Protein AF-0000000073279085 (afdb_homodimer)

Organism: Clostridium novyi (strain NT) (NCBI:txid386415)

Radius of gyration: 24.25 Å; Cα contacts (8 Å, |Δi|>4): 1059; chains: 2; bounding box: 46×75×62 Å

Secondary structure (DSSP, 8-state):
---S-SEEEEEEEEEETTEEEEEEEEEEE-TT-EEEEE--TTSSHHHHHHHHTTSS--SEEEEEETTEEGGGS-HHHHHHHEEEE-S-----S--BHHHHHHGGGGGGS-TTPPPPHHHHHHHHHHHHHTT-GGGTTSBGGGS-HHHHHHHHHHHHHHT--SEEEEESTTTT--HHHHHHHHHHHHHHHHHH--EEEEE-S-HHHHHHH-SEEEEEETTEEEEEE-HHHH--HHHHHHHH---EEEEE-TTT-SEEEEE--/---S-SEEEEEEEEEETTEEEEEEEEEEEPTT-EEEEE--TTSSHHHHHHHHTTSS--SEEEEEETTEEGGGS-HHHHHHHEEEE-S-----S--BHHHHHHGGGGGGS-TTPPPPHHHHHHHHHHHHHTT-GGGTTSBGGGS-HHHHHHHHHHHHHHT--SEEEEESTTTT--HHHHHHHHHHHHHHHHHH--EEEEE-S-HHHHHHH-SEEEEEETTEEEEEE-HHHH--HHHHHHHH---EEEEE-TTT-SEEEEE--

Solvent-accessible surface area (backbone atoms only — not comparable to full-atom values): 27499 Å² total; per-residue (Å²): 129,84,63,62,45,38,37,35,34,41,52,26,28,33,66,56,97,86,37,79,38,32,52,59,30,67,49,74,40,55,60,40,35,33,34,23,43,33,57,47,80,80,14,31,66,70,57,50,54,31,39,75,71,60,74,38,83,60,88,39,57,47,45,25,50,67,82,36,50,52,89,78,49,54,69,56,59,48,46,53,43,41,25,68,37,65,68,78,71,85,63,93,59,96,38,32,37,45,56,55,21,46,54,28,41,50,70,75,48,55,91,94,53,73,85,47,73,64,51,51,49,43,30,48,51,26,21,50,74,57,70,44,48,91,44,33,80,39,49,50,79,76,46,52,72,62,56,42,48,39,46,48,48,19,11,31,52,30,34,66,35,55,27,38,40,28,39,44,76,50,64,94,42,35,65,47,55,32,52,52,50,51,49,50,52,49,49,46,23,67,74,69,46,23,20,36,40,31,37,42,76,50,64,47,62,38,29,69,69,28,61,30,33,39,34,29,44,82,12,24,70,76,42,68,34,37,37,73,72,44,67,34,62,65,50,42,29,72,66,47,68,45,54,52,47,75,46,64,33,89,83,79,63,34,53,31,73,41,76,56,129,128,83,63,60,44,39,35,35,34,42,52,27,30,33,67,56,98,86,38,79,39,30,53,60,30,67,49,75,41,52,58,40,36,33,35,23,42,34,55,47,80,80,15,30,68,70,59,51,53,31,39,75,71,60,75,38,82,60,88,38,56,46,45,26,50,66,82,35,50,52,90,78,49,54,69,55,62,47,46,53,42,40,25,68,36,64,68,78,70,84,63,93,58,97,39,32,37,45,56,55,21,46,55,27,41,48,70,74,48,54,90,93,55,73,86,48,74,64,52,53,48,42,30,48,51,27,21,50,74,55,72,44,48,92,42,32,81,39,50,51,78,76,44,52,73,60,56,42,47,40,47,46,48,20,11,29,54,30,33,66,36,55,27,40,39,29,39,44,77,49,63,94,42,34,67,48,55,34,51,52,50,50,51,50,52,49,48,46,24,68,74,69,44,23,21,36,39,31,36,44,76,50,66,47,60,39,29,68,68,28,60,30,35,38,35,27,44,81,12,25,70,76,41,69,34,36,37,73,73,42,67,34,59,64,51,42,27,74,66,47,69,43,54,52,46,76,46,64,33,89,83,81,61,33,52,31,74,40,76,56,128

InterPro domains:
  IPR003439 ABC transporter-like, ATP-binding domain [PF00005] (22-170)
  IPR003439 ABC transporter-like, ATP-binding domain [PS50893] (7-243)
  IPR003593 AAA+ ATPase domain [SM00382] (31-220)
  IPR017871 ABC transporter-like, conserved site [PS00211] (143-157)
  IPR027417 P-loop containing nucleoside triphosphate hydrolase [G3DSA:3.40.50.300] (6-255)
  IPR027417 P-loop containing nucleoside triphosphate hydrolase [SSF52540] (7-237)

Nearest PDB structures (foldseek):
  4g1u-assembly1_D  TM=9.144E-01  e=4.415E-27  Yersinia pestis
  7lb8-assembly1_C  TM=9.256E-01  e=6.474E-21  Escherichia coli K-12
  6xgz-assembly3_E  TM=8.781E-01  e=4.526E-21  Escherichia coli LAU-EC10
  6xgz-assembly4_G  TM=8.711E-01  e=5.100E-21  Escherichia coli LAU-EC10
  6xgz-assembly2_C  TM=8.663E-01  e=1.584E-20  Escherichia coli LAU-EC10

pLDDT: mean 92.81, std 7.58, range [53.72, 98.81]

Sequence (522 aa):
MKNIYPIEVKKLKFLYNNEKILDDVNIKIERGKFYSIIGPNGSGKTTLIKNICKILEGKNGHIFINEKDINKMDFNSISKSISVVSQDTNIDFDFSVMDIVLMGRTPYIKAFSTETYQDLNIAKEAMEFLDVWRLKDKNIRSLSGGERQRVLIARAICQNTDIILLDEPISHLDIKYQIELLNKLKSLNINKKITVIAILHDLNLASTYSDYIVLMNKGKIVDSGTSEQVLTKENIKNVYNIKVDIVLHPTSQKPYIIPLFMKNIYPIEVKKLKFLYNNEKILDDVNIKIERGKFYSIIGPNGSGKTTLIKNICKILEGKNGHIFINEKDINKMDFNSISKSISVVSQDTNIDFDFSVMDIVLMGRTPYIKAFSTETYQDLNIAKEAMEFLDVWRLKDKNIRSLSGGERQRVLIARAICQNTDIILLDEPISHLDIKYQIELLNKLKSLNINKKITVIAILHDLNLASTYSDYIVLMNKGKIVDSGTSEQVLTKENIKNVYNIKVDIVLHPTSQKPYIIPLF

Structure (mmCIF, N/CA/C/O backbone):
data_AF-0000000073279085-model_v1
#
loop_
_entity.id
_entity.type
_entity.pdbx_description
1 polymer 'Iron compound ABC transporter, ATP-binding protein'
#
loop_
_atom_site.group_PDB
_atom_site.id
_atom_site.type_symbol
_atom_site.label_atom_id
_atom_site.label_alt_id
_atom_site.label_comp_id
_atom_site.label_asym_id
_atom_site.label_entity_id
_atom_site.label_seq_id
_atom_site.pdbx_PDB_ins_code
_atom_site.Cartn_x
_atom_site.Cartn_y
_atom_site.Cartn_z
_atom_site.occupancy
_atom_site.B_iso_or_equiv
_atom_site.auth_seq_id
_atom_site.auth_comp_id
_atom_site.auth_asym_id
_atom_site.auth_atom_id
_atom_site.pdbx_PDB_model_num
ATOM 1 N N . MET A 1 1 ? 0.997 -34.938 -22.109 1 53.94 1 MET A N 1
ATOM 2 C CA . MET A 1 1 ? 0.847 -33.5 -22.375 1 53.94 1 MET A CA 1
ATOM 3 C C . MET A 1 1 ? 0.426 -32.75 -21.109 1 53.94 1 MET A C 1
ATOM 5 O O . MET A 1 1 ? -0.406 -33.25 -20.344 1 53.94 1 MET A O 1
ATOM 9 N N . LYS A 1 2 ? 1.324 -31.781 -20.594 1 68.31 2 LYS A N 1
ATOM 10 C CA . LYS A 1 2 ? 1.005 -31.156 -19.312 1 68.31 2 LYS A CA 1
ATOM 11 C C . LYS A 1 2 ? -0.381 -30.516 -19.344 1 68.31 2 LYS A C 1
ATOM 13 O O . LYS A 1 2 ? -0.824 -30.031 -20.391 1 68.31 2 LYS A O 1
ATOM 18 N N . ASN A 1 3 ? -1.187 -30.766 -18.406 1 83.5 3 ASN A N 1
ATOM 19 C CA . ASN A 1 3 ? -2.514 -30.172 -18.25 1 83.5 3 ASN A CA 1
ATOM 20 C C . ASN A 1 3 ? -2.498 -28.672 -18.516 1 83.5 3 ASN A C 1
ATOM 22 O O . ASN A 1 3 ? -1.619 -27.969 -18.031 1 83.5 3 ASN A O 1
ATOM 26 N N . ILE A 1 4 ? -3.363 -28.25 -19.359 1 90.31 4 ILE A N 1
ATOM 27 C CA . ILE A 1 4 ? -3.479 -26.859 -19.797 1 90.31 4 ILE A CA 1
ATOM 28 C C . ILE A 1 4 ? -3.842 -25.969 -18.594 1 90.31 4 ILE A C 1
ATOM 30 O O . ILE A 1 4 ? -3.422 -24.812 -18.516 1 90.31 4 ILE A O 1
ATOM 34 N N . TYR A 1 5 ? -4.559 -26.578 -17.688 1 95.25 5 TYR A N 1
ATOM 35 C CA . TYR A 1 5 ? -5.008 -25.828 -16.531 1 95.25 5 TYR A CA 1
ATOM 36 C C . TYR A 1 5 ? -4.469 -26.438 -15.242 1 95.25 5 TYR A C 1
ATOM 38 O O . TYR A 1 5 ? -5.109 -27.312 -14.648 1 95.25 5 TYR A O 1
ATOM 46 N N . PRO A 1 6 ? -3.361 -25.938 -14.789 1 95.56 6 PRO A N 1
ATOM 47 C CA . PRO A 1 6 ? -2.762 -26.516 -13.578 1 95.56 6 PRO A CA 1
ATOM 48 C C . PRO A 1 6 ? -3.586 -26.25 -12.32 1 95.56 6 PRO A C 1
ATOM 50 O O . PRO A 1 6 ? -3.432 -26.938 -11.32 1 95.56 6 PRO A O 1
ATOM 53 N N . ILE A 1 7 ? -4.414 -25.219 -12.336 1 96.94 7 ILE A N 1
ATOM 54 C CA . ILE A 1 7 ? -5.32 -24.922 -11.227 1 96.94 7 ILE A CA 1
ATOM 55 C C . ILE A 1 7 ? -6.75 -24.797 -11.742 1 96.94 7 ILE A C 1
ATOM 57 O O . ILE A 1 7 ? -7 -24.062 -12.703 1 96.94 7 ILE A O 1
ATOM 61 N N . GLU A 1 8 ? -7.598 -25.5 -11.125 1 97.38 8 GLU A N 1
ATOM 62 C CA . GLU A 1 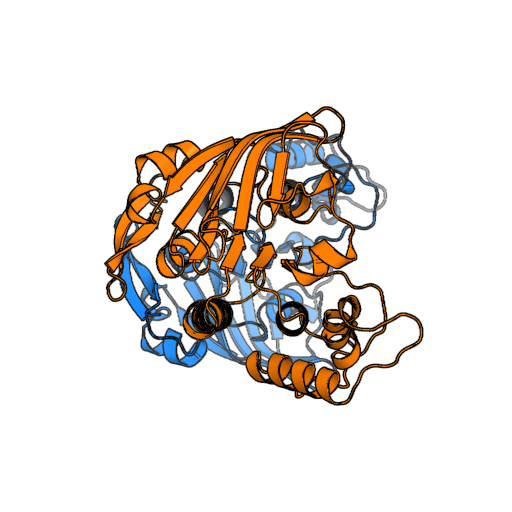8 ? -9.023 -25.391 -11.406 1 97.38 8 GLU A CA 1
ATOM 63 C C . GLU A 1 8 ? -9.836 -25.312 -10.117 1 97.38 8 GLU A C 1
ATOM 65 O O . GLU A 1 8 ? -9.664 -26.156 -9.227 1 97.38 8 GLU A O 1
ATOM 70 N N . VAL A 1 9 ? -10.641 -24.328 -10.016 1 96.94 9 VAL A N 1
ATOM 71 C CA . VAL A 1 9 ? -11.562 -24.156 -8.891 1 96.94 9 VAL A CA 1
ATOM 72 C C . VAL A 1 9 ? -13.008 -24.297 -9.383 1 96.94 9 VAL A C 1
ATOM 74 O O . VAL A 1 9 ? -13.414 -23.625 -10.336 1 96.94 9 VAL A O 1
ATOM 77 N N . LYS A 1 10 ? -13.719 -25.172 -8.742 1 96.81 10 LYS A N 1
ATOM 78 C CA . LYS A 1 10 ? -15.086 -25.438 -9.172 1 96.81 10 LYS A CA 1
ATOM 79 C C . LYS A 1 10 ? -16.078 -25.219 -8.031 1 96.81 10 LYS A C 1
ATOM 81 O O . LYS A 1 10 ? -16.047 -25.938 -7.027 1 96.81 10 LYS A O 1
ATOM 86 N N . LYS A 1 11 ? -16.969 -24.281 -8.242 1 96.44 11 LYS A N 1
ATOM 87 C CA . LYS A 1 11 ? -18.094 -23.984 -7.355 1 96.44 11 LYS A CA 1
ATOM 88 C C . LYS A 1 11 ? -17.625 -23.859 -5.906 1 96.44 11 LYS A C 1
ATOM 90 O O . LYS A 1 11 ? -18.234 -24.438 -5.004 1 96.44 11 LYS A O 1
ATOM 95 N N . LEU A 1 12 ? -16.578 -23.203 -5.703 1 96.06 12 LEU A N 1
ATOM 96 C CA . LEU A 1 12 ? -16 -23.078 -4.371 1 96.06 12 LEU A CA 1
ATOM 97 C C . LEU A 1 12 ? -16.812 -22.125 -3.514 1 96.06 12 LEU A C 1
ATOM 99 O O . LEU A 1 12 ? -17.156 -21.016 -3.953 1 96.06 12 LEU A O 1
ATOM 103 N N . LYS A 1 13 ? -17.203 -22.562 -2.4 1 95.12 13 LYS A N 1
ATOM 104 C CA . LYS A 1 13 ? -17.828 -21.766 -1.359 1 95.12 13 LYS A CA 1
ATOM 105 C C . LYS A 1 13 ? -17.031 -21.828 -0.059 1 95.12 13 LYS A C 1
ATOM 107 O O . LYS A 1 13 ? -16.547 -22.891 0.32 1 95.12 13 LYS A O 1
ATOM 112 N N . PHE A 1 14 ? -16.828 -20.703 0.492 1 95.25 14 PHE A N 1
ATOM 113 C CA . PHE A 1 14 ? -16.109 -20.656 1.755 1 95.25 14 PHE A CA 1
ATOM 114 C C . PHE A 1 14 ? -16.781 -19.703 2.736 1 95.25 14 PHE A C 1
ATOM 116 O O . PHE A 1 14 ? -17.141 -18.578 2.379 1 95.25 14 PHE A O 1
ATOM 123 N N . LEU A 1 15 ? -16.922 -20.188 3.916 1 91.5 15 LEU A N 1
ATOM 124 C CA . LEU A 1 15 ? -17.5 -19.406 5 1 91.5 15 LEU A CA 1
ATOM 125 C C . LEU A 1 15 ? -16.5 -19.203 6.133 1 91.5 15 LEU A C 1
ATOM 127 O O . LEU A 1 15 ? -15.75 -20.125 6.461 1 91.5 15 LEU A O 1
ATOM 131 N N . TYR A 1 16 ? -16.453 -18.031 6.668 1 86.31 16 TYR A N 1
ATOM 132 C CA . TYR A 1 16 ? -15.711 -17.734 7.891 1 86.31 16 TYR A CA 1
ATOM 133 C C . TYR A 1 16 ? -16.656 -17.25 8.992 1 86.31 16 TYR A C 1
ATOM 135 O O . TYR A 1 16 ? -17.312 -16.219 8.852 1 86.31 16 TYR A O 1
ATOM 143 N N . ASN A 1 17 ? -16.656 -17.953 10.117 1 83.56 17 ASN A N 1
ATOM 144 C CA . ASN A 1 17 ? -17.562 -17.641 11.211 1 83.56 17 ASN A CA 1
ATOM 145 C C . ASN A 1 17 ? -18.969 -17.375 10.711 1 83.56 17 ASN A C 1
ATOM 147 O O . ASN A 1 17 ? -19.578 -16.359 11.047 1 83.56 17 ASN A O 1
ATOM 151 N N . ASN A 1 18 ? -19.484 -18.141 9.766 1 83.94 18 ASN A N 1
ATOM 152 C CA . ASN A 1 18 ? -20.859 -18.141 9.25 1 83.94 18 ASN A CA 1
ATOM 153 C C . ASN A 1 18 ? -21.078 -17 8.258 1 83.94 18 ASN A C 1
ATOM 155 O O . ASN A 1 18 ? -22.219 -16.734 7.871 1 83.94 18 ASN A O 1
ATOM 159 N N . GLU A 1 19 ? -20.109 -16.312 7.984 1 88.75 19 GLU A N 1
ATOM 160 C CA . GLU A 1 19 ? -20.188 -15.297 6.938 1 88.75 19 GLU A CA 1
ATOM 161 C C . GLU A 1 19 ? -19.625 -15.82 5.617 1 88.75 19 GLU A C 1
ATOM 163 O O . GLU A 1 19 ? -18.531 -16.391 5.586 1 88.75 19 GLU A O 1
ATOM 168 N N . LYS A 1 20 ? -20.453 -15.742 4.609 1 92.06 20 LYS A N 1
ATOM 169 C CA . LYS A 1 20 ? -20.031 -16.203 3.289 1 92.06 20 LYS A CA 1
ATOM 170 C C . LYS A 1 20 ? -18.953 -15.297 2.709 1 92.06 20 LYS A C 1
ATOM 172 O O . LYS A 1 20 ? -19.188 -14.125 2.434 1 92.06 20 LYS A O 1
ATOM 177 N N . ILE A 1 21 ? -17.719 -15.781 2.527 1 95.5 21 ILE A N 1
ATOM 178 C CA . ILE A 1 21 ? -16.594 -15.008 2.016 1 95.5 21 ILE A CA 1
ATOM 179 C C . ILE A 1 21 ? -16.422 -15.281 0.523 1 95.5 21 ILE A C 1
ATOM 181 O O . ILE A 1 21 ? -16.141 -14.359 -0.253 1 95.5 21 ILE A O 1
ATOM 185 N N . LEU A 1 22 ? -16.516 -16.531 0.153 1 97.25 22 LEU A N 1
ATOM 186 C CA . LEU A 1 22 ? -16.531 -16.938 -1.249 1 97.25 22 LEU A CA 1
ATOM 187 C C . LEU A 1 22 ? -17.844 -17.625 -1.604 1 97.25 22 LEU A C 1
ATOM 189 O O . LEU A 1 22 ? -18.359 -18.422 -0.814 1 97.25 22 LEU A O 1
ATOM 193 N N . ASP A 1 23 ? -18.375 -17.297 -2.771 1 96.25 23 ASP A N 1
ATOM 194 C CA . ASP A 1 23 ? -19.672 -17.812 -3.188 1 96.25 23 ASP A CA 1
ATOM 195 C C . ASP A 1 23 ? -19.641 -18.281 -4.641 1 96.25 23 ASP A C 1
ATOM 197 O O . ASP A 1 23 ? -19.828 -17.469 -5.559 1 96.25 23 ASP A O 1
ATOM 201 N N . ASP A 1 24 ? -19.516 -19.594 -4.812 1 95.88 24 ASP A N 1
ATOM 202 C CA . ASP A 1 24 ? -19.625 -20.234 -6.117 1 95.88 24 ASP A CA 1
ATOM 203 C C . ASP A 1 24 ? -18.531 -19.734 -7.07 1 95.88 24 ASP A C 1
ATOM 205 O O . ASP A 1 24 ? -18.844 -19.266 -8.172 1 95.88 24 ASP A O 1
ATOM 209 N N . VAL A 1 25 ? -17.312 -19.828 -6.617 1 97.19 25 VAL A N 1
ATOM 210 C CA . VAL A 1 25 ? -16.172 -19.328 -7.387 1 97.19 25 VAL A CA 1
ATOM 211 C C . VAL A 1 25 ? -15.703 -20.406 -8.359 1 97.19 25 VAL A C 1
ATOM 213 O O . VAL A 1 25 ? -15.508 -21.562 -7.969 1 97.19 25 VAL A O 1
ATOM 216 N N . ASN A 1 26 ? -15.625 -20.109 -9.594 1 97.62 26 ASN A N 1
ATOM 217 C CA . ASN A 1 26 ? -15.102 -20.969 -10.664 1 97.62 26 ASN A CA 1
ATOM 218 C C . ASN A 1 26 ? -13.945 -20.297 -11.398 1 97.62 26 ASN A C 1
ATOM 220 O O . ASN A 1 26 ? -14.086 -19.188 -11.906 1 97.62 26 ASN A O 1
ATOM 224 N N . ILE A 1 27 ? -12.828 -20.969 -11.438 1 97 27 ILE A N 1
ATOM 225 C CA . ILE A 1 27 ? -11.68 -20.375 -12.117 1 97 27 ILE A CA 1
ATOM 226 C C . ILE A 1 27 ? -10.836 -21.484 -12.758 1 97 27 ILE A C 1
ATOM 228 O O . ILE A 1 27 ? -10.695 -22.562 -12.195 1 97 27 ILE A O 1
ATOM 232 N N . LYS A 1 28 ? -10.336 -21.234 -13.922 1 97.25 28 LYS A N 1
ATOM 233 C CA . LYS A 1 28 ? -9.328 -22.047 -14.586 1 97.25 28 LYS A CA 1
ATOM 234 C C . LYS A 1 28 ? -8.078 -21.219 -14.898 1 97.25 28 LYS A C 1
ATOM 236 O O . LYS A 1 28 ? -8.156 -20.188 -15.562 1 97.25 28 LYS A O 1
ATOM 241 N N . ILE A 1 29 ? -6.996 -21.656 -14.422 1 97.88 29 ILE A N 1
ATOM 242 C CA . ILE A 1 29 ? -5.73 -20.969 -14.641 1 97.88 29 ILE A CA 1
ATOM 243 C C . ILE A 1 29 ? -4.906 -21.719 -15.688 1 97.88 29 ILE A C 1
ATOM 245 O O . ILE A 1 29 ? -4.629 -22.906 -15.531 1 97.88 29 ILE A O 1
ATOM 249 N N . GLU A 1 30 ? -4.523 -21.031 -16.719 1 97.88 30 GLU A N 1
ATOM 250 C CA . GLU A 1 30 ? -3.73 -21.641 -17.781 1 97.88 30 GLU A CA 1
ATOM 251 C C . GLU A 1 30 ? -2.258 -21.719 -17.391 1 97.88 30 GLU A C 1
ATOM 253 O O . GLU A 1 30 ? -1.712 -20.781 -16.797 1 97.88 30 GLU A O 1
ATOM 258 N N . ARG A 1 31 ? -1.648 -22.812 -17.781 1 97.44 31 ARG A N 1
ATOM 259 C CA . ARG A 1 31 ? -0.246 -23.078 -17.484 1 97.44 31 ARG A CA 1
ATOM 260 C C . ARG A 1 31 ? 0.663 -22.047 -18.141 1 97.44 31 ARG A C 1
ATOM 262 O O . ARG A 1 31 ? 0.462 -21.688 -19.297 1 97.44 31 ARG A O 1
ATOM 269 N N . GLY A 1 32 ? 1.589 -21.516 -17.391 1 97.75 32 GLY A N 1
ATOM 270 C CA . GLY A 1 32 ? 2.625 -20.641 -17.922 1 97.75 32 GLY A CA 1
ATOM 271 C C . GLY A 1 32 ? 2.158 -19.219 -18.141 1 97.75 32 GLY A C 1
ATOM 272 O O . GLY A 1 32 ? 2.801 -18.453 -18.859 1 97.75 32 GLY A O 1
ATOM 273 N N . LYS A 1 33 ? 1.045 -18.875 -17.578 1 98.44 33 LYS A N 1
ATOM 274 C CA . LYS A 1 33 ? 0.496 -17.531 -17.75 1 98.44 33 LYS A CA 1
ATOM 275 C C . LYS A 1 33 ? 0.597 -16.719 -16.469 1 98.44 33 LYS A C 1
ATOM 277 O O . LYS A 1 33 ? 0.755 -17.281 -15.383 1 98.44 33 LYS A O 1
ATOM 282 N N . PHE A 1 34 ? 0.583 -15.453 -16.625 1 98.62 34 PHE A N 1
ATOM 283 C CA . PHE A 1 34 ? 0.568 -14.508 -15.508 1 98.62 34 PHE A CA 1
ATOM 284 C C . PHE A 1 34 ? -0.847 -14.016 -15.242 1 98.62 34 PHE A C 1
ATOM 286 O O . PHE A 1 34 ? -1.425 -13.297 -16.062 1 98.62 34 PHE A O 1
ATOM 293 N N . TYR A 1 35 ? -1.39 -14.367 -14.07 1 98.75 35 TYR A N 1
ATOM 294 C CA . TYR A 1 35 ? -2.727 -13.953 -13.664 1 98.75 35 TYR A CA 1
ATOM 295 C C . TYR A 1 35 ? -2.656 -12.914 -12.547 1 98.75 35 TYR A C 1
ATOM 297 O O . TYR A 1 35 ? -1.838 -13.031 -11.633 1 98.75 35 TYR A O 1
ATOM 305 N N . SER A 1 36 ? -3.48 -11.93 -12.633 1 98.69 36 SER A N 1
ATOM 306 C CA . SER A 1 36 ? -3.725 -11.031 -11.508 1 98.69 36 SER A CA 1
ATOM 307 C C . SER A 1 36 ? -5.152 -11.172 -10.984 1 98.69 36 SER A C 1
ATOM 309 O O . SER A 1 36 ? -6.102 -11.234 -11.773 1 98.69 36 SER A O 1
ATOM 311 N N . ILE A 1 37 ? -5.242 -11.32 -9.727 1 98.62 37 ILE A N 1
ATOM 312 C CA . ILE A 1 37 ? -6.539 -11.234 -9.062 1 98.62 37 ILE A CA 1
ATOM 313 C C . ILE A 1 37 ? -6.727 -9.828 -8.492 1 98.62 37 ILE A C 1
ATOM 315 O O . ILE A 1 37 ? -5.902 -9.359 -7.699 1 98.62 37 ILE A O 1
ATOM 319 N N . ILE A 1 38 ? -7.789 -9.156 -8.945 1 98.38 38 ILE A N 1
ATOM 320 C CA . ILE A 1 38 ? -8.062 -7.793 -8.484 1 98.38 38 ILE A CA 1
ATOM 321 C C . ILE A 1 38 ? -9.477 -7.711 -7.93 1 98.38 38 ILE A C 1
ATOM 323 O O . ILE A 1 38 ? -10.297 -8.609 -8.156 1 98.38 38 ILE A O 1
ATOM 327 N N . GLY A 1 39 ? -9.781 -6.695 -7.207 1 97.88 39 GLY A N 1
ATOM 328 C CA . GLY A 1 39 ? -11.047 -6.445 -6.543 1 97.88 39 GLY A CA 1
ATOM 329 C C . GLY A 1 39 ? -10.914 -5.621 -5.277 1 97.88 39 GLY A C 1
ATOM 330 O O . GLY A 1 39 ? -9.812 -5.469 -4.746 1 97.88 39 GLY A O 1
ATOM 331 N N . PRO A 1 40 ? -11.984 -5.09 -4.805 1 95.94 40 PRO A N 1
ATOM 332 C CA . PRO A 1 40 ? -11.938 -4.258 -3.6 1 95.94 40 PRO A CA 1
ATOM 333 C C . PRO A 1 40 ? -11.547 -5.047 -2.354 1 95.94 40 PRO A C 1
ATOM 335 O O . PRO A 1 40 ? -11.523 -6.281 -2.383 1 95.94 40 PRO A O 1
ATOM 338 N N . ASN A 1 41 ? -11.188 -4.289 -1.341 1 91 41 ASN A N 1
ATOM 339 C CA . ASN A 1 41 ? -10.938 -4.934 -0.055 1 91 41 ASN A CA 1
ATOM 340 C C . ASN A 1 41 ? -12.141 -5.75 0.403 1 91 41 ASN A C 1
ATOM 342 O O . ASN A 1 41 ? -13.289 -5.312 0.261 1 91 41 ASN A O 1
ATOM 346 N N . GLY A 1 42 ? -11.898 -6.891 0.835 1 90.75 42 GLY A N 1
ATOM 347 C CA . GLY A 1 42 ? -12.969 -7.738 1.338 1 90.75 42 GLY A CA 1
ATOM 348 C C . GLY A 1 42 ? -13.625 -8.57 0.256 1 90.75 42 GLY A C 1
ATOM 349 O O . GLY A 1 42 ? -14.609 -9.266 0.514 1 90.75 42 GLY A O 1
ATOM 350 N N . SER A 1 43 ? -13.086 -8.562 -0.906 1 95.94 43 SER A N 1
ATOM 351 C CA . SER A 1 43 ? -13.734 -9.258 -2.01 1 95.94 43 SER A CA 1
ATOM 352 C C . SER A 1 43 ? -13.438 -10.758 -1.968 1 95.94 43 SER A C 1
ATOM 354 O O . SER A 1 43 ? -14.008 -11.531 -2.738 1 95.94 43 SER A O 1
ATOM 356 N N . GLY A 1 44 ? -12.516 -11.203 -1.15 1 95.69 44 GLY A N 1
ATOM 357 C CA . GLY A 1 44 ? -12.25 -12.617 -0.977 1 95.69 44 GLY A CA 1
ATOM 358 C C . GLY A 1 44 ? -10.969 -13.078 -1.637 1 95.69 44 GLY A C 1
ATOM 359 O O . GLY A 1 44 ? -10.672 -14.273 -1.683 1 95.69 44 GLY A O 1
ATOM 360 N N . LYS A 1 45 ? -10.18 -12.141 -2.158 1 96.56 45 LYS A N 1
ATOM 361 C CA . LYS A 1 45 ? -8.977 -12.445 -2.922 1 96.56 45 LYS A CA 1
ATOM 362 C C . LYS A 1 45 ? -8 -13.281 -2.1 1 96.56 45 LYS A C 1
ATOM 364 O O . LYS A 1 45 ? -7.562 -14.352 -2.539 1 96.56 45 LYS A O 1
ATOM 369 N N . THR A 1 46 ? -7.68 -12.82 -0.86 1 94.25 46 THR A N 1
ATOM 370 C CA . THR A 1 46 ? -6.746 -13.5 0.026 1 94.25 46 THR A CA 1
ATOM 371 C C . THR A 1 46 ? -7.285 -14.867 0.431 1 94.25 46 THR A C 1
ATOM 373 O O . THR A 1 46 ? -6.539 -15.852 0.459 1 94.25 46 THR A O 1
ATOM 376 N N . THR A 1 47 ? -8.562 -14.945 0.696 1 94.38 47 THR A N 1
ATOM 377 C CA . THR A 1 47 ? -9.203 -16.219 1.053 1 94.38 47 THR A CA 1
ATOM 378 C C . THR A 1 47 ? -9.109 -17.203 -0.099 1 94.38 47 THR A C 1
ATOM 380 O O . THR A 1 47 ? -8.82 -18.391 0.115 1 94.38 47 THR A O 1
ATOM 383 N N . LEU A 1 48 ? -9.344 -16.703 -1.293 1 96.19 48 LEU A N 1
ATOM 384 C CA . LEU A 1 48 ? -9.25 -17.562 -2.469 1 96.19 48 LEU A CA 1
ATOM 385 C C . LEU A 1 48 ? -7.859 -18.172 -2.596 1 96.19 48 LEU A C 1
ATOM 387 O O . LEU A 1 48 ? -7.711 -19.375 -2.771 1 96.19 48 LEU A O 1
ATOM 391 N N . ILE A 1 49 ? -6.805 -17.312 -2.434 1 95.31 49 ILE A N 1
ATOM 392 C CA . ILE A 1 49 ? -5.426 -17.797 -2.531 1 95.31 49 ILE A CA 1
ATOM 393 C C . ILE A 1 49 ? -5.152 -18.812 -1.437 1 95.31 49 ILE A C 1
ATOM 395 O O . ILE A 1 49 ? -4.566 -19.875 -1.697 1 95.31 49 ILE A O 1
ATOM 399 N N . LYS A 1 50 ? -5.613 -18.609 -0.267 1 93.62 50 LYS A N 1
ATOM 400 C CA . LYS A 1 50 ? -5.387 -19.5 0.857 1 93.62 50 LYS A CA 1
ATOM 401 C C . LYS A 1 50 ? -6.094 -20.844 0.638 1 93.62 50 LYS A C 1
ATOM 403 O O . LYS A 1 50 ? -5.598 -21.891 1.063 1 93.62 50 LYS A O 1
ATOM 408 N N . ASN A 1 51 ? -7.25 -20.781 0.001 1 94.31 51 ASN A N 1
ATOM 409 C CA . ASN A 1 51 ? -7.945 -22.031 -0.337 1 94.31 51 ASN A CA 1
ATOM 410 C C . ASN A 1 51 ? -7.18 -22.828 -1.384 1 94.31 51 ASN A C 1
ATOM 412 O O . ASN A 1 51 ? -7.055 -24.047 -1.268 1 94.31 51 ASN A O 1
ATOM 416 N N . ILE A 1 52 ? -6.66 -22.078 -2.348 1 94 52 ILE A N 1
ATOM 417 C CA . ILE A 1 52 ? -5.953 -22.734 -3.447 1 94 52 ILE A CA 1
ATOM 418 C C . ILE A 1 52 ? -4.699 -23.422 -2.918 1 94 52 ILE A C 1
ATOM 420 O O . ILE A 1 52 ? -4.32 -24.5 -3.402 1 94 52 ILE A O 1
ATOM 424 N N . CYS A 1 53 ? -4.09 -22.906 -1.882 1 90.81 53 CYS A N 1
ATOM 425 C CA . CYS A 1 53 ? -2.867 -23.5 -1.357 1 90.81 53 CYS A CA 1
ATOM 426 C C . CYS A 1 53 ? -3.158 -24.344 -0.12 1 90.81 53 CYS A C 1
ATOM 428 O O . CYS A 1 53 ? -2.238 -24.734 0.599 1 90.81 53 CYS A O 1
ATOM 430 N N . LYS A 1 54 ? -4.406 -24.547 0.282 1 90.56 54 LYS A N 1
ATOM 431 C CA . LYS A 1 54 ? -4.902 -25.453 1.318 1 90.56 54 LYS A CA 1
ATOM 432 C C . LYS A 1 54 ? -4.543 -24.938 2.711 1 90.56 54 LYS A C 1
ATOM 434 O O . LYS A 1 54 ? -4.441 -25.719 3.658 1 90.56 54 LYS A O 1
ATOM 439 N N . ILE A 1 55 ? -4.211 -23.719 2.795 1 87.19 55 ILE A N 1
ATOM 440 C CA . ILE A 1 55 ? -4.074 -23.078 4.102 1 87.19 55 ILE A CA 1
ATOM 441 C C . ILE A 1 55 ? -5.438 -23 4.785 1 87.19 55 ILE A C 1
ATOM 443 O O . ILE A 1 55 ? -5.543 -23.203 5.996 1 87.19 55 ILE A O 1
ATOM 447 N N . LEU A 1 56 ? -6.402 -22.672 3.986 1 87.62 56 LEU A N 1
ATOM 448 C CA . LEU A 1 56 ? -7.797 -22.75 4.406 1 87.62 56 LEU A CA 1
ATOM 449 C C . LEU A 1 56 ? -8.531 -23.859 3.656 1 87.62 56 LEU A C 1
ATOM 451 O O . LEU A 1 56 ? -8.344 -24.031 2.447 1 87.62 56 LEU A O 1
ATOM 455 N N . GLU A 1 57 ? -9.258 -24.641 4.43 1 83.38 57 GLU A N 1
ATOM 456 C CA . GLU A 1 57 ? -9.992 -25.734 3.791 1 83.38 57 GLU A CA 1
ATOM 457 C C . GLU A 1 57 ? -11.438 -25.328 3.518 1 83.38 57 GLU A C 1
ATOM 459 O O . GLU A 1 57 ? -12.164 -24.922 4.434 1 83.38 57 GLU A O 1
ATOM 464 N N . GLY A 1 58 ? -11.734 -25.312 2.238 1 76.19 58 GLY A N 1
ATOM 465 C CA . GLY A 1 58 ? -13.125 -25.078 1.887 1 76.19 58 GLY A CA 1
ATOM 466 C C . GLY A 1 58 ? -13.992 -26.312 2.057 1 76.19 58 GLY A C 1
ATOM 467 O O . GLY A 1 58 ? -13.516 -27.438 1.922 1 76.19 58 GLY A O 1
ATOM 468 N N . LYS A 1 59 ? -15.172 -26.125 2.562 1 73.25 59 LYS A N 1
ATOM 469 C CA . LYS A 1 59 ? -16.062 -27.25 2.807 1 73.25 59 LYS A CA 1
ATOM 470 C C . LYS A 1 59 ? -16.875 -27.594 1.559 1 73.25 59 LYS A C 1
ATOM 472 O O . LYS A 1 59 ? -17.359 -28.719 1.415 1 73.25 59 LYS A O 1
ATOM 477 N N . ASN A 1 60 ? -17.016 -26.625 0.748 1 85.12 60 ASN A N 1
ATOM 478 C CA . ASN A 1 60 ? -17.828 -26.797 -0.446 1 85.12 60 ASN A CA 1
ATOM 479 C C . ASN A 1 60 ? -17.062 -26.453 -1.714 1 85.12 60 ASN A C 1
ATOM 481 O O . ASN A 1 60 ? -16.266 -25.5 -1.721 1 85.12 60 ASN A O 1
ATOM 485 N N . GLY A 1 61 ? -17.281 -27.188 -2.668 1 90.19 61 GLY A N 1
ATOM 486 C CA . GLY A 1 61 ? -16.578 -27.016 -3.928 1 90.19 61 GLY A CA 1
ATOM 487 C C . GLY A 1 61 ? -15.312 -27.844 -4.027 1 90.19 61 GLY A C 1
ATOM 488 O O . GLY A 1 61 ? -15.055 -28.703 -3.176 1 90.19 61 GLY A O 1
ATOM 489 N N . HIS A 1 62 ? -14.617 -27.688 -5.191 1 94 62 HIS A N 1
ATOM 490 C CA . HIS A 1 62 ? -13.422 -28.469 -5.449 1 94 62 HIS A CA 1
ATOM 491 C C . HIS A 1 62 ? -12.305 -27.609 -6.016 1 94 62 HIS A C 1
ATOM 493 O O . HIS A 1 62 ? -12.562 -26.656 -6.758 1 94 62 HIS A O 1
ATOM 499 N N . ILE A 1 63 ? -11.203 -27.891 -5.602 1 95.94 63 ILE A N 1
ATOM 500 C CA . ILE A 1 63 ? -9.992 -27.312 -6.16 1 95.94 63 ILE A CA 1
ATOM 501 C C . ILE A 1 63 ? -9.07 -28.406 -6.68 1 95.94 63 ILE A C 1
ATOM 503 O O . ILE A 1 63 ? -8.828 -29.406 -5.98 1 95.94 63 ILE A O 1
ATOM 507 N N . PHE A 1 64 ? -8.625 -28.266 -7.867 1 96 64 PHE A N 1
ATOM 508 C CA . PHE A 1 64 ? -7.73 -29.25 -8.477 1 96 64 PHE A CA 1
ATOM 509 C C . PHE A 1 64 ? -6.375 -28.625 -8.789 1 96 64 PHE A C 1
ATOM 511 O O . PHE A 1 64 ? -6.305 -27.516 -9.336 1 96 64 PHE A O 1
ATOM 518 N N . ILE A 1 65 ? -5.352 -29.281 -8.43 1 95.31 65 ILE A N 1
ATOM 519 C CA . ILE A 1 65 ? -3.98 -28.953 -8.805 1 95.31 65 ILE A CA 1
ATOM 520 C C . ILE A 1 65 ? -3.408 -30.047 -9.703 1 95.31 65 ILE A C 1
ATOM 522 O O . ILE A 1 65 ? -3.252 -31.203 -9.266 1 95.31 65 ILE A O 1
ATOM 526 N N . ASN A 1 66 ? -3.162 -29.688 -10.914 1 94.25 66 ASN A N 1
ATOM 527 C CA . ASN A 1 66 ? -2.713 -30.672 -11.898 1 94.25 66 ASN A CA 1
ATOM 528 C C . ASN A 1 66 ? -3.643 -31.875 -11.945 1 94.25 66 ASN A C 1
ATOM 530 O O . ASN A 1 66 ? -3.188 -33.031 -11.859 1 94.25 66 ASN A O 1
ATOM 534 N N . GLU A 1 67 ? -4.887 -31.594 -11.93 1 93.88 67 GLU A N 1
ATOM 535 C CA . GLU A 1 67 ? -5.965 -32.562 -12.133 1 93.88 67 GLU A CA 1
ATOM 536 C C . GLU A 1 67 ? -6.18 -33.406 -10.891 1 93.88 67 GLU A C 1
ATOM 538 O O . GLU A 1 67 ? -6.992 -34.344 -10.898 1 93.88 67 GLU A O 1
ATOM 543 N N . LYS A 1 68 ? -5.469 -33.094 -9.867 1 94.44 68 LYS A N 1
ATOM 544 C CA . LYS A 1 68 ? -5.66 -33.844 -8.617 1 94.44 68 LYS A CA 1
ATOM 545 C C . LYS A 1 68 ? -6.438 -33 -7.605 1 94.44 68 LYS A C 1
ATOM 547 O O . LYS A 1 68 ? -6.129 -31.812 -7.398 1 94.44 68 LYS A O 1
ATOM 552 N N . ASP A 1 69 ? -7.363 -33.625 -6.977 1 94.06 69 ASP A N 1
ATOM 553 C CA . ASP A 1 69 ? -8.125 -32.938 -5.934 1 94.06 69 ASP A CA 1
ATOM 554 C C . ASP A 1 69 ? -7.238 -32.594 -4.746 1 94.06 69 ASP A C 1
ATOM 556 O O . ASP A 1 69 ? -6.582 -33.469 -4.172 1 94.06 69 ASP A O 1
ATOM 560 N N . ILE A 1 70 ? -7.266 -31.359 -4.43 1 92.94 70 ILE A N 1
ATOM 561 C CA . ILE A 1 70 ? -6.371 -30.859 -3.393 1 92.94 70 ILE A CA 1
ATOM 562 C C . ILE A 1 70 ? -6.656 -31.562 -2.074 1 92.94 70 ILE A C 1
ATOM 564 O O . ILE A 1 70 ? -5.754 -31.766 -1.255 1 92.94 70 ILE A O 1
ATOM 568 N N . ASN A 1 71 ? -7.879 -31.984 -1.858 1 90.38 71 ASN A N 1
ATOM 569 C CA . ASN A 1 71 ? -8.273 -32.656 -0.624 1 90.38 71 ASN A CA 1
ATOM 570 C C . ASN A 1 71 ? -7.668 -34.062 -0.531 1 90.38 71 ASN A C 1
ATOM 572 O O . ASN A 1 71 ? -7.605 -34.625 0.552 1 90.38 71 ASN A O 1
ATOM 576 N N . LYS A 1 72 ? -7.227 -34.531 -1.626 1 91.38 72 LYS A N 1
ATOM 577 C CA . LYS A 1 72 ? -6.633 -35.875 -1.673 1 91.38 72 LYS A CA 1
ATOM 578 C C . LYS A 1 72 ? -5.109 -35.781 -1.712 1 91.38 72 LYS A C 1
ATOM 580 O O . LYS A 1 72 ? -4.43 -36.812 -1.779 1 91.38 72 LYS A O 1
ATOM 585 N N . MET A 1 73 ? -4.652 -34.625 -1.742 1 91.75 73 MET A N 1
ATOM 586 C CA . MET A 1 73 ? -3.207 -34.438 -1.787 1 91.75 73 MET A CA 1
ATOM 587 C C . MET A 1 73 ? -2.646 -34.188 -0.389 1 91.75 73 MET A C 1
ATOM 589 O O . MET A 1 73 ? -3.305 -33.594 0.455 1 91.75 73 MET A O 1
ATOM 593 N N . ASP A 1 74 ? -1.418 -34.688 -0.198 1 90.81 74 ASP A N 1
ATOM 594 C CA . ASP A 1 74 ? -0.728 -34.344 1.04 1 90.81 74 ASP A CA 1
ATOM 595 C C . ASP A 1 74 ? 0.03 -33 0.897 1 90.81 74 ASP A C 1
ATOM 597 O O . ASP A 1 74 ? 0.192 -32.5 -0.213 1 90.81 74 ASP A O 1
ATOM 601 N N . PHE A 1 75 ? 0.434 -32.5 1.949 1 88.44 75 PHE A N 1
ATOM 602 C CA . PHE A 1 75 ? 1.065 -31.188 1.996 1 88.44 75 PHE A CA 1
ATOM 603 C C . PHE A 1 75 ? 2.354 -31.188 1.181 1 88.44 75 PHE A C 1
ATOM 605 O O . PHE A 1 75 ? 2.654 -30.203 0.498 1 88.44 75 PHE A O 1
ATOM 612 N N . ASN A 1 76 ? 3.07 -32.188 1.234 1 90.81 76 ASN A N 1
ATOM 613 C CA . ASN A 1 76 ? 4.332 -32.281 0.506 1 90.81 76 ASN A CA 1
ATOM 614 C C . ASN A 1 76 ? 4.117 -32.188 -1.002 1 90.81 76 ASN A C 1
ATOM 616 O O . ASN A 1 76 ? 4.848 -31.5 -1.701 1 90.81 76 ASN A O 1
ATOM 620 N N . SER A 1 77 ? 3.131 -32.875 -1.44 1 91.25 77 SER A N 1
ATOM 621 C CA . SER A 1 77 ? 2.812 -32.844 -2.865 1 91.25 77 SER A CA 1
ATOM 622 C C . SER A 1 77 ? 2.363 -31.469 -3.305 1 91.25 77 SER A C 1
ATOM 624 O O . SER A 1 77 ? 2.762 -30.984 -4.367 1 91.25 77 SER A O 1
ATOM 626 N N . ILE A 1 78 ? 1.578 -30.844 -2.492 1 92.94 78 ILE A N 1
ATOM 627 C CA . ILE A 1 78 ? 1.103 -29.5 -2.795 1 92.94 78 ILE A CA 1
ATOM 628 C C . ILE A 1 78 ? 2.281 -28.531 -2.82 1 92.94 78 ILE A C 1
ATOM 630 O O . ILE A 1 78 ? 2.406 -27.719 -3.738 1 92.94 78 ILE A O 1
ATOM 634 N N . SER A 1 79 ? 3.158 -28.719 -1.88 1 92.75 79 SER A N 1
ATOM 635 C CA . SER A 1 79 ? 4.293 -27.812 -1.734 1 92.75 79 SER A CA 1
ATOM 636 C C . SER A 1 79 ? 5.289 -27.984 -2.879 1 92.75 79 SER A C 1
ATOM 638 O O . SER A 1 79 ? 6.074 -27.078 -3.164 1 92.75 79 SER A O 1
ATOM 640 N N . LYS A 1 80 ? 5.27 -29.062 -3.514 1 93.94 80 LYS A N 1
ATOM 641 C CA . LYS A 1 80 ? 6.133 -29.281 -4.668 1 93.94 80 LYS A CA 1
ATOM 642 C C . LYS A 1 80 ? 5.512 -28.719 -5.941 1 93.94 80 LYS A C 1
ATOM 644 O O . LYS A 1 80 ? 6.191 -28.578 -6.961 1 93.94 80 LYS A O 1
ATOM 649 N N . SER A 1 81 ? 4.23 -28.406 -5.836 1 93.94 81 SER A N 1
ATOM 650 C CA . SER A 1 81 ? 3.521 -27.906 -7.008 1 93.94 81 SER A CA 1
ATOM 651 C C . SER A 1 81 ? 3.336 -26.391 -6.945 1 93.94 81 SER A C 1
ATOM 653 O O . SER A 1 81 ? 3.355 -25.719 -7.977 1 93.94 81 SER A O 1
ATOM 655 N N . ILE A 1 82 ? 3.146 -25.875 -5.695 1 96.06 82 ILE A N 1
ATOM 656 C CA . ILE A 1 82 ? 2.773 -24.484 -5.516 1 96.06 82 ILE A CA 1
ATOM 657 C C . ILE A 1 82 ? 3.664 -23.844 -4.449 1 96.06 82 ILE A C 1
ATOM 659 O O . ILE A 1 82 ? 3.869 -24.422 -3.377 1 96.06 82 ILE A O 1
ATOM 663 N N . SER A 1 83 ? 4.258 -22.734 -4.777 1 96.06 83 SER A N 1
ATOM 664 C CA . SER A 1 83 ? 4.863 -21.859 -3.773 1 96.06 83 SER A CA 1
ATOM 665 C C . SER A 1 83 ? 3.986 -20.641 -3.498 1 96.06 83 SER A C 1
ATOM 667 O O . SER A 1 83 ? 3.312 -20.141 -4.398 1 96.06 83 SER A O 1
ATOM 669 N N . VAL A 1 84 ? 4.031 -20.172 -2.232 1 94.19 84 VAL A N 1
ATOM 670 C CA . VAL A 1 84 ? 3.117 -19.109 -1.839 1 94.19 84 VAL A CA 1
ATOM 671 C C . VAL A 1 84 ? 3.873 -18.047 -1.05 1 94.19 84 VAL A C 1
ATOM 673 O O . VAL A 1 84 ? 4.734 -18.359 -0.227 1 94.19 84 VAL A O 1
ATOM 676 N N . VAL A 1 85 ? 3.635 -16.844 -1.435 1 93.38 85 VAL A N 1
ATOM 677 C CA . VAL A 1 85 ? 4.031 -15.703 -0.619 1 93.38 85 VAL A CA 1
ATOM 678 C C . VAL A 1 85 ? 2.789 -15.023 -0.047 1 93.38 85 VAL A C 1
ATOM 680 O O . VAL A 1 85 ? 2.01 -14.414 -0.787 1 93.38 85 VAL A O 1
ATOM 683 N N . SER A 1 86 ? 2.656 -15.062 1.27 1 88.81 86 SER A N 1
ATOM 684 C CA . SER A 1 86 ? 1.471 -14.531 1.934 1 88.81 86 SER A CA 1
ATOM 685 C C . SER A 1 86 ? 1.647 -13.055 2.285 1 88.81 86 SER A C 1
ATOM 687 O O . SER A 1 86 ? 2.768 -12.539 2.283 1 88.81 86 SER A O 1
ATOM 689 N N . GLN A 1 87 ? 0.498 -12.453 2.521 1 77.69 87 GLN A N 1
ATOM 690 C CA . GLN A 1 87 ? 0.493 -11.039 2.873 1 77.69 87 GLN A CA 1
ATOM 691 C C . GLN A 1 87 ? 1.181 -10.805 4.215 1 77.69 87 GLN A C 1
ATOM 693 O O . GLN A 1 87 ? 1.921 -9.828 4.375 1 77.69 87 GLN A O 1
ATOM 698 N N . ASP A 1 88 ? 0.791 -11.586 5.16 1 67.12 88 ASP A N 1
ATOM 699 C CA . ASP A 1 88 ? 1.361 -11.445 6.5 1 67.12 88 ASP A CA 1
ATOM 700 C C . ASP A 1 88 ? 2.801 -11.953 6.535 1 67.12 88 ASP A C 1
ATOM 702 O O . ASP A 1 88 ? 3.049 -13.148 6.379 1 67.12 88 ASP A O 1
ATOM 706 N N . THR A 1 89 ? 3.705 -11.109 6.656 1 63.31 89 THR A N 1
ATOM 707 C CA . THR A 1 89 ? 5.113 -11.484 6.617 1 63.31 89 THR A CA 1
ATOM 708 C C . THR A 1 89 ? 5.699 -11.531 8.023 1 63.31 89 THR A C 1
ATOM 710 O O . THR A 1 89 ? 6.918 -11.578 8.195 1 63.31 89 THR A O 1
ATOM 713 N N . ASN A 1 90 ? 4.816 -11.422 8.953 1 61.94 90 ASN A N 1
ATOM 714 C CA . ASN A 1 90 ? 5.375 -11.414 10.305 1 61.94 90 ASN A CA 1
ATOM 715 C C . ASN A 1 90 ? 6.02 -12.75 10.656 1 61.94 90 ASN A C 1
ATOM 717 O O . ASN A 1 90 ? 5.348 -13.781 10.672 1 61.94 90 ASN A O 1
ATOM 721 N N . ILE A 1 91 ? 7.281 -12.75 10.547 1 66.12 91 ILE A N 1
ATOM 722 C CA . ILE A 1 91 ? 8.07 -13.914 10.953 1 66.12 91 ILE A CA 1
ATOM 723 C C . ILE A 1 91 ? 8.586 -13.719 12.375 1 66.12 91 ILE A C 1
ATOM 725 O O . ILE A 1 91 ? 9.367 -12.797 12.641 1 66.12 91 ILE A O 1
ATOM 729 N N . ASP A 1 92 ? 8.078 -14.328 13.242 1 67.5 92 ASP A N 1
ATOM 730 C CA . ASP A 1 92 ? 8.375 -14.141 14.664 1 67.5 92 ASP A CA 1
ATOM 731 C C . ASP A 1 92 ? 9.633 -14.914 15.07 1 67.5 92 ASP A C 1
ATOM 733 O O . ASP A 1 92 ? 9.945 -15.008 16.266 1 67.5 92 ASP A O 1
ATOM 737 N N . PHE A 1 93 ? 10.352 -15.375 14.133 1 73.94 93 PHE A N 1
ATOM 738 C CA . PHE A 1 93 ? 11.5 -16.188 14.531 1 73.94 93 PHE A CA 1
ATOM 739 C C . PHE A 1 93 ? 12.797 -15.539 14.062 1 73.94 93 PHE A C 1
ATOM 741 O O . PHE A 1 93 ? 12.812 -14.789 13.086 1 73.94 93 PHE A O 1
ATOM 748 N N . ASP A 1 94 ? 13.836 -15.867 14.789 1 86.5 94 ASP A N 1
ATOM 749 C CA . ASP A 1 94 ? 15.188 -15.359 14.562 1 86.5 94 ASP A CA 1
ATOM 750 C C . ASP A 1 94 ? 15.961 -16.266 13.602 1 86.5 94 ASP A C 1
ATOM 752 O O . ASP A 1 94 ? 16.703 -17.141 14.039 1 86.5 94 ASP A O 1
ATOM 756 N N . PHE A 1 95 ? 15.797 -16.078 12.32 1 92.56 95 PHE A N 1
ATOM 757 C CA . PHE A 1 95 ? 16.484 -16.844 11.289 1 92.56 95 PHE A CA 1
ATOM 758 C C . PHE A 1 95 ? 17.281 -15.922 10.375 1 92.56 95 PHE A C 1
ATOM 760 O O . PHE A 1 95 ? 16.953 -14.75 10.227 1 92.56 95 PHE A O 1
ATOM 767 N N . SER A 1 96 ? 18.328 -16.484 9.883 1 95.75 96 SER A N 1
ATOM 768 C CA . SER A 1 96 ? 19.062 -15.742 8.859 1 95.75 96 SER A CA 1
ATOM 769 C C . SER A 1 96 ? 18.281 -15.719 7.543 1 95.75 96 SER A C 1
ATOM 771 O O . SER A 1 96 ? 17.406 -16.562 7.312 1 95.75 96 SER A O 1
ATOM 773 N N . VAL A 1 97 ? 18.547 -14.766 6.762 1 96.69 97 VAL A N 1
ATOM 774 C CA . VAL A 1 97 ? 17.969 -14.672 5.43 1 96.69 97 VAL A CA 1
ATOM 775 C C . VAL A 1 97 ? 18.203 -15.961 4.66 1 96.69 97 VAL A C 1
ATOM 777 O O . VAL A 1 97 ? 17.297 -16.5 4.027 1 96.69 97 VAL A O 1
ATOM 780 N N . MET A 1 98 ? 19.391 -16.484 4.777 1 96.38 98 MET A N 1
ATOM 781 C CA . MET A 1 98 ? 19.734 -17.734 4.113 1 96.38 98 MET A CA 1
ATOM 782 C C . MET A 1 98 ? 18.859 -18.875 4.605 1 96.38 98 MET A C 1
ATOM 784 O O . MET A 1 98 ? 18.328 -19.641 3.801 1 96.38 98 MET A O 1
ATOM 788 N N . ASP A 1 99 ? 18.672 -18.922 5.867 1 94.81 99 ASP A N 1
ATOM 789 C CA . ASP A 1 99 ? 17.828 -19.969 6.449 1 94.81 99 ASP A CA 1
ATOM 790 C C . ASP A 1 99 ? 16.406 -19.875 5.91 1 94.81 99 ASP A C 1
ATOM 792 O O . ASP A 1 99 ? 15.812 -20.891 5.551 1 94.81 99 ASP A O 1
ATOM 796 N N . ILE A 1 100 ? 15.93 -18.688 5.859 1 94.69 100 ILE A N 1
ATOM 797 C CA . ILE A 1 100 ? 14.555 -18.469 5.414 1 94.69 100 ILE A CA 1
ATOM 798 C C . ILE A 1 100 ? 14.398 -18.938 3.969 1 94.69 100 ILE A C 1
ATOM 800 O O . ILE A 1 100 ? 13.461 -19.672 3.645 1 94.69 100 ILE A O 1
ATOM 804 N N . VAL A 1 101 ? 15.297 -18.531 3.148 1 96.31 101 VAL A N 1
ATOM 805 C CA . VAL A 1 101 ? 15.203 -18.875 1.734 1 96.31 101 VAL A CA 1
ATOM 806 C C . VAL A 1 101 ? 15.344 -20.375 1.56 1 96.31 101 VAL A C 1
ATOM 808 O O . VAL A 1 101 ? 14.609 -21 0.78 1 96.31 101 VAL A O 1
ATOM 811 N N . LEU A 1 102 ? 16.188 -21.016 2.334 1 94.75 102 LEU A N 1
ATOM 812 C CA . LEU A 1 102 ? 16.438 -22.453 2.236 1 94.75 102 LEU A CA 1
ATOM 813 C C . LEU A 1 102 ? 15.211 -23.25 2.666 1 94.75 102 LEU A C 1
ATOM 815 O O . LEU A 1 102 ? 15.055 -24.406 2.289 1 94.75 102 LEU A O 1
ATOM 819 N N . MET A 1 103 ? 14.406 -22.625 3.479 1 92.12 103 MET A N 1
ATOM 820 C CA . MET A 1 103 ? 13.156 -23.281 3.85 1 92.12 103 MET A CA 1
ATOM 821 C C . MET A 1 103 ? 12.336 -23.625 2.613 1 92.12 103 MET A C 1
ATOM 823 O O . MET A 1 103 ? 11.484 -24.516 2.658 1 92.12 103 MET A O 1
ATOM 827 N N . GLY A 1 104 ? 12.539 -22.938 1.564 1 92.88 104 GLY A N 1
ATOM 828 C CA . GLY A 1 104 ? 11.875 -23.25 0.308 1 92.88 104 GLY A CA 1
ATOM 829 C C . GLY A 1 104 ? 12.227 -24.625 -0.215 1 92.88 104 GLY A C 1
ATOM 830 O O . GLY A 1 104 ? 11.492 -25.188 -1.032 1 92.88 104 GLY A O 1
ATOM 831 N N . ARG A 1 105 ? 13.297 -25.172 0.261 1 92.38 105 ARG A N 1
ATOM 832 C CA . ARG A 1 105 ? 13.75 -26.469 -0.233 1 92.38 105 ARG A CA 1
ATOM 833 C C . ARG A 1 105 ? 13.203 -27.594 0.619 1 92.38 105 ARG A C 1
ATOM 835 O O . ARG A 1 105 ? 13.414 -28.766 0.313 1 92.38 105 ARG A O 1
ATOM 842 N N . THR A 1 106 ? 12.453 -27.328 1.616 1 87.62 106 THR A N 1
ATOM 843 C CA . THR A 1 106 ? 11.984 -28.297 2.615 1 87.62 106 THR A CA 1
ATOM 844 C C . THR A 1 106 ? 11.211 -29.422 1.954 1 87.62 106 THR A C 1
ATOM 846 O O . THR A 1 106 ? 11.336 -30.578 2.357 1 87.62 106 THR A O 1
ATOM 849 N N . PRO A 1 107 ? 10.43 -29.141 0.953 1 84.94 107 PRO A N 1
ATOM 850 C CA . PRO A 1 107 ? 9.68 -30.219 0.32 1 84.94 107 PRO A CA 1
ATOM 851 C C . PRO A 1 107 ? 10.594 -31.266 -0.334 1 84.94 107 PRO A C 1
ATOM 853 O O . PRO A 1 107 ? 10.148 -32.375 -0.627 1 84.94 107 PRO A O 1
ATOM 856 N N . TYR A 1 108 ? 11.805 -30.953 -0.542 1 83.81 108 TYR A N 1
ATOM 857 C CA . TYR A 1 108 ? 12.711 -31.812 -1.295 1 83.81 108 TYR A CA 1
ATOM 858 C C . TYR A 1 108 ? 13.711 -32.5 -0.369 1 83.81 108 TYR A C 1
ATOM 860 O O . TYR A 1 108 ? 14.477 -33.344 -0.804 1 83.81 108 TYR A O 1
ATOM 868 N N . ILE A 1 109 ? 13.688 -32.062 0.793 1 79.06 109 ILE A N 1
ATOM 869 C CA . ILE A 1 109 ? 14.641 -32.625 1.743 1 79.06 109 ILE A CA 1
ATOM 870 C C . ILE A 1 109 ? 13.977 -33.719 2.551 1 79.06 109 ILE A C 1
ATOM 872 O O . ILE A 1 109 ? 12.945 -33.5 3.186 1 79.06 109 ILE A O 1
ATOM 876 N N . LYS A 1 110 ? 14.477 -34.938 2.352 1 72.5 110 LYS A N 1
ATOM 877 C CA . LYS A 1 110 ? 13.969 -36.094 3.082 1 72.5 110 LYS A CA 1
ATOM 878 C C . LYS A 1 110 ? 14.109 -35.906 4.59 1 72.5 110 LYS A C 1
ATOM 880 O O . LYS A 1 110 ? 14.953 -35.125 5.043 1 72.5 110 LYS A O 1
ATOM 885 N N . ALA A 1 111 ? 13.281 -36.594 5.25 1 68 111 ALA A N 1
ATOM 886 C CA . ALA A 1 111 ? 13.344 -36.562 6.707 1 68 111 ALA A CA 1
ATOM 887 C C . ALA A 1 111 ? 14.734 -36.938 7.203 1 68 111 ALA A C 1
ATOM 889 O O . ALA A 1 111 ? 15.336 -37.906 6.715 1 68 111 ALA A O 1
ATOM 890 N N . PHE A 1 112 ? 15.438 -36.031 7.961 1 63.91 112 PHE A N 1
ATOM 891 C CA . PHE A 1 112 ? 16.703 -36.281 8.625 1 63.91 112 PHE A CA 1
ATOM 892 C C . PHE A 1 112 ? 17.875 -35.969 7.699 1 63.91 112 PHE A C 1
ATOM 894 O O . PHE A 1 112 ? 18.984 -36.469 7.902 1 63.91 112 PHE A O 1
ATOM 901 N N . SER A 1 113 ? 17.547 -35.438 6.559 1 70.81 113 SER A N 1
ATOM 902 C CA . SER A 1 113 ? 18.641 -35.031 5.684 1 70.81 113 SER A CA 1
ATOM 903 C C . SER A 1 113 ? 18.859 -33.531 5.762 1 70.81 113 SER A C 1
ATOM 905 O O . SER A 1 113 ? 18.031 -32.781 6.312 1 70.81 113 SER A O 1
ATOM 907 N N . THR A 1 114 ? 20.109 -33.156 5.578 1 72.75 114 THR A N 1
ATOM 908 C CA . THR A 1 114 ? 20.484 -31.75 5.539 1 72.75 114 THR A CA 1
ATOM 909 C C . THR A 1 114 ? 20.453 -31.234 4.109 1 72.75 114 THR A C 1
ATOM 911 O O . THR A 1 114 ? 20.422 -32 3.154 1 72.75 114 THR A O 1
ATOM 914 N N . GLU A 1 115 ? 20.344 -29.969 3.98 1 76.44 115 GLU A N 1
ATOM 915 C CA . GLU A 1 115 ? 20.391 -29.312 2.676 1 76.44 115 GLU A CA 1
ATOM 916 C C . GLU A 1 115 ? 21.641 -29.734 1.894 1 76.44 115 GLU A C 1
ATOM 918 O O . GLU A 1 115 ? 22.719 -29.906 2.473 1 76.44 115 GLU A O 1
ATOM 923 N N . THR A 1 116 ? 21.453 -30.078 0.644 1 82.94 116 THR A N 1
ATOM 924 C CA . THR A 1 116 ? 22.547 -30.453 -0.241 1 82.94 116 THR A CA 1
ATOM 925 C C . THR A 1 116 ? 23.219 -29.219 -0.835 1 82.94 116 THR A C 1
ATOM 927 O O . THR A 1 116 ? 22.703 -28.094 -0.685 1 82.94 116 THR A O 1
ATOM 930 N N . TYR A 1 117 ? 24.344 -29.438 -1.384 1 84.44 117 TYR A N 1
ATOM 931 C CA . TYR A 1 117 ? 25.031 -28.375 -2.104 1 84.44 117 TYR A CA 1
ATOM 932 C C . TYR A 1 117 ? 24.156 -27.797 -3.195 1 84.44 117 TYR A C 1
ATOM 934 O O . TYR A 1 117 ? 24.156 -26.578 -3.432 1 84.44 117 TYR A O 1
ATOM 942 N N . GLN A 1 118 ? 23.375 -28.609 -3.719 1 88.75 118 GLN A N 1
ATOM 943 C CA . GLN A 1 118 ? 22.453 -28.172 -4.762 1 88.75 118 GLN A CA 1
ATOM 944 C C . GLN A 1 118 ? 21.391 -27.234 -4.203 1 88.75 118 GLN A C 1
ATOM 946 O O . GLN A 1 118 ? 21.031 -26.234 -4.84 1 88.75 118 GLN A O 1
ATOM 951 N N . ASP A 1 119 ? 20.938 -27.531 -3.041 1 91.94 119 ASP A N 1
ATOM 952 C CA . ASP A 1 119 ? 19.953 -26.672 -2.4 1 91.94 119 ASP A CA 1
ATOM 953 C C . ASP A 1 119 ? 20.516 -25.281 -2.107 1 91.94 119 ASP A C 1
ATOM 955 O O . ASP A 1 119 ? 19.828 -24.281 -2.316 1 91.94 119 ASP A O 1
ATOM 959 N N . LEU A 1 120 ? 21.75 -25.312 -1.714 1 92.81 120 LEU A N 1
ATOM 960 C CA . LEU A 1 120 ? 22.422 -24.062 -1.418 1 92.81 120 LEU A CA 1
ATOM 961 C C . LEU A 1 120 ? 22.578 -23.219 -2.682 1 92.81 120 LEU A C 1
ATOM 963 O O . LEU A 1 120 ? 22.422 -22 -2.646 1 92.81 120 LEU A O 1
ATOM 967 N N . ASN A 1 121 ? 22.859 -23.844 -3.748 1 95 121 ASN A N 1
ATOM 968 C CA . ASN A 1 121 ? 23.031 -23.156 -5.02 1 95 121 ASN A CA 1
ATOM 969 C C . ASN A 1 121 ? 21.719 -22.562 -5.52 1 95 121 ASN A C 1
ATOM 971 O O . ASN A 1 121 ? 21.672 -21.438 -6.02 1 95 121 ASN A O 1
ATOM 975 N N . ILE A 1 122 ? 20.656 -23.328 -5.383 1 95.31 122 ILE A N 1
ATOM 976 C CA . ILE A 1 122 ? 19.344 -22.875 -5.797 1 95.31 122 ILE A CA 1
ATOM 977 C C . ILE A 1 122 ? 18.938 -21.656 -4.973 1 95.31 122 ILE A C 1
ATOM 979 O O . ILE A 1 122 ? 18.422 -20.672 -5.516 1 95.31 122 ILE A O 1
ATOM 983 N N . ALA A 1 123 ? 19.234 -21.734 -3.717 1 96.62 123 ALA A N 1
ATOM 984 C CA . ALA A 1 123 ? 18.938 -20.609 -2.822 1 96.62 123 ALA A CA 1
ATOM 985 C C . ALA A 1 123 ? 19.734 -19.375 -3.211 1 96.62 123 ALA A C 1
ATOM 987 O O . ALA A 1 123 ? 19.188 -18.266 -3.277 1 96.62 123 ALA A O 1
ATOM 988 N N . LYS A 1 124 ? 21 -19.609 -3.49 1 97.38 124 LYS A N 1
ATOM 989 C CA . LYS A 1 124 ? 21.859 -18.5 -3.887 1 97.38 124 LYS A CA 1
ATOM 990 C C . LYS A 1 124 ? 21.359 -17.844 -5.168 1 97.38 124 LYS A C 1
ATOM 992 O O . LYS A 1 124 ? 21.281 -16.625 -5.254 1 97.38 124 LYS A O 1
ATOM 997 N N . GLU A 1 125 ? 21 -18.609 -6.102 1 97.19 125 GLU A N 1
ATOM 998 C CA . GLU A 1 125 ? 20.5 -18.109 -7.371 1 97.19 125 GLU A CA 1
ATOM 999 C C . GLU A 1 125 ? 19.234 -17.281 -7.176 1 97.19 125 GLU A C 1
ATOM 1001 O O . GLU A 1 125 ? 19.078 -16.203 -7.762 1 97.19 125 GLU A O 1
ATOM 1006 N N . ALA A 1 126 ? 18.328 -17.797 -6.379 1 97.56 126 ALA A N 1
ATOM 1007 C CA . ALA A 1 126 ? 17.078 -17.078 -6.09 1 97.56 126 ALA A CA 1
ATOM 1008 C C . ALA A 1 126 ? 17.359 -15.742 -5.414 1 97.56 126 ALA A C 1
ATOM 1010 O O . ALA A 1 126 ? 16.766 -14.727 -5.766 1 97.56 126 ALA A O 1
ATOM 1011 N N . MET A 1 127 ? 18.312 -15.766 -4.512 1 98.06 127 MET A N 1
ATOM 1012 C CA . MET A 1 127 ? 18.641 -14.562 -3.764 1 98.06 127 MET A CA 1
ATOM 1013 C C . MET A 1 127 ? 19.359 -13.555 -4.648 1 98.06 127 MET A C 1
ATOM 1015 O O . MET A 1 127 ? 19.172 -12.344 -4.512 1 98.06 127 MET A O 1
ATOM 1019 N N . GLU A 1 128 ? 20.172 -14.031 -5.539 1 97.94 128 GLU A N 1
ATOM 1020 C CA . GLU A 1 128 ? 20.828 -13.148 -6.496 1 97.94 128 GLU A CA 1
ATOM 1021 C C . GLU A 1 128 ? 19.828 -12.547 -7.473 1 97.94 128 GLU A C 1
ATOM 1023 O O . GLU A 1 128 ? 19.922 -11.359 -7.809 1 97.94 128 GLU A O 1
ATOM 1028 N N . PHE A 1 129 ? 18.922 -13.344 -7.844 1 96.88 129 PHE A N 1
ATOM 1029 C CA . PHE A 1 129 ? 17.906 -12.906 -8.781 1 96.88 129 PHE A CA 1
ATOM 1030 C C . PHE A 1 129 ? 17.109 -11.734 -8.211 1 96.88 129 PHE A C 1
ATOM 1032 O O . PHE A 1 129 ? 16.766 -10.805 -8.938 1 96.88 129 PHE A O 1
ATOM 1039 N N . LEU A 1 130 ? 16.875 -11.758 -6.863 1 96.69 130 LEU A N 1
ATOM 1040 C CA . LEU A 1 130 ? 16.078 -10.727 -6.211 1 96.69 130 LEU A CA 1
ATOM 1041 C C . LEU A 1 130 ? 16.984 -9.727 -5.484 1 96.69 130 LEU A C 1
ATOM 1043 O O . LEU A 1 130 ? 16.5 -8.922 -4.684 1 96.69 130 LEU A O 1
ATOM 1047 N N . ASP A 1 131 ? 18.297 -9.82 -5.691 1 95.69 131 ASP A N 1
ATOM 1048 C CA . ASP A 1 131 ? 19.297 -8.883 -5.207 1 95.69 131 ASP A CA 1
ATOM 1049 C C . ASP A 1 131 ? 19.328 -8.852 -3.68 1 95.69 131 ASP A C 1
ATOM 1051 O O . ASP A 1 131 ? 19.359 -7.777 -3.076 1 95.69 131 ASP A O 1
ATOM 1055 N N . VAL A 1 132 ? 19.219 -10.023 -3.035 1 96.5 132 VAL A N 1
ATOM 1056 C CA . VAL A 1 132 ? 19.25 -10.031 -1.577 1 96.5 132 VAL A CA 1
ATOM 1057 C C . VAL A 1 132 ? 20.344 -10.992 -1.096 1 96.5 132 VAL A C 1
ATOM 1059 O O . VAL A 1 132 ? 20.391 -11.352 0.082 1 96.5 132 VAL A O 1
ATOM 1062 N N . TRP A 1 133 ? 21.203 -11.43 -1.993 1 97.81 133 TRP A N 1
ATOM 1063 C CA . TRP A 1 133 ? 22.297 -12.32 -1.607 1 97.81 133 TRP A CA 1
ATOM 1064 C C . TRP A 1 133 ? 23.188 -11.68 -0.551 1 97.81 133 TRP A C 1
ATOM 1066 O O . TRP A 1 133 ? 23.641 -12.344 0.375 1 97.81 133 TRP A O 1
ATOM 1076 N N . ARG A 1 134 ? 23.406 -10.398 -0.673 1 96.88 134 ARG A N 1
ATOM 1077 C CA . ARG A 1 134 ? 24.281 -9.672 0.242 1 96.88 134 ARG A CA 1
ATOM 1078 C C . ARG A 1 134 ? 23.734 -9.711 1.665 1 96.88 134 ARG A C 1
ATOM 1080 O O . ARG A 1 134 ? 24.469 -9.438 2.623 1 96.88 134 ARG A O 1
ATOM 1087 N N . LEU A 1 135 ? 22.469 -10.023 1.778 1 97.25 135 LEU A N 1
ATOM 1088 C CA . LEU A 1 135 ? 21.812 -10.023 3.08 1 97.25 135 LEU A CA 1
ATOM 1089 C C . LEU A 1 135 ? 21.781 -11.422 3.678 1 97.25 135 LEU A C 1
ATOM 1091 O O . LEU A 1 135 ? 21.188 -11.633 4.738 1 97.25 135 LEU A O 1
ATOM 1095 N N . LYS A 1 136 ? 22.422 -12.352 3.107 1 97.44 136 LYS A N 1
ATOM 1096 C CA . LYS A 1 136 ? 22.25 -13.781 3.381 1 97.44 136 LYS A CA 1
ATOM 1097 C C . LYS A 1 136 ? 22.5 -14.094 4.852 1 97.44 136 LYS A C 1
ATOM 1099 O O . LYS A 1 136 ? 21.875 -14.992 5.414 1 97.44 136 LYS A O 1
ATOM 1104 N N . ASP A 1 137 ? 23.375 -13.32 5.504 1 96.94 137 ASP A N 1
ATOM 1105 C CA . ASP A 1 137 ? 23.766 -13.641 6.875 1 96.94 137 ASP A CA 1
ATOM 1106 C C . ASP A 1 137 ? 22.984 -12.797 7.879 1 96.94 137 ASP A C 1
ATOM 1108 O O . ASP A 1 137 ? 23.078 -13.016 9.0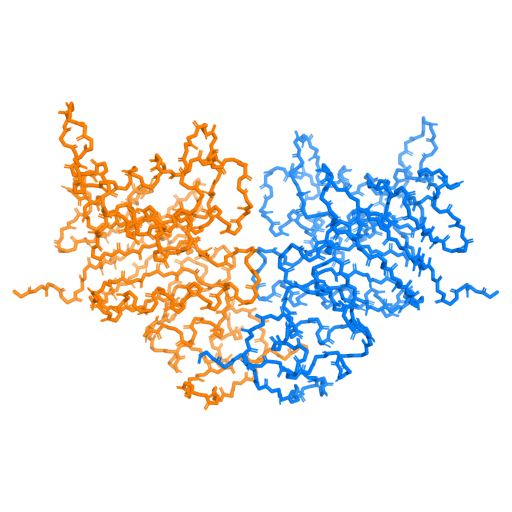86 1 96.94 137 ASP A O 1
ATOM 1112 N N . LYS A 1 138 ? 22.234 -11.898 7.457 1 96.12 138 LYS A N 1
ATOM 1113 C CA . LYS A 1 138 ? 21.469 -11.031 8.344 1 96.12 138 LYS A CA 1
ATOM 1114 C C . LYS A 1 138 ? 20.234 -11.742 8.883 1 96.12 138 LYS A C 1
ATOM 1116 O O . LYS A 1 138 ? 19.75 -12.703 8.273 1 96.12 138 LYS A O 1
ATOM 1121 N N . ASN A 1 139 ? 19.859 -11.281 10.008 1 95.56 139 ASN A N 1
ATOM 1122 C CA . ASN A 1 139 ? 18.594 -11.75 10.562 1 95.56 139 ASN A CA 1
ATOM 1123 C C . ASN A 1 139 ? 17.391 -11.141 9.82 1 95.56 139 ASN A C 1
ATOM 1125 O O . ASN A 1 139 ? 17.406 -9.953 9.5 1 95.56 139 ASN A O 1
ATOM 1129 N N . ILE A 1 140 ? 16.375 -11.891 9.602 1 93.38 140 ILE A N 1
ATOM 1130 C CA . ILE A 1 140 ? 15.219 -11.469 8.82 1 93.38 140 ILE A CA 1
ATOM 1131 C C . ILE A 1 140 ? 14.516 -10.312 9.531 1 93.38 140 ILE A C 1
ATOM 1133 O O . ILE A 1 140 ? 13.938 -9.438 8.891 1 93.38 140 ILE A O 1
ATOM 1137 N N . ARG A 1 141 ? 14.578 -10.195 10.766 1 89.75 141 ARG A N 1
ATOM 1138 C CA . ARG A 1 141 ? 13.875 -9.188 11.562 1 89.75 141 ARG A CA 1
ATOM 1139 C C . ARG A 1 141 ? 14.531 -7.82 11.422 1 89.75 141 ARG A C 1
ATOM 1141 O O . ARG A 1 141 ? 13.922 -6.797 11.727 1 89.75 141 ARG A O 1
ATOM 1148 N N . SER A 1 142 ? 15.742 -7.852 11.008 1 90.12 142 SER A N 1
ATOM 1149 C CA . SER A 1 142 ? 16.5 -6.609 10.898 1 90.12 142 SER A CA 1
ATOM 1150 C C . SER A 1 142 ? 16.297 -5.953 9.539 1 90.12 142 SER A C 1
ATOM 1152 O O . SER A 1 142 ? 16.75 -4.832 9.312 1 90.12 142 SER A O 1
ATOM 1154 N N . LEU A 1 143 ? 15.578 -6.641 8.688 1 89.44 143 LEU A N 1
ATOM 1155 C CA . LEU A 1 143 ? 15.43 -6.164 7.316 1 89.44 143 LEU A CA 1
ATOM 1156 C C . LEU A 1 143 ? 14.305 -5.137 7.219 1 89.44 143 LEU A C 1
ATOM 1158 O O . LEU A 1 143 ? 13.367 -5.156 8.016 1 89.44 143 LEU A O 1
ATOM 1162 N N . SER A 1 144 ? 14.453 -4.23 6.23 1 83.25 144 SER A N 1
ATOM 1163 C CA . SER A 1 144 ? 13.344 -3.354 5.887 1 83.25 144 SER A CA 1
ATOM 1164 C C . SER A 1 144 ? 12.172 -4.148 5.305 1 83.25 144 SER A C 1
ATOM 1166 O O . SER A 1 144 ? 12.336 -5.312 4.938 1 83.25 144 SER A O 1
ATOM 1168 N N . GLY A 1 145 ? 11.039 -3.57 5.254 1 82.56 145 GLY A N 1
ATOM 1169 C CA . GLY A 1 145 ? 9.867 -4.215 4.668 1 82.56 145 GLY A CA 1
ATOM 1170 C C . GLY A 1 145 ? 10.094 -4.68 3.242 1 82.56 145 GLY A C 1
ATOM 1171 O O . GLY A 1 145 ? 9.727 -5.801 2.885 1 82.56 145 GLY A O 1
ATOM 1172 N N . GLY A 1 146 ? 10.719 -3.812 2.424 1 85.31 146 GLY A N 1
ATOM 1173 C CA . GLY A 1 146 ? 11.008 -4.164 1.042 1 85.31 146 GLY A CA 1
ATOM 1174 C C . GLY A 1 146 ? 12.008 -5.297 0.908 1 85.31 146 GLY A C 1
ATOM 1175 O O . GLY A 1 146 ? 11.836 -6.18 0.063 1 85.31 146 GLY A O 1
ATOM 1176 N N . GLU A 1 147 ? 13.016 -5.273 1.738 1 88.69 147 GLU A N 1
ATOM 1177 C CA . GLU A 1 147 ? 14 -6.352 1.749 1 88.69 147 GLU A CA 1
ATOM 1178 C C . GLU A 1 147 ? 13.359 -7.676 2.154 1 88.69 147 GLU A C 1
ATOM 1180 O O . GLU A 1 147 ? 13.602 -8.711 1.528 1 88.69 147 GLU A O 1
ATOM 1185 N N . ARG A 1 148 ? 12.578 -7.598 3.139 1 90.81 148 ARG A N 1
ATOM 1186 C CA . ARG A 1 148 ? 11.906 -8.797 3.635 1 90.81 148 ARG A CA 1
ATOM 1187 C C . ARG A 1 148 ? 11.016 -9.406 2.562 1 90.81 148 ARG A C 1
ATOM 1189 O O . ARG A 1 148 ? 10.992 -10.625 2.383 1 90.81 148 ARG A O 1
ATOM 1196 N N . GLN A 1 149 ? 10.32 -8.562 1.889 1 91.06 149 GLN A N 1
ATOM 1197 C CA . GLN A 1 149 ? 9.453 -9.023 0.811 1 91.06 149 GLN A CA 1
ATOM 1198 C C . GLN A 1 149 ? 10.25 -9.773 -0.256 1 91.06 149 GLN A C 1
ATOM 1200 O O . GLN A 1 149 ? 9.844 -10.836 -0.713 1 91.06 149 GLN A O 1
ATOM 1205 N N . ARG A 1 150 ? 11.336 -9.234 -0.632 1 93.31 150 ARG A N 1
ATOM 1206 C CA . ARG A 1 150 ? 12.172 -9.867 -1.652 1 93.31 150 ARG A CA 1
ATOM 1207 C C . ARG A 1 150 ? 12.719 -11.203 -1.164 1 93.31 150 ARG A C 1
ATOM 1209 O O . ARG A 1 150 ? 12.828 -12.156 -1.939 1 93.31 150 ARG A O 1
ATOM 1216 N N . VAL A 1 151 ? 13.047 -11.242 0.073 1 94.69 151 VAL A N 1
ATOM 1217 C CA . VAL A 1 151 ? 13.547 -12.484 0.66 1 94.69 151 VAL A CA 1
ATOM 1218 C C . VAL A 1 151 ? 12.453 -13.555 0.617 1 94.69 151 VAL A C 1
ATOM 1220 O O . VAL A 1 151 ? 12.719 -14.703 0.26 1 94.69 151 VAL A O 1
ATOM 1223 N N . LEU A 1 152 ? 11.25 -13.172 0.938 1 94.75 152 LEU A N 1
ATOM 1224 C CA . LEU A 1 152 ? 10.148 -14.125 0.938 1 94.75 152 LEU A CA 1
ATOM 1225 C C . LEU A 1 152 ? 9.852 -14.609 -0.476 1 94.75 152 LEU A C 1
ATOM 1227 O O . LEU A 1 152 ? 9.523 -15.781 -0.676 1 94.75 152 LEU A O 1
ATOM 1231 N N . ILE A 1 153 ? 9.969 -13.742 -1.372 1 95.88 153 ILE A N 1
ATOM 1232 C CA . ILE A 1 153 ? 9.773 -14.141 -2.762 1 95.88 153 ILE A CA 1
ATOM 1233 C C . ILE A 1 153 ? 10.922 -15.039 -3.211 1 95.88 153 ILE A C 1
ATOM 1235 O O . ILE A 1 153 ? 10.711 -16.016 -3.941 1 95.88 153 ILE A O 1
ATOM 1239 N N . ALA A 1 154 ? 12.109 -14.727 -2.76 1 96.81 154 ALA A N 1
ATOM 1240 C CA . ALA A 1 154 ? 13.25 -15.602 -3.043 1 96.81 154 ALA A CA 1
ATOM 1241 C C . ALA A 1 154 ? 13 -17 -2.506 1 96.81 154 ALA A C 1
ATOM 1243 O O . ALA A 1 154 ? 13.336 -18 -3.164 1 96.81 154 ALA A O 1
ATOM 1244 N N . ARG A 1 155 ? 12.484 -17.062 -1.371 1 96.38 155 ARG A N 1
ATOM 1245 C CA . ARG A 1 155 ? 12.133 -18.359 -0.8 1 96.38 155 ARG A CA 1
ATOM 1246 C C . ARG A 1 155 ? 11.164 -19.109 -1.707 1 96.38 155 ARG A C 1
ATOM 1248 O O . ARG A 1 155 ? 11.344 -20.312 -1.954 1 96.38 155 ARG A O 1
ATOM 1255 N N . ALA A 1 156 ? 10.188 -18.375 -2.16 1 96.31 156 ALA A N 1
ATOM 1256 C CA . ALA A 1 156 ? 9.203 -18.984 -3.047 1 96.31 156 ALA A CA 1
ATOM 1257 C C . ALA A 1 156 ? 9.852 -19.469 -4.34 1 96.31 156 ALA A C 1
ATOM 1259 O O . ALA A 1 156 ? 9.555 -20.562 -4.816 1 96.31 156 ALA A O 1
ATOM 1260 N N . ILE A 1 157 ? 10.703 -18.703 -4.883 1 96.94 157 ILE A N 1
ATOM 1261 C CA . ILE A 1 157 ? 11.406 -19.062 -6.113 1 96.94 157 ILE A CA 1
ATOM 1262 C C . ILE A 1 157 ? 12.312 -20.266 -5.855 1 96.94 157 ILE A C 1
ATOM 1264 O O . ILE A 1 157 ? 12.398 -21.172 -6.684 1 96.94 157 ILE A O 1
ATOM 1268 N N . CYS A 1 158 ? 12.922 -20.25 -4.703 1 96.62 158 CYS A N 1
ATOM 1269 C CA . CYS A 1 158 ? 13.828 -21.328 -4.301 1 96.62 158 CYS A CA 1
ATOM 1270 C C . CYS A 1 158 ? 13.086 -22.656 -4.234 1 96.62 158 CYS A C 1
ATOM 1272 O O . CYS A 1 158 ? 13.688 -23.719 -4.434 1 96.62 158 CYS A O 1
ATOM 1274 N N . GLN A 1 159 ? 11.859 -22.562 -3.949 1 95.75 159 GLN A N 1
ATOM 1275 C CA . GLN A 1 159 ? 11.047 -23.766 -3.861 1 95.75 159 GLN A CA 1
ATOM 1276 C C . GLN A 1 159 ? 10.914 -24.438 -5.227 1 95.75 159 GLN A C 1
ATOM 1278 O O . GLN A 1 159 ? 10.602 -25.625 -5.309 1 95.75 159 GLN A O 1
ATOM 1283 N N . ASN A 1 160 ? 11.141 -23.672 -6.309 1 93.69 160 ASN A N 1
ATOM 1284 C CA . ASN A 1 160 ? 11.234 -24.203 -7.668 1 93.69 160 ASN A CA 1
ATOM 1285 C C . ASN A 1 160 ? 9.977 -24.953 -8.07 1 93.69 160 ASN A C 1
ATOM 1287 O O . ASN A 1 160 ? 10.047 -26.109 -8.5 1 93.69 160 ASN A O 1
ATOM 1291 N N . THR A 1 161 ? 8.852 -24.328 -7.926 1 95.5 161 THR A N 1
ATOM 1292 C CA . THR A 1 161 ? 7.57 -24.906 -8.297 1 95.5 161 THR A CA 1
ATOM 1293 C C . THR A 1 161 ? 7.082 -24.344 -9.625 1 95.5 161 THR A C 1
ATOM 1295 O O . THR A 1 161 ? 7.594 -23.328 -10.102 1 95.5 161 THR A O 1
ATOM 1298 N N . ASP A 1 162 ? 6.055 -25.031 -10.164 1 94.81 162 ASP A N 1
ATOM 1299 C CA . ASP A 1 162 ? 5.508 -24.609 -11.453 1 94.81 162 ASP A CA 1
ATOM 1300 C C . ASP A 1 162 ? 4.516 -23.469 -11.297 1 94.81 162 ASP A C 1
ATOM 1302 O O . ASP A 1 162 ? 4.18 -22.781 -12.266 1 94.81 162 ASP A O 1
ATOM 1306 N N . ILE A 1 163 ? 4.039 -23.297 -10.062 1 97.38 163 ILE A N 1
ATOM 1307 C CA . ILE A 1 163 ? 3.027 -22.281 -9.789 1 97.38 163 ILE A CA 1
ATOM 1308 C C . ILE A 1 163 ? 3.455 -21.438 -8.594 1 97.38 163 ILE A C 1
ATOM 1310 O O . ILE A 1 163 ? 3.844 -21.984 -7.555 1 97.38 163 ILE A O 1
ATOM 1314 N N . ILE A 1 164 ? 3.43 -20.141 -8.758 1 97.69 164 ILE A N 1
ATOM 1315 C CA . ILE A 1 164 ? 3.729 -19.234 -7.648 1 97.69 164 ILE A CA 1
ATOM 1316 C C . ILE A 1 164 ? 2.52 -18.344 -7.371 1 97.69 164 ILE A C 1
ATOM 1318 O O . ILE A 1 164 ? 1.97 -17.734 -8.281 1 97.69 164 ILE A O 1
ATOM 1322 N N . LEU A 1 165 ? 2.057 -18.359 -6.137 1 97.62 165 LEU A N 1
ATOM 1323 C CA . LEU A 1 165 ? 0.977 -17.5 -5.664 1 97.62 165 LEU A CA 1
ATOM 1324 C C . LEU A 1 165 ? 1.52 -16.375 -4.797 1 97.62 165 LEU A C 1
ATOM 1326 O O . LEU A 1 165 ? 2.242 -16.625 -3.828 1 97.62 165 LEU A O 1
ATOM 1330 N N . LEU A 1 166 ? 1.181 -15.18 -5.172 1 97.25 166 LEU A N 1
ATOM 1331 C CA . LEU A 1 166 ? 1.688 -14.016 -4.453 1 97.25 166 LEU A CA 1
ATOM 1332 C C . LEU A 1 166 ? 0.541 -13.156 -3.932 1 97.25 166 LEU A C 1
ATOM 1334 O O . LEU A 1 166 ? -0.205 -12.57 -4.719 1 97.25 166 LEU A O 1
ATOM 1338 N N . ASP A 1 167 ? 0.453 -13.086 -2.648 1 95.44 167 ASP A N 1
ATOM 1339 C CA . ASP A 1 167 ? -0.571 -12.258 -2.029 1 95.44 167 ASP A CA 1
ATOM 1340 C C . ASP A 1 167 ? -0.034 -10.859 -1.729 1 95.44 167 ASP A C 1
ATOM 1342 O O . ASP A 1 167 ? 0.569 -10.633 -0.678 1 95.44 167 ASP A O 1
ATOM 1346 N N . GLU A 1 168 ? -0.244 -9.945 -2.691 1 93.25 168 GLU A N 1
ATOM 1347 C CA . GLU A 1 168 ? 0.139 -8.539 -2.629 1 93.25 168 GLU A CA 1
ATOM 1348 C C . GLU A 1 168 ? 1.652 -8.383 -2.506 1 93.25 168 GLU A C 1
ATOM 1350 O O . GLU A 1 168 ? 2.141 -7.707 -1.599 1 93.25 168 GLU A O 1
ATOM 1355 N N . PRO A 1 169 ? 2.371 -8.828 -3.484 1 93.94 169 PRO A N 1
ATOM 1356 C CA . PRO A 1 169 ? 3.834 -8.867 -3.414 1 93.94 169 PRO A CA 1
ATOM 1357 C C . PRO A 1 169 ? 4.465 -7.477 -3.486 1 93.94 169 PRO A C 1
ATOM 1359 O O . PRO A 1 169 ? 5.645 -7.316 -3.168 1 93.94 169 PRO A O 1
ATOM 1362 N N . ILE A 1 170 ? 3.656 -6.5 -3.873 1 92.88 170 ILE A N 1
ATOM 1363 C CA . ILE A 1 170 ? 4.293 -5.215 -4.129 1 92.88 170 ILE A CA 1
ATOM 1364 C C . ILE A 1 170 ? 3.812 -4.188 -3.102 1 92.88 170 ILE A C 1
ATOM 1366 O O . ILE A 1 170 ? 4.039 -2.988 -3.264 1 92.88 170 ILE A O 1
ATOM 1370 N N . SER A 1 171 ? 3.176 -4.75 -2.104 1 85 171 SER A N 1
ATOM 1371 C CA . SER A 1 171 ? 2.693 -3.852 -1.061 1 85 171 SER A CA 1
ATOM 1372 C C . SER A 1 171 ? 3.852 -3.178 -0.33 1 85 171 SER A C 1
ATOM 1374 O O . SER A 1 171 ? 4.941 -3.744 -0.231 1 85 171 SER A O 1
ATOM 1376 N N . HIS A 1 172 ? 3.723 -1.912 0.088 1 78.88 172 HIS A N 1
ATOM 1377 C CA . HIS A 1 172 ? 4.641 -1.131 0.91 1 78.88 172 HIS A CA 1
ATOM 1378 C C . HIS A 1 172 ? 5.867 -0.707 0.113 1 78.88 172 HIS A C 1
ATOM 1380 O O . HIS A 1 172 ? 6.797 -0.112 0.666 1 78.88 172 HIS A O 1
ATOM 1386 N N . LEU A 1 173 ? 5.945 -1.22 -1.189 1 88.69 173 LEU A N 1
ATOM 1387 C CA . LEU A 1 173 ? 7.051 -0.822 -2.051 1 88.69 173 LEU A CA 1
ATOM 1388 C C . LEU A 1 173 ? 6.746 0.496 -2.756 1 88.69 173 LEU A C 1
ATOM 1390 O O . LEU A 1 173 ? 5.586 0.791 -3.053 1 88.69 173 LEU A O 1
ATOM 1394 N N . ASP A 1 174 ? 7.785 1.25 -2.98 1 90.75 174 ASP A N 1
ATOM 1395 C CA . ASP A 1 174 ? 7.59 2.418 -3.83 1 90.75 174 ASP A CA 1
ATOM 1396 C C . ASP A 1 174 ? 7.523 2.021 -5.305 1 90.75 174 ASP A C 1
ATOM 1398 O O . ASP A 1 174 ? 7.684 0.846 -5.641 1 90.75 174 ASP A O 1
ATOM 1402 N N . ILE A 1 175 ? 7.289 2.965 -6.098 1 93.44 175 ILE A N 1
ATOM 1403 C CA . ILE A 1 175 ? 6.977 2.701 -7.496 1 93.44 175 ILE A CA 1
ATOM 1404 C C . ILE A 1 175 ? 8.164 2.031 -8.18 1 93.44 175 ILE A C 1
ATOM 1406 O O . ILE A 1 175 ? 7.996 1.119 -8.984 1 93.44 175 ILE A O 1
ATOM 1410 N N . LYS A 1 176 ? 9.375 2.434 -7.875 1 93 176 LYS A N 1
ATOM 1411 C CA . LYS A 1 176 ? 10.57 1.846 -8.477 1 93 176 LYS A CA 1
ATOM 1412 C C . LYS A 1 176 ? 10.648 0.349 -8.188 1 93 176 LYS A C 1
ATOM 1414 O O . LYS A 1 176 ? 10.773 -0.46 -9.109 1 93 176 LYS A O 1
ATOM 1419 N N . TYR A 1 177 ? 10.469 0.004 -7.035 1 92.19 177 TYR A N 1
ATOM 1420 C CA . TYR A 1 177 ? 10.648 -1.382 -6.617 1 92.19 177 TYR A CA 1
ATOM 1421 C C . TYR A 1 177 ? 9.453 -2.236 -7.039 1 92.19 177 TYR A C 1
ATOM 1423 O O . TYR A 1 177 ? 9.602 -3.432 -7.297 1 92.19 177 TYR A O 1
ATOM 1431 N N . GLN A 1 178 ? 8.297 -1.61 -7.062 1 94.94 178 GLN A N 1
ATOM 1432 C CA . GLN A 1 178 ? 7.141 -2.332 -7.586 1 94.94 178 GLN A CA 1
ATOM 1433 C C . GLN A 1 178 ? 7.387 -2.793 -9.023 1 94.94 178 GLN A C 1
ATOM 1435 O O . GLN A 1 178 ? 7.215 -3.973 -9.336 1 94.94 178 GLN A O 1
ATOM 1440 N N . ILE A 1 179 ? 7.844 -1.895 -9.82 1 95.19 179 ILE A N 1
ATOM 1441 C CA . ILE A 1 179 ? 8.07 -2.162 -11.242 1 95.19 179 ILE A CA 1
ATOM 1442 C C . ILE A 1 179 ? 9.211 -3.166 -11.398 1 95.19 179 ILE A C 1
ATOM 1444 O O . ILE A 1 179 ? 9.094 -4.133 -12.148 1 95.19 179 ILE A O 1
ATOM 1448 N N . GLU A 1 180 ? 10.242 -2.979 -10.648 1 94.56 180 GLU A N 1
ATOM 1449 C CA . GLU A 1 180 ? 11.391 -3.885 -10.719 1 94.56 180 GLU A CA 1
ATOM 1450 C C . GLU A 1 180 ? 10.984 -5.312 -10.367 1 94.56 180 GLU A C 1
ATOM 1452 O O . GLU A 1 180 ? 11.344 -6.258 -11.07 1 94.56 180 GLU A O 1
ATOM 1457 N N . LEU A 1 181 ? 10.289 -5.438 -9.336 1 95.88 181 LEU A N 1
ATOM 1458 C CA . LEU A 1 181 ? 9.867 -6.762 -8.883 1 95.88 181 LEU A CA 1
ATOM 1459 C C . LEU A 1 181 ? 8.953 -7.422 -9.906 1 95.88 181 LEU A C 1
ATOM 1461 O O . LEU A 1 181 ? 9.125 -8.594 -10.242 1 95.88 181 LEU A O 1
ATOM 1465 N N . LEU A 1 182 ? 8.031 -6.688 -10.422 1 97.12 182 LEU A N 1
ATOM 1466 C CA . LEU A 1 182 ? 7.09 -7.246 -11.391 1 97.12 182 LEU A CA 1
ATOM 1467 C C . LEU A 1 182 ? 7.797 -7.594 -12.695 1 97.12 182 LEU A C 1
ATOM 1469 O O . LEU A 1 182 ? 7.445 -8.578 -13.359 1 97.12 182 LEU A O 1
ATOM 1473 N N . ASN A 1 183 ? 8.766 -6.789 -13.047 1 96.81 183 ASN A N 1
ATOM 1474 C CA . ASN A 1 183 ? 9.586 -7.137 -14.203 1 96.81 183 ASN A CA 1
ATOM 1475 C C . ASN A 1 183 ? 10.305 -8.469 -14 1 96.81 183 ASN A C 1
ATOM 1477 O O . ASN A 1 183 ? 10.352 -9.297 -14.914 1 96.81 183 ASN A O 1
ATOM 1481 N N . LYS A 1 184 ? 10.82 -8.602 -12.875 1 96.75 184 LYS A N 1
ATOM 1482 C CA . LYS A 1 184 ? 11.523 -9.844 -12.57 1 96.75 184 LYS A CA 1
ATOM 1483 C C . LYS A 1 184 ? 10.57 -11.039 -12.57 1 96.75 184 LYS A C 1
ATOM 1485 O O . LYS A 1 184 ? 10.891 -12.094 -13.125 1 96.75 184 LYS A O 1
ATOM 1490 N N . LEU A 1 185 ? 9.445 -10.891 -11.977 1 97.44 185 LEU A N 1
ATOM 1491 C CA . LEU A 1 185 ? 8.453 -11.961 -11.961 1 97.44 185 LEU A CA 1
ATOM 1492 C C . LEU A 1 185 ? 7.988 -12.297 -13.375 1 97.44 185 LEU A C 1
ATOM 1494 O O . LEU A 1 185 ? 7.812 -13.469 -13.711 1 97.44 185 LEU A O 1
ATOM 1498 N N . LYS A 1 186 ? 7.781 -11.297 -14.172 1 97.62 186 LYS A N 1
ATOM 1499 C CA . LYS A 1 186 ? 7.387 -11.508 -15.562 1 97.62 186 LYS A CA 1
ATOM 1500 C C . LYS A 1 186 ? 8.477 -12.242 -16.328 1 97.62 186 LYS A C 1
ATOM 1502 O O . LYS A 1 186 ? 8.188 -13.133 -17.141 1 97.62 186 LYS A O 1
ATOM 1507 N N . SER A 1 187 ? 9.695 -11.828 -16.062 1 96.94 187 SER A N 1
ATOM 1508 C CA . SER A 1 187 ? 10.812 -12.516 -16.703 1 96.94 187 SER A CA 1
ATOM 1509 C C . SER A 1 187 ? 10.852 -13.992 -16.328 1 96.94 187 SER A C 1
ATOM 1511 O O . SER A 1 187 ? 11.109 -14.852 -17.172 1 96.94 187 SER A O 1
ATOM 1513 N N . LEU A 1 188 ? 10.625 -14.227 -15.078 1 96.12 188 LEU A N 1
ATOM 1514 C CA . LEU A 1 188 ? 10.555 -15.609 -14.609 1 96.12 188 LEU A CA 1
ATOM 1515 C C . LEU A 1 188 ? 9.422 -16.359 -15.297 1 96.12 188 LEU A C 1
ATOM 1517 O O . LEU A 1 188 ? 9.609 -17.5 -15.742 1 96.12 188 LEU A O 1
ATOM 1521 N N . ASN A 1 189 ? 8.289 -15.773 -15.383 1 97.94 189 ASN A N 1
ATOM 1522 C CA . ASN A 1 189 ? 7.113 -16.328 -16.047 1 97.94 189 ASN A CA 1
ATOM 1523 C C . ASN A 1 189 ? 7.418 -16.703 -17.5 1 97.94 189 ASN A C 1
ATOM 1525 O O . ASN A 1 189 ? 7.102 -17.812 -17.938 1 97.94 189 ASN A O 1
ATOM 1529 N N . ILE A 1 190 ? 8.07 -15.844 -18.219 1 96.88 190 ILE A N 1
ATOM 1530 C CA . ILE A 1 190 ? 8.32 -16.016 -19.641 1 96.88 190 ILE A CA 1
ATOM 1531 C C . ILE A 1 190 ? 9.445 -17.031 -19.859 1 96.88 190 ILE A C 1
ATOM 1533 O O . ILE A 1 190 ? 9.305 -17.953 -20.656 1 96.88 190 ILE A O 1
ATOM 1537 N N . ASN A 1 191 ? 10.484 -16.891 -19.094 1 95.69 191 ASN A N 1
ATOM 1538 C CA . ASN A 1 191 ? 11.688 -17.672 -19.344 1 95.69 191 ASN A CA 1
ATOM 1539 C C . ASN A 1 191 ? 11.562 -19.094 -18.797 1 95.69 191 ASN A C 1
ATOM 1541 O O . ASN A 1 191 ? 12.039 -20.047 -19.406 1 95.69 191 ASN A O 1
ATOM 1545 N N . LYS A 1 192 ? 10.922 -19.234 -17.672 1 94.81 192 LYS A N 1
ATOM 1546 C CA . LYS A 1 192 ? 10.812 -20.547 -17.031 1 94.81 192 LYS A CA 1
ATOM 1547 C C . LYS A 1 192 ? 9.422 -21.141 -17.234 1 94.81 192 LYS A C 1
ATOM 1549 O O . LYS A 1 192 ? 9.164 -22.266 -16.828 1 94.81 192 LYS A O 1
ATOM 1554 N N . LYS A 1 193 ? 8.508 -20.344 -17.812 1 95.44 193 LYS A N 1
ATOM 1555 C CA . LYS A 1 193 ? 7.152 -20.766 -18.141 1 95.44 193 LYS A CA 1
ATOM 1556 C C . LYS A 1 193 ? 6.379 -21.156 -16.875 1 95.44 193 LYS A C 1
ATOM 1558 O O . LYS A 1 193 ? 5.605 -22.109 -16.906 1 95.44 193 LYS A O 1
ATOM 1563 N N . ILE A 1 194 ? 6.723 -20.547 -15.828 1 96.12 194 ILE A N 1
ATOM 1564 C CA . ILE A 1 194 ? 6 -20.797 -14.586 1 96.12 194 ILE A CA 1
ATOM 1565 C C . ILE A 1 194 ? 4.68 -20.016 -14.594 1 96.12 194 ILE A C 1
ATOM 1567 O O . ILE A 1 194 ? 4.57 -18.969 -15.234 1 96.12 194 ILE A O 1
ATOM 1571 N N . THR A 1 195 ? 3.715 -20.594 -13.883 1 98.19 195 THR A N 1
ATOM 1572 C CA . THR A 1 195 ? 2.432 -19.922 -13.703 1 98.19 195 THR A CA 1
ATOM 1573 C C . THR A 1 195 ? 2.477 -18.984 -12.5 1 98.19 195 THR A C 1
ATOM 1575 O O . THR A 1 195 ? 2.863 -19.391 -11.406 1 98.19 195 THR A O 1
ATOM 1578 N N . VAL A 1 196 ? 2.145 -17.734 -12.742 1 98.38 196 VAL A N 1
ATOM 1579 C CA . VAL A 1 196 ? 2.158 -16.734 -11.672 1 98.38 196 VAL A CA 1
ATOM 1580 C C . VAL A 1 196 ? 0.739 -16.234 -11.422 1 98.38 196 VAL A C 1
ATOM 1582 O O . VAL A 1 196 ? 0.024 -15.875 -12.359 1 98.38 196 VAL A O 1
ATOM 1585 N N . ILE A 1 197 ? 0.322 -16.281 -10.211 1 98.56 197 ILE A N 1
ATOM 1586 C CA . ILE A 1 197 ? -0.935 -15.68 -9.766 1 98.56 197 ILE A CA 1
ATOM 1587 C C . ILE A 1 197 ? -0.663 -14.664 -8.664 1 98.56 197 ILE A C 1
ATOM 1589 O O . ILE A 1 197 ? -0.185 -15.023 -7.582 1 98.56 197 ILE A O 1
ATOM 1593 N N . ALA A 1 198 ? -0.969 -13.43 -8.938 1 98.19 198 ALA A N 1
ATOM 1594 C CA . ALA A 1 198 ? -0.681 -12.375 -7.965 1 98.19 198 ALA A CA 1
ATOM 1595 C C . ALA A 1 198 ? -1.928 -11.547 -7.664 1 98.19 198 ALA A C 1
ATOM 1597 O O . ALA A 1 198 ? -2.703 -11.234 -8.57 1 98.19 198 ALA A O 1
ATOM 1598 N N . ILE A 1 199 ? -2.139 -11.297 -6.449 1 97.5 199 ILE A N 1
ATOM 1599 C CA . ILE A 1 199 ? -3.133 -10.297 -6.074 1 97.5 199 ILE A CA 1
ATOM 1600 C C . ILE A 1 199 ? -2.521 -8.898 -6.172 1 97.5 199 ILE A C 1
ATOM 1602 O O . ILE A 1 199 ? -1.513 -8.609 -5.523 1 97.5 199 ILE A O 1
ATOM 1606 N N . LEU A 1 200 ? -3.092 -8.047 -7.004 1 96.44 200 LEU A N 1
ATOM 1607 C CA . LEU A 1 200 ? -2.617 -6.68 -7.18 1 96.44 200 LEU A CA 1
ATOM 1608 C C . LEU A 1 200 ? -3.744 -5.676 -6.949 1 96.44 200 LEU A C 1
ATOM 1610 O O . LEU A 1 200 ? -4.863 -5.875 -7.426 1 96.44 200 LEU A O 1
ATOM 1614 N N . HIS A 1 201 ? -3.412 -4.637 -6.289 1 93.5 201 HIS A N 1
ATOM 1615 C CA . HIS A 1 201 ? -4.398 -3.59 -6.055 1 93.5 201 HIS A CA 1
ATOM 1616 C C . HIS A 1 201 ? -4.34 -2.521 -7.141 1 93.5 201 HIS A C 1
ATOM 1618 O O . HIS A 1 201 ? -5.324 -1.818 -7.383 1 93.5 201 HIS A O 1
ATOM 1624 N N . ASP A 1 202 ? -3.199 -2.367 -7.727 1 94.69 202 ASP A N 1
ATOM 1625 C CA . ASP A 1 202 ? -3.043 -1.394 -8.805 1 94.69 202 ASP A CA 1
ATOM 1626 C C . ASP A 1 202 ? -3.541 -1.957 -10.133 1 94.69 202 ASP A C 1
ATOM 1628 O O . ASP A 1 202 ? -2.932 -2.871 -10.688 1 94.69 202 ASP A O 1
ATOM 1632 N N . LEU A 1 203 ? -4.531 -1.308 -10.594 1 97.5 203 LEU A N 1
ATOM 1633 C CA . LEU A 1 203 ? -5.18 -1.811 -11.805 1 97.5 203 LEU A CA 1
ATOM 1634 C C . LEU A 1 203 ? -4.254 -1.688 -13.008 1 97.5 203 LEU A C 1
ATOM 1636 O O . LEU A 1 203 ? -4.281 -2.533 -13.906 1 97.5 203 LEU A O 1
ATOM 1640 N N . ASN A 1 204 ? -3.471 -0.66 -13.031 1 97.19 204 ASN A N 1
ATOM 1641 C CA . ASN A 1 204 ? -2.6 -0.437 -14.188 1 97.19 204 ASN A CA 1
ATOM 1642 C C . ASN A 1 204 ? -1.425 -1.41 -14.195 1 97.19 204 ASN A C 1
ATOM 1644 O O . ASN A 1 204 ? -1.012 -1.879 -15.258 1 97.19 204 ASN A O 1
ATOM 1648 N N . LEU A 1 205 ? -0.892 -1.7 -13.055 1 96.69 205 LEU A N 1
ATOM 1649 C CA . LEU A 1 205 ? 0.141 -2.727 -12.977 1 96.69 205 LEU A CA 1
ATOM 1650 C C . LEU A 1 205 ? -0.425 -4.098 -13.336 1 96.69 205 LEU A C 1
ATOM 1652 O O . LEU A 1 205 ? 0.214 -4.867 -14.055 1 96.69 205 LEU A O 1
ATOM 1656 N N . ALA A 1 206 ? -1.617 -4.375 -12.852 1 97.94 206 ALA A N 1
ATOM 1657 C CA . ALA A 1 206 ? -2.279 -5.617 -13.234 1 97.94 206 ALA A CA 1
ATOM 1658 C C . ALA A 1 206 ? -2.465 -5.695 -14.75 1 97.94 206 ALA A C 1
ATOM 1660 O O . ALA A 1 206 ? -2.189 -6.73 -15.359 1 97.94 206 ALA A O 1
ATOM 1661 N N . SER A 1 207 ? -2.912 -4.641 -15.297 1 98.12 207 SER A N 1
ATOM 1662 C CA . SER A 1 207 ? -3.146 -4.57 -16.734 1 98.12 207 SER A CA 1
ATOM 1663 C C . SER A 1 207 ? -1.863 -4.828 -17.516 1 98.12 207 SER A C 1
ATOM 1665 O O . SER A 1 207 ? -1.866 -5.582 -18.5 1 98.12 207 SER A O 1
ATOM 1667 N N . THR A 1 208 ? -0.828 -4.246 -17.078 1 96.75 208 THR A N 1
ATOM 1668 C CA . THR A 1 208 ? 0.43 -4.246 -17.828 1 96.75 208 THR A CA 1
ATOM 1669 C C . THR A 1 208 ? 1.094 -5.617 -17.766 1 96.75 208 THR A C 1
ATOM 1671 O O . THR A 1 208 ? 1.569 -6.125 -18.781 1 96.75 208 THR A O 1
ATOM 1674 N N . TYR A 1 209 ? 1.034 -6.281 -16.672 1 96.81 209 TYR A N 1
ATOM 1675 C CA . TYR A 1 209 ? 1.898 -7.438 -16.484 1 96.81 209 TYR A CA 1
ATOM 1676 C C . TYR A 1 209 ? 1.129 -8.734 -16.703 1 96.81 209 TYR A C 1
ATOM 1678 O O . TYR A 1 209 ? 1.721 -9.766 -17.031 1 96.81 209 TYR A O 1
ATOM 1686 N N . SER A 1 210 ? -0.143 -8.695 -16.594 1 97.75 210 SER A N 1
ATOM 1687 C CA . SER A 1 210 ? -0.899 -9.938 -16.594 1 97.75 210 SER A CA 1
ATOM 1688 C C . SER A 1 210 ? -1.295 -10.344 -18.016 1 97.75 210 SER A C 1
ATOM 1690 O O . SER A 1 210 ? -1.6 -9.492 -18.844 1 97.75 210 SER A O 1
ATOM 1692 N N . ASP A 1 211 ? -1.308 -11.617 -18.234 1 98.19 211 ASP A N 1
ATOM 1693 C CA . ASP A 1 211 ? -1.981 -12.156 -19.422 1 98.19 211 ASP A CA 1
ATOM 1694 C C . ASP A 1 211 ? -3.498 -12.141 -19.234 1 98.19 211 ASP A C 1
ATOM 1696 O O . ASP A 1 211 ? -4.234 -11.812 -20.172 1 98.19 211 ASP A O 1
ATOM 1700 N N . TYR A 1 212 ? -3.854 -12.508 -18.031 1 98.56 212 TYR A N 1
ATOM 1701 C CA . TYR A 1 212 ? -5.273 -12.539 -17.688 1 98.56 212 TYR A CA 1
ATOM 1702 C C . TYR A 1 212 ? -5.52 -11.914 -16.312 1 98.56 212 TYR A C 1
ATOM 1704 O O . TYR A 1 212 ? -4.641 -11.93 -15.453 1 98.56 212 TYR A O 1
ATOM 1712 N N . ILE A 1 213 ? -6.727 -11.422 -16.156 1 98.69 213 ILE A N 1
ATOM 1713 C CA . ILE A 1 213 ? -7.148 -10.781 -14.922 1 98.69 213 ILE A CA 1
ATOM 1714 C C . ILE A 1 213 ? -8.438 -11.43 -14.414 1 98.69 213 ILE A C 1
ATOM 1716 O O . ILE A 1 213 ? -9.336 -11.727 -15.195 1 98.69 213 ILE A O 1
ATOM 1720 N N . VAL A 1 214 ? -8.477 -11.695 -13.172 1 98.75 214 VAL A N 1
ATOM 1721 C CA . VAL A 1 214 ? -9.672 -12.156 -12.477 1 98.75 214 VAL A CA 1
ATOM 1722 C C . VAL A 1 214 ? -10.203 -11.055 -11.562 1 98.75 214 VAL A C 1
ATOM 1724 O O . VAL A 1 214 ? -9.523 -10.641 -10.625 1 98.75 214 VAL A O 1
ATOM 1727 N N . LEU A 1 215 ? -11.375 -10.562 -11.859 1 98.81 215 LEU A N 1
ATOM 1728 C CA . LEU A 1 215 ? -12.016 -9.492 -11.094 1 98.81 215 LEU A CA 1
ATOM 1729 C C . LEU A 1 215 ? -13.023 -10.07 -10.102 1 98.81 215 LEU A C 1
ATOM 1731 O O . LEU A 1 215 ? -13.992 -10.719 -10.508 1 98.81 215 LEU A O 1
ATOM 1735 N N . MET A 1 216 ? -12.773 -9.797 -8.852 1 98.56 216 MET A N 1
ATOM 1736 C CA . MET A 1 216 ? -13.648 -10.328 -7.809 1 98.56 216 MET A CA 1
ATOM 1737 C C . MET A 1 216 ? -14.391 -9.203 -7.098 1 98.56 216 MET A C 1
ATOM 1739 O O . MET A 1 216 ? -13.867 -8.094 -6.969 1 98.56 216 MET A O 1
ATOM 1743 N N . ASN A 1 217 ? -15.547 -9.508 -6.695 1 98.12 217 ASN A N 1
ATOM 1744 C CA . ASN A 1 217 ? -16.375 -8.617 -5.883 1 98.12 217 ASN A CA 1
ATOM 1745 C C . ASN A 1 217 ? -17.344 -9.406 -4.996 1 98.12 217 ASN A C 1
ATOM 1747 O O . ASN A 1 217 ? -18.016 -10.328 -5.469 1 98.12 217 ASN A O 1
ATOM 1751 N N . LYS A 1 218 ? -17.328 -9.086 -3.713 1 96.5 218 LYS A N 1
ATOM 1752 C CA . LYS A 1 218 ? -18.25 -9.664 -2.746 1 96.5 218 LYS A CA 1
ATOM 1753 C C . LYS A 1 218 ? -18.219 -11.188 -2.803 1 96.5 218 LYS A C 1
ATOM 1755 O O . LYS A 1 218 ? -19.281 -11.828 -2.877 1 96.5 218 LYS A O 1
ATOM 1760 N N . GLY A 1 219 ? -17.062 -11.695 -2.977 1 97.12 219 GLY A N 1
ATOM 1761 C CA . GLY A 1 219 ? -16.859 -13.125 -2.855 1 97.12 219 GLY A CA 1
ATOM 1762 C C . GLY A 1 219 ? -17.109 -13.875 -4.148 1 97.12 219 GLY A C 1
ATOM 1763 O O . GLY A 1 219 ? -17.094 -15.109 -4.172 1 97.12 219 GLY A O 1
ATOM 1764 N N . LYS A 1 220 ? -17.359 -13.141 -5.23 1 97.94 220 LYS A N 1
ATOM 1765 C CA . LYS A 1 220 ? -17.656 -13.75 -6.523 1 97.94 220 LYS A CA 1
ATOM 1766 C C . LYS A 1 220 ? -16.703 -13.258 -7.605 1 97.94 220 LYS A C 1
ATOM 1768 O O . LYS A 1 220 ? -16.094 -12.188 -7.465 1 97.94 220 LYS A O 1
ATOM 1773 N N . ILE A 1 221 ? -16.562 -14.055 -8.586 1 98.25 221 ILE A N 1
ATOM 1774 C CA . ILE A 1 221 ? -15.867 -13.586 -9.781 1 98.25 221 ILE A CA 1
ATOM 1775 C C . ILE A 1 221 ? -16.828 -12.812 -10.672 1 98.25 221 ILE A C 1
ATOM 1777 O O . ILE A 1 221 ? -17.812 -13.359 -11.156 1 98.25 221 ILE A O 1
ATOM 1781 N N . VAL A 1 222 ? -16.547 -11.594 -10.875 1 98.31 222 VAL A N 1
ATOM 1782 C CA . VAL A 1 222 ? -17.391 -10.719 -11.688 1 98.31 222 VAL A CA 1
ATOM 1783 C C . VAL A 1 222 ? -17.031 -10.891 -13.164 1 98.31 222 VAL A C 1
ATOM 1785 O O . VAL A 1 222 ? -17.922 -10.883 -14.023 1 98.31 222 VAL A O 1
ATOM 1788 N N . ASP A 1 223 ? -15.797 -10.953 -13.406 1 98.25 223 ASP A N 1
ATOM 1789 C CA . ASP A 1 223 ? -15.289 -11.086 -14.766 1 98.25 223 ASP A CA 1
ATOM 1790 C C . ASP A 1 223 ? -13.875 -11.672 -14.773 1 98.25 223 ASP A C 1
ATOM 1792 O O . ASP A 1 223 ? -13.156 -11.578 -13.773 1 98.25 223 ASP A O 1
ATOM 1796 N N . SER A 1 224 ? -13.57 -12.328 -15.859 1 98.25 224 SER A N 1
ATOM 1797 C CA . SER A 1 224 ? -12.242 -12.891 -16.047 1 98.25 224 SER A CA 1
ATOM 1798 C C . SER A 1 224 ? -11.844 -12.922 -17.516 1 98.25 224 SER A C 1
ATOM 1800 O O . SER A 1 224 ? -12.672 -13.25 -18.375 1 98.25 224 SER A O 1
ATOM 1802 N N . GLY A 1 225 ? -10.664 -12.516 -17.797 1 98.31 225 GLY A N 1
ATOM 1803 C CA . GLY A 1 225 ? -10.172 -12.461 -19.156 1 98.31 225 GLY A CA 1
ATOM 1804 C C . GLY A 1 225 ? -8.969 -11.547 -19.328 1 98.31 225 GLY A C 1
ATOM 1805 O O . GLY A 1 225 ? -8.195 -11.359 -18.375 1 98.31 225 GLY A O 1
ATOM 1806 N N . THR A 1 226 ? -8.695 -11.133 -20.531 1 98.25 226 THR A N 1
ATOM 1807 C CA . THR A 1 226 ? -7.602 -10.203 -20.781 1 98.25 226 THR A CA 1
ATOM 1808 C C . THR A 1 226 ? -7.887 -8.844 -20.156 1 98.25 226 THR A C 1
ATOM 1810 O O . THR A 1 226 ? -9.023 -8.57 -19.75 1 98.25 226 THR A O 1
ATOM 1813 N N . SER A 1 227 ? -6.879 -8.039 -20.078 1 97.88 227 SER A N 1
ATOM 1814 C CA . SER A 1 227 ? -7.043 -6.707 -19.5 1 97.88 227 SER A CA 1
ATOM 1815 C C . SER A 1 227 ? -8.102 -5.91 -20.266 1 97.88 227 SER A C 1
ATOM 1817 O O . SER A 1 227 ? -8.898 -5.191 -19.656 1 97.88 227 SER A O 1
ATOM 1819 N N . GLU A 1 228 ? -8.109 -6.059 -21.578 1 97.69 228 GLU A N 1
ATOM 1820 C CA . GLU A 1 228 ? -9.062 -5.344 -22.422 1 97.69 228 GLU A CA 1
ATOM 1821 C C . GLU A 1 228 ? -10.492 -5.766 -22.109 1 97.69 228 GLU A C 1
ATOM 1823 O O . GLU A 1 228 ? -11.406 -4.938 -22.125 1 97.69 228 GLU A O 1
ATOM 1828 N N . GLN A 1 229 ? -10.633 -7.008 -21.812 1 98.19 229 GLN A N 1
ATOM 1829 C CA . GLN A 1 229 ? -11.961 -7.562 -21.562 1 98.19 229 GLN A CA 1
ATOM 1830 C C . GLN A 1 229 ? -12.461 -7.191 -20.156 1 98.19 229 GLN A C 1
ATOM 1832 O O . GLN A 1 229 ? -13.641 -6.898 -19.984 1 98.19 229 GLN A O 1
ATOM 1837 N N . VAL A 1 230 ? -11.578 -7.117 -19.219 1 98.62 230 VAL A N 1
ATOM 1838 C CA . VAL A 1 230 ? -11.984 -7.047 -17.812 1 98.62 230 VAL A CA 1
ATOM 1839 C C . VAL A 1 230 ? -11.953 -5.598 -17.344 1 98.62 230 VAL A C 1
ATOM 1841 O O . VAL A 1 230 ? -12.859 -5.152 -16.625 1 98.62 230 VAL A O 1
ATOM 1844 N N . LEU A 1 231 ? -10.914 -4.875 -17.734 1 98.44 231 LEU A N 1
ATOM 1845 C CA . LEU A 1 231 ? -10.75 -3.504 -17.266 1 98.44 231 LEU A CA 1
ATOM 1846 C C . LEU A 1 231 ? -11.516 -2.527 -18.156 1 98.44 231 LEU A C 1
ATOM 1848 O O . LEU A 1 231 ? -10.914 -1.791 -18.938 1 98.44 231 LEU A O 1
ATOM 1852 N N . THR A 1 232 ? -12.797 -2.512 -17.938 1 98.31 232 THR A N 1
ATOM 1853 C CA . THR A 1 232 ? -13.703 -1.599 -18.625 1 98.31 232 THR A CA 1
ATOM 1854 C C . THR A 1 232 ? -14.258 -0.553 -17.656 1 98.31 232 THR A C 1
ATOM 1856 O O . THR A 1 232 ? -14.25 -0.76 -16.438 1 98.31 232 THR A O 1
ATOM 1859 N N . LYS A 1 233 ? -14.719 0.583 -18.25 1 98.06 233 LYS A N 1
ATOM 1860 C CA . LYS A 1 233 ? -15.328 1.624 -17.438 1 98.06 233 LYS A CA 1
ATOM 1861 C C . LYS A 1 233 ? -16.484 1.067 -16.609 1 98.06 233 LYS A C 1
ATOM 1863 O O . LYS A 1 233 ? -16.641 1.405 -15.438 1 98.06 233 LYS A O 1
ATOM 1868 N N . GLU A 1 234 ? -17.25 0.219 -17.234 1 98.12 234 GLU A N 1
ATOM 1869 C CA . GLU A 1 234 ? -18.422 -0.37 -16.594 1 98.12 234 GLU A CA 1
ATOM 1870 C C . GLU A 1 234 ? -18.016 -1.259 -15.422 1 98.12 234 GLU A C 1
ATOM 1872 O O . GLU A 1 234 ? -18.531 -1.108 -14.312 1 98.12 234 GLU A O 1
ATOM 1877 N N . ASN A 1 235 ? -17.078 -2.168 -15.656 1 98.5 235 ASN A N 1
ATOM 1878 C CA . ASN A 1 235 ? -16.625 -3.064 -14.602 1 98.5 235 ASN A CA 1
ATOM 1879 C C . ASN A 1 235 ? -16.062 -2.289 -13.414 1 98.5 235 ASN A C 1
ATOM 1881 O O . ASN A 1 235 ? -16.359 -2.594 -12.266 1 98.5 235 ASN A O 1
ATOM 1885 N N . ILE A 1 236 ? -15.234 -1.287 -13.711 1 98.06 236 ILE A N 1
ATOM 1886 C CA . ILE A 1 236 ? -14.57 -0.521 -12.656 1 98.06 236 ILE A CA 1
ATOM 1887 C C . ILE A 1 236 ? -15.609 0.267 -11.867 1 98.06 236 ILE A C 1
ATOM 1889 O O . ILE A 1 236 ? -15.562 0.306 -10.633 1 98.06 236 ILE A O 1
ATOM 1893 N N . LYS A 1 237 ? -16.562 0.868 -12.57 1 97.81 237 LYS A N 1
ATOM 1894 C CA . LYS A 1 237 ? -17.625 1.59 -11.891 1 97.81 237 LYS A CA 1
ATOM 1895 C C . LYS A 1 237 ? -18.453 0.65 -11.023 1 97.81 237 LYS A C 1
ATOM 1897 O O . LYS A 1 237 ? -18.719 0.95 -9.859 1 97.81 237 LYS A O 1
ATOM 1902 N N . ASN A 1 238 ? -18.781 -0.459 -11.547 1 97.69 238 ASN A N 1
ATOM 1903 C CA . ASN A 1 238 ? -19.656 -1.399 -10.852 1 97.69 238 ASN A CA 1
ATOM 1904 C C . ASN A 1 238 ? -18.969 -2.02 -9.648 1 97.69 238 ASN A C 1
ATOM 1906 O O . ASN A 1 238 ? -19.594 -2.246 -8.609 1 97.69 238 ASN A O 1
ATOM 1910 N N . VAL A 1 239 ? -17.719 -2.297 -9.789 1 98.06 239 VAL A N 1
ATOM 1911 C CA . VAL A 1 239 ? -17.016 -3.064 -8.766 1 98.06 239 VAL A CA 1
ATOM 1912 C C . VAL A 1 239 ? -16.375 -2.113 -7.75 1 98.06 239 VAL A C 1
ATOM 1914 O O . VAL A 1 239 ? -16.453 -2.348 -6.543 1 98.06 239 VAL A O 1
ATOM 1917 N N . TYR A 1 240 ? -15.844 -0.974 -8.234 1 97 240 TYR A N 1
ATOM 1918 C CA . TYR A 1 240 ? -15.102 -0.085 -7.348 1 97 240 TYR A CA 1
ATOM 1919 C C . TYR A 1 240 ? -15.883 1.191 -7.07 1 97 240 TYR A C 1
ATOM 1921 O O . TYR A 1 240 ? -15.508 1.984 -6.203 1 97 240 TYR A O 1
ATOM 1929 N N . ASN A 1 241 ? -16.922 1.421 -7.805 1 95.81 241 ASN A N 1
ATOM 1930 C CA . ASN A 1 241 ? -17.766 2.598 -7.641 1 95.81 241 ASN A CA 1
ATOM 1931 C C . ASN A 1 241 ? -16.984 3.887 -7.887 1 95.81 241 ASN A C 1
ATOM 1933 O O . ASN A 1 241 ? -17.109 4.848 -7.125 1 95.81 241 ASN A O 1
ATOM 1937 N N . ILE A 1 242 ? -16.156 3.846 -8.914 1 95 242 ILE A N 1
ATOM 1938 C CA . ILE A 1 242 ? -15.422 5.047 -9.305 1 95 242 ILE A CA 1
ATOM 1939 C C . ILE A 1 242 ? -15.516 5.238 -10.82 1 95 242 ILE A C 1
ATOM 1941 O O . ILE A 1 242 ? -15.594 4.262 -11.57 1 95 242 ILE A O 1
ATOM 1945 N N . LYS A 1 243 ? -15.547 6.438 -11.203 1 96.19 243 LYS A N 1
ATOM 1946 C CA . LYS A 1 243 ? -15.508 6.766 -12.625 1 96.19 243 LYS A CA 1
ATOM 1947 C C . LYS A 1 243 ? -14.07 6.898 -13.117 1 96.19 243 LYS A C 1
ATOM 1949 O O . LYS A 1 243 ? -13.219 7.457 -12.43 1 96.19 243 LYS A O 1
ATOM 1954 N N . VAL A 1 244 ? -13.867 6.332 -14.305 1 97.38 244 VAL A N 1
ATOM 1955 C CA . VAL A 1 244 ? -12.508 6.352 -14.82 1 97.38 244 VAL A CA 1
ATOM 1956 C C . VAL A 1 244 ? -12.516 6.652 -16.312 1 97.38 244 VAL A C 1
ATOM 1958 O O . VAL A 1 244 ? -13.555 6.52 -16.969 1 97.38 244 VAL A O 1
ATOM 1961 N N . ASP A 1 245 ? -11.461 7.156 -16.781 1 96.62 245 ASP A N 1
ATOM 1962 C CA . ASP A 1 245 ? -11.148 7.117 -18.203 1 96.62 245 ASP A CA 1
ATOM 1963 C C . ASP A 1 245 ? -10.102 6.047 -18.5 1 96.62 245 ASP A C 1
ATOM 1965 O O . ASP A 1 245 ? -9.352 5.637 -17.609 1 96.62 245 ASP A O 1
ATOM 1969 N N . ILE A 1 246 ? -10.188 5.508 -19.688 1 97 246 ILE A N 1
ATOM 1970 C CA . ILE A 1 246 ? -9.234 4.477 -20.078 1 97 246 ILE A CA 1
ATOM 1971 C C . ILE A 1 246 ? -8.508 4.906 -21.344 1 97 246 ILE A C 1
ATOM 1973 O O . ILE A 1 246 ? -9.141 5.285 -22.344 1 97 246 ILE A O 1
ATOM 1977 N N . VAL A 1 247 ? -7.215 4.895 -21.281 1 95.12 247 VAL A N 1
ATOM 1978 C CA . VAL A 1 247 ? -6.398 5.16 -22.469 1 95.12 247 VAL A CA 1
ATOM 1979 C C . VAL A 1 247 ? -5.5 3.959 -22.766 1 95.12 247 VAL A C 1
ATOM 1981 O O . VAL A 1 247 ? -5.469 3 -21.984 1 95.12 247 VAL A O 1
ATOM 1984 N N . LEU A 1 248 ? -4.852 3.941 -23.844 1 94.88 248 LEU A N 1
ATOM 1985 C CA . LEU A 1 248 ? -3.887 2.891 -24.156 1 94.88 248 LEU A CA 1
ATOM 1986 C C . LEU A 1 248 ? -2.496 3.264 -23.656 1 94.88 248 LEU A C 1
ATOM 1988 O O . LEU A 1 248 ? -2.021 4.375 -23.906 1 94.88 248 LEU A O 1
ATOM 1992 N N . HIS A 1 249 ? -1.979 2.412 -22.922 1 94.69 249 HIS A N 1
ATOM 1993 C CA . HIS A 1 249 ? -0.606 2.625 -22.484 1 94.69 249 HIS A CA 1
ATOM 1994 C C . HIS A 1 249 ? 0.332 2.814 -23.672 1 94.69 249 HIS A C 1
ATOM 1996 O O . HIS A 1 249 ? 0.268 2.059 -24.641 1 94.69 249 HIS A O 1
ATOM 2002 N N . PRO A 1 250 ? 1.228 3.725 -23.578 1 91.06 250 PRO A N 1
ATOM 2003 C CA . PRO A 1 250 ? 2.035 4.078 -24.75 1 91.06 250 PRO A CA 1
ATOM 2004 C C . PRO A 1 250 ? 2.945 2.939 -25.203 1 91.06 250 PRO A C 1
ATOM 2006 O O . PRO A 1 250 ? 3.227 2.809 -26.406 1 91.06 250 PRO A O 1
ATOM 2009 N N . THR A 1 251 ? 3.361 2.092 -24.344 1 89.44 251 THR A N 1
ATOM 2010 C CA . THR A 1 251 ? 4.316 1.046 -24.688 1 89.44 251 THR A CA 1
ATOM 2011 C C . THR A 1 251 ? 3.615 -0.302 -24.828 1 89.44 251 THR A C 1
ATOM 2013 O O . THR A 1 251 ? 3.746 -0.968 -25.859 1 89.44 251 THR A O 1
ATOM 2016 N N . SER A 1 252 ? 2.809 -0.689 -23.891 1 89.31 252 SER A N 1
ATOM 2017 C CA . SER A 1 252 ? 2.213 -2.02 -23.875 1 89.31 252 SER A CA 1
ATOM 2018 C C . SER A 1 252 ? 0.938 -2.064 -24.719 1 89.31 252 SER A C 1
ATOM 2020 O O . SER A 1 252 ? 0.465 -3.143 -25.078 1 89.31 252 SER A O 1
ATOM 2022 N N . GLN A 1 253 ? 0.33 -0.914 -24.938 1 92.5 253 GLN A N 1
ATOM 2023 C CA . GLN A 1 253 ? -0.918 -0.774 -25.688 1 92.5 253 GLN A CA 1
ATOM 2024 C C . GLN A 1 253 ? -2.07 -1.461 -24.953 1 92.5 253 GLN A C 1
ATOM 2026 O O . GLN A 1 253 ? -3.086 -1.799 -25.578 1 92.5 253 GLN A O 1
ATOM 2031 N N . LYS A 1 254 ? -1.865 -1.698 -23.734 1 95.38 254 LYS A N 1
ATOM 2032 C CA . LYS A 1 254 ? -2.922 -2.217 -22.875 1 95.38 254 LYS A CA 1
ATOM 2033 C C . LYS A 1 254 ? -3.709 -1.082 -22.234 1 95.38 254 LYS A C 1
ATOM 2035 O O . LYS A 1 254 ? -3.248 0.06 -22.188 1 95.38 254 LYS A O 1
ATOM 2040 N N . PRO A 1 255 ? -4.855 -1.476 -21.734 1 97.38 255 PRO A N 1
ATOM 2041 C CA . PRO A 1 255 ? -5.656 -0.445 -21.062 1 97.38 255 PRO A CA 1
ATOM 2042 C C . PRO A 1 255 ? -4.938 0.184 -19.875 1 97.38 255 PRO A C 1
ATOM 2044 O O . PRO A 1 255 ? -4.324 -0.526 -19.078 1 97.38 255 PRO A O 1
ATOM 2047 N N . TYR A 1 256 ? -4.957 1.498 -19.797 1 97.25 256 TYR A N 1
ATOM 2048 C CA . TYR A 1 256 ? -4.434 2.268 -18.672 1 97.25 256 TYR A CA 1
ATOM 2049 C C . TYR A 1 256 ? -5.531 3.104 -18.031 1 97.25 256 TYR A C 1
ATOM 2051 O O . TYR A 1 256 ? -6.102 3.992 -18.672 1 97.25 256 TYR A O 1
ATOM 2059 N N . ILE A 1 257 ? -5.805 2.814 -16.781 1 97.5 257 ILE A N 1
ATOM 2060 C CA . ILE A 1 257 ? -6.953 3.35 -16.062 1 97.5 257 ILE A CA 1
ATOM 2061 C C . ILE A 1 257 ? -6.578 4.68 -15.414 1 97.5 257 ILE A C 1
ATOM 2063 O O . ILE A 1 257 ? -5.586 4.766 -14.688 1 97.5 257 ILE A O 1
ATOM 2067 N N . ILE A 1 258 ? -7.344 5.695 -15.656 1 97.06 258 ILE A N 1
ATOM 2068 C CA . ILE A 1 258 ? -7.18 7.016 -15.055 1 97.06 258 ILE A CA 1
ATOM 2069 C C . ILE A 1 258 ? -8.43 7.379 -14.258 1 97.06 258 ILE A C 1
ATOM 2071 O O . ILE A 1 258 ? -9.477 7.68 -14.844 1 97.06 258 ILE A O 1
ATOM 2075 N N . PRO A 1 259 ? -8.398 7.309 -12.984 1 95.75 259 PRO A N 1
ATOM 2076 C CA . PRO A 1 259 ? -9.562 7.691 -12.18 1 95.75 259 PRO A CA 1
ATOM 2077 C C . PRO A 1 259 ? -9.984 9.141 -12.398 1 95.75 259 PRO A C 1
ATOM 2079 O O . PRO A 1 259 ? -9.133 10.016 -12.57 1 95.75 259 PRO A O 1
ATOM 2082 N N . LEU A 1 260 ? -11.328 9.281 -12.398 1 93.06 260 LEU A N 1
ATOM 2083 C CA . LEU A 1 260 ? -11.875 10.625 -12.523 1 93.06 260 LEU A CA 1
ATOM 2084 C C . LEU A 1 260 ? -12.359 11.148 -11.172 1 93.06 260 LEU A C 1
ATOM 2086 O O . LEU A 1 260 ? -13.094 10.453 -10.469 1 93.06 260 LEU A O 1
ATOM 2090 N N . PHE A 1 261 ? -11.562 11.812 -10.461 1 80.44 261 PHE A N 1
ATOM 2091 C CA . PHE A 1 261 ? -11.695 12.289 -9.086 1 80.44 261 PHE A CA 1
ATOM 2092 C C . PHE A 1 261 ? -12.891 13.227 -8.953 1 80.44 261 PHE A C 1
ATOM 2094 O O . PHE A 1 261 ? -13.266 13.906 -9.914 1 80.44 261 PHE A O 1
ATOM 2101 N N . MET B 1 1 ? -2.135 38.906 12.156 1 53.72 1 MET B N 1
ATOM 2102 C CA . MET B 1 1 ? -2.24 38.219 10.883 1 53.72 1 MET B CA 1
ATOM 2103 C C . MET B 1 1 ? -1.598 36.812 10.977 1 53.72 1 MET B C 1
ATOM 2105 O O . MET B 1 1 ? -0.541 36.656 11.594 1 53.72 1 MET B O 1
ATOM 2109 N N . LYS B 1 2 ? -2.439 35.688 10.789 1 68.44 2 LYS B N 1
ATOM 2110 C CA . LYS B 1 2 ? -1.876 34.375 11.023 1 68.44 2 LYS B CA 1
ATOM 2111 C C . LYS B 1 2 ? -0.635 34.125 10.164 1 68.44 2 LYS B C 1
ATOM 2113 O O . LYS B 1 2 ? -0.545 34.656 9.047 1 68.44 2 LYS B O 1
ATOM 2118 N N . ASN B 1 3 ? 0.415 33.719 10.719 1 83.5 3 ASN B N 1
ATOM 2119 C CA . ASN B 1 3 ? 1.656 33.375 10.031 1 83.5 3 ASN B CA 1
ATOM 2120 C C . ASN B 1 3 ? 1.391 32.562 8.75 1 83.5 3 ASN B C 1
ATOM 2122 O O . ASN B 1 3 ? 0.58 31.656 8.75 1 83.5 3 ASN B O 1
ATOM 2126 N N . ILE B 1 4 ? 1.946 33 7.672 1 90.19 4 ILE B N 1
ATOM 2127 C CA . ILE B 1 4 ? 1.78 32.438 6.348 1 90.19 4 ILE B CA 1
ATOM 2128 C C . ILE B 1 4 ? 2.336 31 6.336 1 90.19 4 ILE B C 1
ATOM 2130 O O . ILE B 1 4 ? 1.818 30.125 5.633 1 90.19 4 ILE B O 1
ATOM 2134 N N . TYR B 1 5 ? 3.332 30.828 7.16 1 95.25 5 TYR B N 1
ATOM 2135 C CA . TYR B 1 5 ? 3.98 29.516 7.199 1 95.25 5 TYR B CA 1
ATOM 2136 C C . TYR B 1 5 ? 3.887 28.906 8.594 1 95.25 5 TYR B C 1
ATOM 2138 O O . TYR B 1 5 ? 4.762 29.125 9.438 1 95.25 5 TYR B O 1
ATOM 2146 N N . PRO B 1 6 ? 2.893 28.109 8.797 1 95.5 6 PRO B N 1
ATOM 2147 C CA . PRO B 1 6 ? 2.711 27.516 10.125 1 95.5 6 PRO B CA 1
ATOM 2148 C C . PRO B 1 6 ? 3.803 26.516 10.484 1 95.5 6 PRO B C 1
ATOM 2150 O O . PRO B 1 6 ? 4.012 26.219 11.664 1 95.5 6 PRO B O 1
ATOM 2153 N N . ILE B 1 7 ? 4.469 25.953 9.484 1 96.94 7 ILE B N 1
ATOM 2154 C CA . ILE B 1 7 ? 5.598 25.062 9.719 1 96.94 7 ILE B CA 1
ATOM 2155 C C . ILE B 1 7 ? 6.809 25.531 8.914 1 96.94 7 ILE B C 1
ATOM 2157 O O . ILE B 1 7 ? 6.703 25.781 7.715 1 96.94 7 ILE B O 1
ATOM 2161 N N . GLU B 1 8 ? 7.871 25.656 9.609 1 97.38 8 GLU B N 1
ATOM 2162 C CA . GLU B 1 8 ? 9.148 25.969 8.969 1 97.38 8 GLU B CA 1
ATOM 2163 C C . GLU B 1 8 ? 10.258 25.062 9.5 1 97.38 8 GLU B C 1
ATOM 2165 O O . GLU B 1 8 ? 10.438 24.938 10.711 1 97.38 8 GLU B O 1
ATOM 2170 N N . VAL B 1 9 ? 10.938 24.422 8.617 1 97 9 VAL B N 1
ATOM 2171 C CA . VAL B 1 9 ? 12.094 23.609 8.93 1 97 9 VAL B CA 1
ATOM 2172 C C . VAL B 1 9 ? 13.359 24.234 8.344 1 97 9 VAL B C 1
ATOM 2174 O O . VAL B 1 9 ? 13.398 24.547 7.152 1 97 9 VAL B O 1
ATOM 2177 N N . LYS B 1 10 ? 14.32 24.422 9.195 1 96.81 10 LYS B N 1
ATOM 2178 C CA . LYS B 1 10 ? 15.547 25.094 8.766 1 96.81 10 LYS B CA 1
ATOM 2179 C C . LYS B 1 10 ? 16.766 24.234 9.047 1 96.81 10 LYS B C 1
ATOM 2181 O O . LYS B 1 10 ? 17.094 23.969 10.203 1 96.81 10 LYS B O 1
ATOM 2186 N N . LYS B 1 11 ? 17.453 23.859 7.969 1 96.38 11 LYS B N 1
ATOM 2187 C CA . LYS B 1 11 ? 18.719 23.156 8 1 96.38 11 LYS B CA 1
ATOM 2188 C C . LYS B 1 11 ? 18.656 21.938 8.93 1 96.38 11 LYS B C 1
ATOM 2190 O O . LYS B 1 11 ? 19.547 21.734 9.75 1 96.38 11 LYS B O 1
ATOM 2195 N N . LEU B 1 12 ? 17.625 21.234 8.852 1 96.06 12 LEU B N 1
ATOM 2196 C CA . LEU B 1 12 ? 17.422 20.094 9.734 1 96.06 12 LEU B CA 1
ATOM 2197 C C . LEU B 1 12 ? 18.312 18.922 9.336 1 96.06 12 LEU B C 1
ATOM 2199 O O . LEU B 1 12 ? 18.375 18.547 8.164 1 96.06 12 LEU B O 1
ATOM 2203 N N . LYS B 1 13 ? 19.031 18.453 10.25 1 95.12 13 LYS B N 1
ATOM 2204 C CA . LYS B 1 13 ? 19.812 17.219 10.133 1 95.12 13 LYS B CA 1
ATOM 2205 C C . LYS B 1 13 ? 19.422 16.203 11.203 1 95.12 13 LYS B C 1
ATOM 2207 O O . LYS B 1 13 ? 19.172 16.578 12.352 1 95.12 13 LYS B O 1
ATOM 2212 N N . PHE B 1 14 ? 19.234 15.016 10.766 1 95.25 14 PHE B N 1
ATOM 2213 C CA . PHE B 1 14 ? 18.875 13.969 11.711 1 95.25 14 PHE B CA 1
ATOM 2214 C C . PHE B 1 14 ? 19.656 12.695 11.445 1 95.25 14 PHE B C 1
ATOM 2216 O O . PHE B 1 14 ? 19.766 12.258 10.297 1 95.25 14 PHE B O 1
ATOM 2223 N N . LEU B 1 15 ? 20.172 12.172 12.5 1 91.44 15 LEU B N 1
ATOM 2224 C CA . LEU B 1 15 ? 20.922 10.922 12.438 1 91.44 15 LEU B CA 1
ATOM 2225 C C . LEU B 1 15 ? 20.234 9.836 13.266 1 91.44 15 LEU B C 1
ATOM 2227 O O . LEU B 1 15 ? 19.719 10.109 14.352 1 91.44 15 LEU B O 1
ATOM 2231 N N . TYR B 1 16 ? 20.156 8.656 12.727 1 85.81 16 TYR B N 1
ATOM 2232 C CA . TYR B 1 16 ? 19.75 7.465 13.469 1 85.81 16 TYR B CA 1
ATOM 2233 C C . TYR B 1 16 ? 20.891 6.465 13.578 1 85.81 16 TYR B C 1
ATOM 2235 O O . TYR B 1 16 ? 21.375 5.961 12.562 1 85.81 16 TYR B O 1
ATOM 2243 N N . ASN B 1 17 ? 21.266 6.082 14.789 1 83.69 17 ASN B N 1
ATOM 2244 C CA . ASN B 1 17 ? 22.391 5.188 15.023 1 83.69 17 ASN B CA 1
ATOM 2245 C C . ASN B 1 17 ? 23.594 5.543 14.141 1 83.69 17 ASN B C 1
ATOM 2247 O O . ASN B 1 17 ? 24.125 4.684 13.445 1 83.69 17 ASN B O 1
ATOM 2251 N N . ASN B 1 18 ? 23.922 6.812 13.938 1 83.69 18 ASN B N 1
ATOM 2252 C CA . ASN B 1 18 ? 25.078 7.355 13.258 1 83.69 18 ASN B CA 1
ATOM 2253 C C . ASN B 1 18 ? 24.891 7.359 11.742 1 83.69 18 ASN B C 1
ATOM 2255 O O . ASN B 1 18 ? 25.844 7.605 10.992 1 83.69 18 ASN B O 1
ATOM 2259 N N . GLU B 1 19 ? 23.797 6.969 11.32 1 88.75 19 GLU B N 1
ATOM 2260 C CA . GLU B 1 19 ? 23.469 7.07 9.906 1 88.75 19 GLU B CA 1
ATOM 2261 C C . GLU B 1 19 ? 22.656 8.328 9.617 1 88.75 19 GLU B C 1
ATOM 2263 O O . GLU B 1 19 ? 21.656 8.594 10.305 1 88.75 19 GLU B O 1
ATOM 2268 N N . LYS B 1 20 ? 23.172 9.125 8.703 1 92.12 20 LYS B N 1
ATOM 2269 C CA . LYS B 1 20 ? 22.484 10.352 8.328 1 92.12 20 LYS B CA 1
ATOM 2270 C C . LYS B 1 20 ? 21.188 10.055 7.594 1 92.12 20 LYS B C 1
ATOM 2272 O O . LYS B 1 20 ? 21.203 9.5 6.492 1 92.12 20 LYS B O 1
ATOM 2277 N N . ILE B 1 21 ? 20.031 10.367 8.164 1 95.5 21 ILE B N 1
ATOM 2278 C CA . ILE B 1 21 ? 18.719 10.094 7.57 1 95.5 21 ILE B CA 1
ATOM 2279 C C . ILE B 1 21 ? 18.188 11.359 6.898 1 95.5 21 ILE B C 1
ATOM 2281 O O . ILE B 1 21 ? 17.609 11.289 5.812 1 95.5 21 ILE B O 1
ATOM 2285 N N . LEU B 1 22 ? 18.344 12.477 7.566 1 97.25 22 LEU B N 1
ATOM 2286 C CA . LEU B 1 22 ? 18.031 13.773 6.992 1 97.25 22 LEU B CA 1
ATOM 2287 C C . LEU B 1 22 ? 19.266 14.656 6.93 1 97.25 22 LEU B C 1
ATOM 2289 O O . LEU B 1 22 ? 20.078 14.664 7.859 1 97.25 22 LEU B O 1
ATOM 2293 N N . ASP B 1 23 ? 19.406 15.367 5.828 1 96.25 23 ASP B N 1
ATOM 2294 C CA . ASP B 1 23 ? 20.609 16.172 5.594 1 96.25 23 ASP B CA 1
ATOM 2295 C C . ASP B 1 23 ? 20.25 17.547 5.043 1 96.25 23 ASP B C 1
ATOM 2297 O O . ASP B 1 23 ? 20.078 17.719 3.832 1 96.25 23 ASP B O 1
ATOM 2301 N N . ASP B 1 24 ? 20.219 18.547 5.938 1 95.88 24 ASP B N 1
ATOM 2302 C CA . ASP B 1 24 ? 20.062 19.938 5.574 1 95.88 24 ASP B CA 1
ATOM 2303 C C . ASP B 1 24 ? 18.703 20.188 4.914 1 95.88 24 ASP B C 1
ATOM 2305 O O . ASP B 1 24 ? 18.641 20.719 3.805 1 95.88 24 ASP B O 1
ATOM 2309 N N . VAL B 1 25 ? 17.672 19.75 5.594 1 97.19 25 VAL B N 1
ATOM 2310 C CA . VAL B 1 25 ? 16.312 19.844 5.062 1 97.19 25 VAL B CA 1
ATOM 2311 C C . VAL B 1 25 ? 15.734 21.219 5.387 1 97.19 25 VAL B C 1
ATOM 2313 O O . VAL B 1 25 ? 15.797 21.672 6.531 1 97.19 25 VAL B O 1
ATOM 2316 N N . ASN B 1 26 ? 15.289 21.938 4.41 1 97.62 26 ASN B N 1
ATOM 2317 C CA . ASN B 1 26 ? 14.609 23.219 4.523 1 97.62 26 ASN B CA 1
ATOM 2318 C C . ASN B 1 26 ? 13.227 23.172 3.885 1 97.62 26 ASN B C 1
ATOM 2320 O O . ASN B 1 26 ? 13.086 22.828 2.711 1 97.62 26 ASN B O 1
ATOM 2324 N N . ILE B 1 27 ? 12.227 23.516 4.664 1 97 27 ILE B N 1
ATOM 2325 C CA . ILE B 1 27 ? 10.875 23.484 4.121 1 97 27 ILE B CA 1
ATOM 2326 C C . ILE B 1 27 ? 10.031 24.578 4.762 1 97 27 ILE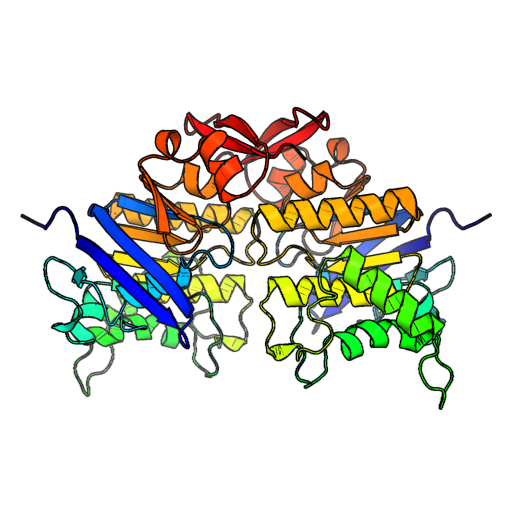 B C 1
ATOM 2328 O O . ILE B 1 27 ? 10.18 24.875 5.949 1 97 27 ILE B O 1
ATOM 2332 N N . LYS B 1 28 ? 9.211 25.219 3.984 1 97.25 28 LYS B N 1
ATOM 2333 C CA . LYS B 1 28 ? 8.164 26.125 4.445 1 97.25 28 LYS B CA 1
ATOM 2334 C C . LYS B 1 28 ? 6.789 25.656 3.98 1 97.25 28 LYS B C 1
ATOM 2336 O O . LYS B 1 28 ? 6.559 25.469 2.783 1 97.25 28 LYS B O 1
ATOM 2341 N N . ILE B 1 29 ? 5.941 25.453 4.891 1 97.88 29 ILE B N 1
ATOM 2342 C CA . ILE B 1 29 ? 4.59 25 4.582 1 97.88 29 ILE B CA 1
ATOM 2343 C C . ILE B 1 29 ? 3.611 26.156 4.707 1 97.88 29 ILE B C 1
ATOM 2345 O O . ILE B 1 29 ? 3.531 26.797 5.758 1 97.88 29 ILE B O 1
ATOM 2349 N N . GLU B 1 30 ? 2.887 26.422 3.676 1 97.88 30 GLU B N 1
ATOM 2350 C CA . GLU B 1 30 ? 1.918 27.516 3.678 1 97.88 30 GLU B CA 1
ATOM 2351 C C . GLU B 1 30 ? 0.624 27.109 4.375 1 97.88 30 GLU B C 1
ATOM 2353 O O . GLU B 1 30 ? 0.147 25.984 4.199 1 97.88 30 GLU B O 1
ATOM 2358 N N . ARG B 1 31 ? 0.072 28.047 5.102 1 97.44 31 ARG B N 1
ATOM 2359 C CA . ARG B 1 31 ? -1.155 27.828 5.859 1 97.44 31 ARG B CA 1
ATOM 2360 C C . ARG B 1 31 ? -2.326 27.516 4.934 1 97.44 31 ARG B C 1
ATOM 2362 O O . ARG B 1 31 ? -2.492 28.156 3.898 1 97.44 31 ARG B O 1
ATOM 2369 N N . GLY B 1 32 ? -3.074 26.484 5.258 1 97.69 32 GLY B N 1
ATOM 2370 C CA . GLY B 1 32 ? -4.312 26.188 4.562 1 97.69 32 GLY B CA 1
ATOM 2371 C C . GLY B 1 32 ? -4.098 25.453 3.25 1 97.69 32 GLY B C 1
ATOM 2372 O O . GLY B 1 32 ? -4.996 25.406 2.408 1 97.69 32 GLY B O 1
ATOM 2373 N N . LYS B 1 33 ? -2.928 24.953 3.041 1 98.44 33 LYS B N 1
ATOM 2374 C CA . LYS B 1 33 ? -2.615 24.25 1.794 1 98.44 33 LYS B CA 1
ATOM 2375 C C . LYS B 1 33 ? -2.465 22.75 2.021 1 98.44 33 LYS B C 1
ATOM 2377 O O . LYS B 1 33 ? -2.258 22.312 3.152 1 98.44 33 LYS B O 1
ATOM 2382 N N . PHE B 1 34 ? -2.646 22.016 0.989 1 98.62 34 PHE B N 1
ATOM 2383 C CA . PHE B 1 34 ? -2.451 20.578 0.976 1 98.62 34 PHE B CA 1
ATOM 2384 C C . PHE B 1 34 ? -1.088 20.219 0.395 1 98.62 34 PHE B C 1
ATOM 2386 O O . PHE B 1 34 ? -0.844 20.422 -0.797 1 98.62 34 PHE B O 1
ATOM 2393 N N . TYR B 1 35 ? -0.202 19.672 1.237 1 98.75 35 TYR B N 1
ATOM 2394 C CA . TYR B 1 35 ? 1.136 19.25 0.83 1 98.75 35 TYR B CA 1
ATOM 2395 C C . TYR B 1 35 ? 1.242 17.734 0.774 1 98.75 35 TYR B C 1
ATOM 2397 O O . TYR B 1 35 ? 0.72 17.031 1.646 1 98.75 35 TYR B O 1
ATOM 2405 N N . SER B 1 36 ? 1.883 17.234 -0.236 1 98.69 36 SER B N 1
ATOM 2406 C CA . SER B 1 36 ? 2.309 15.844 -0.265 1 98.69 36 SER B CA 1
ATOM 2407 C C . SER B 1 36 ? 3.828 15.727 -0.224 1 98.69 36 SER B C 1
ATOM 2409 O O . SER B 1 36 ? 4.531 16.469 -0.923 1 98.69 36 SER B O 1
ATOM 2411 N N . ILE B 1 37 ? 4.281 14.914 0.644 1 98.62 37 ILE B N 1
ATOM 2412 C CA . ILE B 1 37 ? 5.684 14.516 0.639 1 98.62 37 ILE B CA 1
ATOM 2413 C C . ILE B 1 37 ? 5.848 13.188 -0.091 1 98.62 37 ILE B C 1
ATOM 2415 O O . ILE B 1 37 ? 5.215 12.195 0.272 1 98.62 37 ILE B O 1
ATOM 2419 N N . ILE B 1 38 ? 6.652 13.203 -1.158 1 98.38 38 ILE B N 1
ATOM 2420 C CA . ILE B 1 38 ? 6.867 12 -1.948 1 98.38 38 ILE B CA 1
ATOM 2421 C C . ILE B 1 38 ? 8.367 11.703 -2.045 1 98.38 38 ILE B C 1
ATOM 2423 O O . ILE B 1 38 ? 9.195 12.57 -1.745 1 98.38 38 ILE B O 1
ATOM 2427 N N . GLY B 1 39 ? 8.727 10.531 -2.432 1 97.88 39 GLY B N 1
ATOM 2428 C CA . GLY B 1 39 ? 10.086 10.031 -2.545 1 97.88 39 GLY B CA 1
ATOM 2429 C C . GLY B 1 39 ? 10.195 8.531 -2.332 1 97.88 39 GLY B C 1
ATOM 2430 O O . GLY B 1 39 ? 9.266 7.91 -1.813 1 97.88 39 GLY B O 1
ATOM 2431 N N . PRO B 1 40 ? 11.273 7.965 -2.73 1 96 40 PRO B N 1
ATOM 2432 C CA . PRO B 1 40 ? 11.453 6.52 -2.58 1 96 40 PRO B CA 1
ATOM 2433 C C . PRO B 1 40 ? 11.516 6.082 -1.119 1 96 40 PRO B C 1
ATOM 2435 O O . PRO B 1 40 ? 11.625 6.918 -0.222 1 96 40 PRO B O 1
ATOM 2438 N N . ASN B 1 41 ? 11.352 4.789 -0.949 1 91.19 41 ASN B N 1
ATOM 2439 C CA . ASN B 1 41 ? 11.539 4.238 0.389 1 91.19 41 ASN B CA 1
ATOM 2440 C C . ASN B 1 41 ? 12.914 4.586 0.952 1 91.19 41 ASN B C 1
ATOM 2442 O O . ASN B 1 41 ? 13.914 4.535 0.234 1 91.19 41 ASN B O 1
ATOM 2446 N N . GLY B 1 42 ? 12.93 4.992 2.127 1 90.94 42 GLY B N 1
ATOM 2447 C CA . GLY B 1 42 ? 14.195 5.312 2.775 1 90.94 42 GLY B CA 1
ATOM 2448 C C . GLY B 1 42 ? 14.633 6.746 2.545 1 90.94 42 GLY B C 1
ATOM 2449 O O . GLY B 1 42 ? 15.727 7.137 2.955 1 90.94 42 GLY B O 1
ATOM 2450 N N . SER B 1 43 ? 13.797 7.531 1.96 1 96 43 SER B N 1
ATOM 2451 C CA . SER B 1 43 ? 14.203 8.891 1.618 1 96 43 SER B CA 1
ATOM 2452 C C . SER B 1 43 ? 14.109 9.82 2.826 1 96 43 SER B C 1
ATOM 2454 O O . SER B 1 43 ? 14.547 10.969 2.766 1 96 43 SER B O 1
ATOM 2456 N N . GLY B 1 44 ? 13.516 9.398 3.912 1 95.69 44 GLY B N 1
ATOM 2457 C CA . GLY B 1 44 ? 13.484 10.18 5.137 1 95.69 44 GLY B CA 1
ATOM 2458 C C . GLY B 1 44 ? 12.133 10.805 5.414 1 95.69 44 GLY B C 1
ATOM 2459 O O . GLY B 1 44 ? 11.992 11.602 6.348 1 95.69 44 GLY B O 1
ATOM 2460 N N . LYS B 1 45 ? 11.125 10.469 4.605 1 96.5 45 LYS B N 1
ATOM 2461 C CA . LYS B 1 45 ? 9.805 11.086 4.684 1 96.5 45 LYS B CA 1
ATOM 2462 C C . LYS B 1 45 ? 9.195 10.914 6.074 1 96.5 45 LYS B C 1
ATOM 2464 O O . LYS B 1 45 ? 8.797 11.898 6.703 1 96.5 45 LYS B O 1
ATOM 2469 N N . THR B 1 46 ? 9.18 9.664 6.586 1 94.19 46 THR B N 1
ATOM 2470 C CA . THR B 1 46 ? 8.602 9.344 7.891 1 94.19 46 THR B CA 1
ATOM 2471 C C . THR B 1 46 ? 9.391 10.023 9.008 1 94.19 46 THR B C 1
ATOM 2473 O O . THR B 1 46 ? 8.812 10.562 9.953 1 94.19 46 THR B O 1
ATOM 2476 N N . THR B 1 47 ? 10.695 10.039 8.883 1 94.31 47 THR B N 1
ATOM 2477 C CA . THR B 1 47 ? 11.555 10.688 9.859 1 94.31 47 THR B CA 1
ATOM 2478 C C . THR B 1 47 ? 11.281 12.188 9.906 1 94.31 47 THR B C 1
ATOM 2480 O O . THR B 1 47 ? 11.211 12.781 10.992 1 94.31 47 THR B O 1
ATOM 2483 N N . LEU B 1 48 ? 11.125 12.766 8.734 1 96.12 48 LEU B N 1
ATOM 2484 C CA . LEU B 1 48 ? 10.82 14.195 8.664 1 96.12 48 LEU B CA 1
ATOM 2485 C C . LEU B 1 48 ? 9.531 14.516 9.406 1 96.12 48 LEU B C 1
ATOM 2487 O O . LEU B 1 48 ? 9.492 15.43 10.227 1 96.12 48 LEU B O 1
ATOM 2491 N N . ILE B 1 49 ? 8.469 13.695 9.172 1 95.19 49 ILE B N 1
ATOM 2492 C CA . ILE B 1 49 ? 7.184 13.914 9.828 1 95.19 49 ILE B CA 1
ATOM 2493 C C . ILE B 1 49 ? 7.34 13.75 11.336 1 95.19 49 ILE B C 1
ATOM 2495 O O . ILE B 1 49 ? 6.836 14.57 12.109 1 95.19 49 ILE B O 1
ATOM 2499 N N . LYS B 1 50 ? 8.07 12.812 11.781 1 93.44 50 LYS B N 1
ATOM 2500 C CA . LYS B 1 50 ? 8.266 12.555 13.203 1 93.44 50 LYS B CA 1
ATOM 2501 C C . LYS B 1 50 ? 9.047 13.695 13.859 1 93.44 50 LYS B C 1
ATOM 2503 O O . LYS B 1 50 ? 8.82 14.008 15.031 1 93.44 50 LYS B O 1
ATOM 2508 N N . ASN B 1 51 ? 9.961 14.273 13.117 1 94.19 51 ASN B N 1
ATOM 2509 C CA . ASN B 1 51 ? 10.688 15.43 13.633 1 94.19 51 ASN B CA 1
ATOM 2510 C C . ASN B 1 51 ? 9.766 16.641 13.781 1 94.19 51 ASN B C 1
ATOM 2512 O O . ASN B 1 51 ? 9.836 17.344 14.789 1 94.19 51 ASN B O 1
ATOM 2516 N N . ILE B 1 52 ? 8.922 16.781 12.781 1 93.88 52 ILE B N 1
ATOM 2517 C CA . ILE B 1 52 ? 8.031 17.938 12.766 1 93.88 52 ILE B CA 1
ATOM 2518 C C . ILE B 1 52 ? 7.059 17.844 13.938 1 93.88 52 ILE B C 1
ATOM 2520 O O . ILE B 1 52 ? 6.695 18.875 14.531 1 93.88 52 ILE B O 1
ATOM 2524 N N . CYS B 1 53 ? 6.699 16.672 14.367 1 90.62 53 CYS B N 1
ATOM 2525 C CA . CYS B 1 53 ? 5.746 16.531 15.461 1 90.62 53 CYS B CA 1
ATOM 2526 C C . CYS B 1 53 ? 6.461 16.203 16.766 1 90.62 53 CYS B C 1
ATOM 2528 O O . CYS B 1 53 ? 5.82 15.828 17.75 1 90.62 53 CYS B O 1
ATOM 2530 N N . LYS B 1 54 ? 7.785 16.203 16.844 1 90.44 54 LYS B N 1
ATOM 2531 C CA . LYS B 1 54 ? 8.648 16.094 18.016 1 90.44 54 LYS B CA 1
ATOM 2532 C C . LYS B 1 54 ? 8.617 14.688 18.594 1 90.44 54 LYS B C 1
ATOM 2534 O O . LYS B 1 54 ? 8.875 14.492 19.781 1 90.44 54 LYS B O 1
ATOM 2539 N N . ILE B 1 55 ? 8.164 13.766 17.812 1 87.12 55 ILE B N 1
ATOM 2540 C CA . ILE B 1 55 ? 8.305 12.367 18.203 1 87.12 55 ILE B CA 1
ATOM 2541 C C . ILE B 1 55 ? 9.781 11.984 18.203 1 87.12 55 ILE B C 1
ATOM 2543 O O . ILE B 1 55 ? 10.234 11.227 19.062 1 87.12 55 ILE B O 1
ATOM 2547 N N . LEU B 1 56 ? 10.445 12.477 17.203 1 87.62 56 LEU B N 1
ATOM 2548 C CA . LEU B 1 56 ? 11.898 12.391 17.141 1 87.62 56 LEU B CA 1
ATOM 2549 C C . LEU B 1 56 ? 12.531 13.773 17.297 1 87.62 56 LEU B C 1
ATOM 2551 O O . LEU B 1 56 ? 12.031 14.75 16.75 1 87.62 56 LEU B O 1
ATOM 2555 N N . GLU B 1 57 ? 13.531 13.812 18.156 1 83.38 57 GLU B N 1
ATOM 2556 C CA . GLU B 1 57 ? 14.188 15.094 18.375 1 83.38 57 GLU B CA 1
ATOM 2557 C C . GLU B 1 57 ? 15.453 15.211 17.516 1 83.38 57 GLU B C 1
ATOM 2559 O O . GLU B 1 57 ? 16.344 14.375 17.609 1 83.38 57 GLU B O 1
ATOM 2564 N N . GLY B 1 58 ? 15.406 16.172 16.625 1 76.12 58 GLY B N 1
ATOM 2565 C CA . GLY B 1 58 ? 16.609 16.469 15.867 1 76.12 58 GLY B CA 1
ATOM 2566 C C . GLY B 1 58 ? 17.625 17.266 16.656 1 76.12 58 GLY B C 1
ATOM 2567 O O . GLY B 1 58 ? 17.266 18.078 17.5 1 76.12 58 GLY B O 1
ATOM 2568 N N . LYS B 1 59 ? 18.875 16.922 16.516 1 73.38 59 LYS B N 1
ATOM 2569 C CA . LYS B 1 59 ? 19.922 17.609 17.266 1 73.38 59 LYS B CA 1
ATOM 2570 C C . LYS B 1 59 ? 20.406 18.844 16.516 1 73.38 59 LYS B C 1
ATOM 2572 O O . LYS B 1 59 ? 20.984 19.75 17.109 1 73.38 59 LYS B O 1
ATOM 2577 N N . ASN B 1 60 ? 20.188 18.797 15.258 1 85.19 60 ASN B N 1
ATOM 2578 C CA . ASN B 1 60 ? 20.672 19.891 14.422 1 85.19 60 ASN B CA 1
ATOM 2579 C C . ASN B 1 60 ? 19.562 20.5 13.586 1 85.19 60 ASN B C 1
ATOM 2581 O O . ASN B 1 60 ? 18.688 19.781 13.094 1 85.19 60 ASN B O 1
ATOM 2585 N N . GLY B 1 61 ? 19.594 21.719 13.484 1 90.12 61 GLY B N 1
ATOM 2586 C CA . GLY B 1 61 ? 18.562 22.453 12.758 1 90.12 61 GLY B CA 1
ATOM 2587 C C . GLY B 1 61 ? 17.422 22.922 13.648 1 90.12 61 GLY B C 1
ATOM 2588 O O . GLY B 1 61 ? 17.516 22.828 14.875 1 90.12 61 GLY B O 1
ATOM 2589 N N . HIS B 1 62 ? 16.438 23.594 13.008 1 94 62 HIS B N 1
ATOM 2590 C CA . HIS B 1 62 ? 15.328 24.156 13.758 1 94 62 HIS B CA 1
ATOM 2591 C C . HIS B 1 62 ? 14 23.875 13.062 1 94 62 HIS B C 1
ATOM 2593 O O . HIS B 1 62 ? 13.93 23.812 11.836 1 94 62 HIS B O 1
ATOM 2599 N N . ILE B 1 63 ? 13.102 23.609 13.828 1 95.94 63 ILE B N 1
ATOM 2600 C CA . ILE B 1 63 ? 11.719 23.484 13.375 1 95.94 63 ILE B CA 1
ATOM 2601 C C . ILE B 1 63 ? 10.836 24.484 14.117 1 95.94 63 ILE B C 1
ATOM 2603 O O . ILE B 1 63 ? 10.906 24.594 15.344 1 95.94 63 ILE B O 1
ATOM 2607 N N . PHE B 1 64 ? 10.062 25.203 13.391 1 96 64 PHE B N 1
ATOM 2608 C CA . PHE B 1 64 ? 9.164 26.203 13.977 1 96 64 PHE B CA 1
ATOM 2609 C C . PHE B 1 64 ? 7.711 25.844 13.68 1 96 64 PHE B C 1
ATOM 2611 O O . PHE B 1 64 ? 7.363 25.5 12.555 1 96 64 PHE B O 1
ATOM 2618 N N . ILE B 1 65 ? 6.91 25.906 14.672 1 95.25 65 ILE B N 1
ATOM 2619 C CA . ILE B 1 65 ? 5.461 25.781 14.562 1 95.25 65 ILE B CA 1
ATOM 2620 C C . ILE B 1 65 ? 4.805 27.109 14.969 1 95.25 65 ILE B C 1
ATOM 2622 O O . ILE B 1 65 ? 4.914 27.531 16.125 1 95.25 65 ILE B O 1
ATOM 2626 N N . ASN B 1 66 ? 4.207 27.719 14.016 1 94.25 66 ASN B N 1
ATOM 2627 C CA . ASN B 1 66 ? 3.633 29.047 14.25 1 94.25 66 ASN B CA 1
ATOM 2628 C C . ASN B 1 66 ? 4.652 30 14.859 1 94.25 66 ASN B C 1
ATOM 2630 O O . ASN B 1 66 ? 4.379 30.641 15.875 1 94.25 66 ASN B O 1
ATOM 2634 N N . GLU B 1 67 ? 5.812 29.938 14.328 1 93.88 67 GLU B N 1
ATOM 2635 C CA . GLU B 1 67 ? 6.902 30.859 14.625 1 93.88 67 GLU B CA 1
ATOM 2636 C C . GLU B 1 67 ? 7.547 30.547 15.969 1 93.88 67 GLU B C 1
ATOM 2638 O O . GLU B 1 67 ? 8.43 31.266 16.438 1 93.88 67 GLU B O 1
ATOM 2643 N N . LYS B 1 68 ? 7.102 29.5 16.578 1 94.44 68 LYS B N 1
ATOM 2644 C CA . LYS B 1 68 ? 7.711 29.078 17.844 1 94.44 68 LYS B CA 1
ATOM 2645 C C . LYS B 1 68 ? 8.617 27.875 17.641 1 94.44 68 LYS B C 1
ATOM 2647 O O . LYS B 1 68 ? 8.234 26.906 16.984 1 94.44 68 LYS B O 1
ATOM 2652 N N . ASP B 1 69 ? 9.758 27.938 18.234 1 94.06 69 ASP B N 1
ATOM 2653 C CA . ASP B 1 69 ? 10.68 26.812 18.172 1 94.06 69 ASP B CA 1
ATOM 2654 C C . ASP B 1 69 ? 10.109 25.594 18.891 1 94.06 69 ASP B C 1
ATOM 2656 O O . ASP B 1 69 ? 9.734 25.672 20.062 1 94.06 69 ASP B O 1
ATOM 2660 N N . ILE B 1 70 ? 10.07 24.547 18.172 1 92.94 70 ILE B N 1
ATOM 2661 C CA . ILE B 1 70 ? 9.43 23.344 18.688 1 92.94 70 ILE B CA 1
ATOM 2662 C C . ILE B 1 70 ? 10.148 22.875 19.953 1 92.94 70 ILE B C 1
ATOM 2664 O O . ILE B 1 70 ? 9.531 22.297 20.844 1 92.94 70 ILE B O 1
ATOM 2668 N N . ASN B 1 71 ? 11.422 23.156 20.062 1 90.25 71 ASN B N 1
ATOM 2669 C CA . ASN B 1 71 ? 12.211 22.734 21.219 1 90.25 71 ASN B CA 1
ATOM 2670 C C . ASN B 1 71 ? 11.828 23.531 22.469 1 90.25 71 ASN B C 1
ATOM 2672 O O . ASN B 1 71 ? 12.133 23.109 23.578 1 90.25 71 ASN B O 1
ATOM 2676 N N . LYS B 1 72 ? 11.164 24.609 22.266 1 91.38 72 LYS B N 1
ATOM 2677 C CA . LYS B 1 72 ? 10.742 25.453 23.375 1 91.38 72 LYS B CA 1
ATOM 2678 C C . LYS B 1 72 ? 9.273 25.234 23.703 1 91.38 72 LYS B C 1
ATOM 2680 O O . LYS B 1 72 ? 8.727 25.891 24.594 1 91.38 72 LYS B O 1
ATOM 2685 N N . MET B 1 73 ? 8.688 24.422 22.953 1 91.69 73 MET B N 1
ATOM 2686 C CA . MET B 1 73 ? 7.27 24.141 23.172 1 91.69 73 MET B CA 1
ATOM 2687 C C . MET B 1 73 ? 7.082 22.891 24.016 1 91.69 73 MET B C 1
ATOM 2689 O O . MET B 1 73 ? 7.863 21.938 23.906 1 91.69 73 MET B O 1
ATOM 2693 N N . ASP B 1 74 ? 6.016 22.906 24.812 1 90.75 74 ASP B N 1
ATOM 2694 C CA . ASP B 1 74 ? 5.652 21.672 25.5 1 90.75 74 ASP B CA 1
ATOM 2695 C C . ASP B 1 74 ? 4.734 20.812 24.641 1 90.75 74 ASP B C 1
ATOM 2697 O O . ASP B 1 74 ? 4.219 21.266 23.609 1 90.75 74 ASP B O 1
ATOM 2701 N N . PHE B 1 75 ? 4.57 19.641 25.016 1 88.44 75 PHE B N 1
ATOM 2702 C CA . PHE B 1 75 ? 3.822 18.656 24.25 1 88.44 75 PHE B CA 1
ATOM 2703 C C . PHE B 1 75 ? 2.371 19.094 24.078 1 88.44 75 PHE B C 1
ATOM 2705 O O . PHE B 1 75 ? 1.782 18.906 23 1 88.44 75 PHE B O 1
ATOM 2712 N N . ASN B 1 76 ? 1.826 19.641 25.062 1 90.88 76 ASN B N 1
ATOM 2713 C CA . ASN B 1 76 ? 0.433 20.078 25 1 90.88 76 ASN B CA 1
ATOM 2714 C C . ASN B 1 76 ? 0.223 21.156 23.953 1 90.88 76 ASN B C 1
ATOM 2716 O O . ASN B 1 76 ? -0.75 21.125 23.203 1 90.88 76 ASN B O 1
ATOM 2720 N N . SER B 1 77 ? 1.132 22.062 23.922 1 91.31 77 SER B N 1
ATOM 2721 C CA . SER B 1 77 ? 1.049 23.141 22.938 1 91.31 77 SER B CA 1
ATOM 2722 C C . SER B 1 77 ? 1.193 22.609 21.531 1 91.31 77 SER B C 1
ATOM 2724 O O . SER B 1 77 ? 0.469 23.016 20.625 1 91.31 77 SER B O 1
ATOM 2726 N N . ILE B 1 78 ? 2.082 21.688 21.359 1 92.94 78 ILE B N 1
ATOM 2727 C CA . ILE B 1 78 ? 2.295 21.078 20.047 1 92.94 78 ILE B CA 1
ATOM 2728 C C . ILE B 1 78 ? 1.047 20.297 19.625 1 92.94 78 ILE B C 1
ATOM 2730 O O . ILE B 1 78 ? 0.583 20.422 18.5 1 92.94 78 ILE B O 1
ATOM 2734 N N . SER B 1 79 ? 0.481 19.625 20.578 1 92.62 79 SER B N 1
ATOM 2735 C CA . SER B 1 79 ? -0.672 18.766 20.312 1 92.62 79 SER B CA 1
ATOM 2736 C C . SER B 1 79 ? -1.91 19.609 20 1 92.62 79 SER B C 1
ATOM 2738 O O . SER B 1 79 ? -2.848 19.125 19.359 1 92.62 79 SER B O 1
ATOM 2740 N N . LYS B 1 80 ? -1.935 20.781 20.391 1 93.88 80 LYS B N 1
ATOM 2741 C CA . LYS B 1 80 ? -3.041 21.688 20.078 1 93.88 80 LYS B CA 1
ATOM 2742 C C . LYS B 1 80 ? -2.863 22.328 18.703 1 93.88 80 LYS B C 1
ATOM 2744 O O . LYS B 1 80 ? -3.805 22.906 18.156 1 93.88 80 LYS B O 1
ATOM 2749 N N . SER B 1 81 ? -1.647 22.188 18.188 1 93.81 81 SER B N 1
ATOM 2750 C CA . SER B 1 81 ? -1.349 22.812 16.906 1 93.81 81 SER B CA 1
ATOM 2751 C C . SER B 1 81 ? -1.336 21.797 15.773 1 93.81 81 SER B C 1
ATOM 2753 O O . SER B 1 81 ? -1.712 22.094 14.648 1 93.81 81 SER B O 1
ATOM 2755 N N . ILE B 1 82 ? -0.875 20.562 16.125 1 96 82 ILE B N 1
ATOM 2756 C CA . ILE B 1 82 ? -0.64 19.547 15.109 1 96 82 ILE B CA 1
ATOM 2757 C C . ILE B 1 82 ? -1.286 18.219 15.531 1 96 82 ILE B C 1
ATOM 2759 O O . ILE B 1 82 ? -1.121 17.781 16.672 1 96 82 ILE B O 1
ATOM 2763 N N . SER B 1 83 ? -2.076 17.656 14.672 1 96 83 SER B N 1
ATOM 2764 C CA . SER B 1 83 ? -2.492 16.266 14.812 1 96 83 SER B CA 1
ATOM 2765 C C . SER B 1 83 ? -1.731 15.359 13.852 1 96 83 SER B C 1
ATOM 2767 O O . SER B 1 83 ? -1.394 15.773 12.742 1 96 83 SER B O 1
ATOM 2769 N N . VAL B 1 84 ? -1.491 14.109 14.297 1 94.12 84 VAL B N 1
ATOM 2770 C CA . VAL B 1 84 ? -0.641 13.219 13.508 1 94.12 84 VAL B CA 1
ATOM 2771 C C . VAL B 1 84 ? -1.284 11.844 13.406 1 94.12 84 VAL B C 1
ATOM 2773 O O . VAL B 1 84 ? -1.848 11.344 14.383 1 94.12 84 VAL B O 1
ATOM 2776 N N . VAL B 1 85 ? -1.295 11.352 12.219 1 93.31 85 VAL B N 1
ATOM 2777 C CA . VAL B 1 85 ? -1.596 9.945 11.984 1 93.31 85 VAL B CA 1
ATOM 2778 C C . VAL B 1 85 ? -0.341 9.219 11.5 1 93.31 85 VAL B C 1
ATOM 2780 O O . VAL B 1 85 ? 0.138 9.469 10.391 1 93.31 85 VAL B O 1
ATOM 2783 N N . SER B 1 86 ? 0.138 8.289 12.305 1 88.69 86 SER B N 1
ATOM 2784 C CA . SER B 1 86 ? 1.384 7.586 12 1 88.69 86 SER B CA 1
ATOM 2785 C C . SER B 1 86 ? 1.127 6.32 11.195 1 88.69 86 SER B C 1
ATOM 2787 O O . SER B 1 86 ? -0.003 5.828 11.141 1 88.69 86 SER B O 1
ATOM 2789 N N . GLN B 1 87 ? 2.205 5.887 10.57 1 77.56 87 GLN B N 1
ATOM 2790 C CA . GLN B 1 87 ? 2.127 4.688 9.75 1 77.56 87 GLN B CA 1
ATOM 2791 C C . GLN B 1 87 ? 1.815 3.457 10.602 1 77.56 87 GLN B C 1
ATOM 2793 O O . GLN B 1 87 ? 1.036 2.594 10.188 1 77.56 87 GLN B O 1
ATOM 2798 N N . ASP B 1 88 ? 2.541 3.34 11.656 1 67.12 88 ASP B N 1
ATOM 2799 C CA . ASP B 1 88 ? 2.355 2.193 12.539 1 67.12 88 ASP B CA 1
ATOM 2800 C C . ASP B 1 88 ? 1.046 2.305 13.312 1 67.12 88 ASP B C 1
ATOM 2802 O O . ASP B 1 88 ? 0.899 3.182 14.172 1 67.12 88 ASP B O 1
ATOM 2806 N N . THR B 1 89 ? 0.112 1.543 12.977 1 63.53 89 THR B N 1
ATOM 2807 C CA . THR B 1 89 ? -1.202 1.63 13.609 1 63.53 89 THR B CA 1
ATOM 2808 C C . THR B 1 89 ? -1.373 0.537 14.656 1 63.53 89 THR B C 1
ATOM 2810 O O . THR B 1 89 ? -2.486 0.281 15.117 1 63.53 89 THR B O 1
ATOM 2813 N N . ASN B 1 90 ? -0.308 -0.101 14.945 1 62 90 ASN B N 1
ATOM 2814 C CA . ASN B 1 90 ? -0.488 -1.178 15.914 1 62 90 ASN B CA 1
ATOM 2815 C C . ASN B 1 90 ? -0.858 -0.637 17.297 1 62 90 ASN B C 1
ATOM 2817 O O . ASN B 1 90 ? -0.066 0.068 17.922 1 62 90 ASN B O 1
ATOM 2821 N N . ILE B 1 91 ? -2.098 -0.649 17.531 1 66.31 91 ILE B N 1
ATOM 2822 C CA . ILE B 1 91 ? -2.615 -0.284 18.844 1 66.31 91 ILE B CA 1
ATOM 2823 C C . ILE B 1 91 ? -2.746 -1.532 19.703 1 66.31 91 ILE B C 1
ATOM 2825 O O . ILE B 1 91 ? -3.523 -2.436 19.391 1 66.31 91 ILE B O 1
ATOM 2829 N N . ASP B 1 92 ? -1.953 -1.7 20.594 1 67.69 92 ASP B N 1
ATOM 2830 C CA . ASP B 1 92 ? -1.868 -2.91 21.406 1 67.69 92 ASP B CA 1
ATOM 2831 C C . ASP B 1 92 ? -2.871 -2.871 22.547 1 67.69 92 ASP B C 1
ATOM 2833 O O . ASP B 1 92 ? -2.877 -3.758 23.406 1 67.69 92 ASP B O 1
ATOM 2837 N N . PHE B 1 93 ? -3.732 -1.938 22.547 1 74 93 PHE B N 1
ATOM 2838 C CA . PHE B 1 93 ? -4.621 -1.837 23.703 1 74 93 PHE B CA 1
ATOM 2839 C C . PHE B 1 93 ? -6.066 -2.092 23.281 1 74 93 PHE B C 1
ATOM 2841 O O . PHE B 1 93 ? -6.438 -1.88 22.125 1 74 93 PHE B O 1
ATOM 2848 N N . ASP B 1 94 ? -6.812 -2.533 24.25 1 86.62 94 ASP B N 1
ATOM 2849 C CA . ASP B 1 94 ? -8.227 -2.875 24.109 1 86.62 94 ASP B CA 1
ATOM 2850 C C . ASP B 1 94 ? -9.117 -1.664 24.391 1 86.62 94 ASP B C 1
ATOM 2852 O O . ASP B 1 94 ? -9.594 -1.48 25.5 1 86.62 94 ASP B O 1
ATOM 2856 N N . PHE B 1 95 ? -9.336 -0.806 23.422 1 92.62 95 PHE B N 1
ATOM 2857 C CA . PHE B 1 95 ? -10.172 0.384 23.531 1 92.62 95 PHE B CA 1
ATOM 2858 C C . PHE B 1 95 ? -11.297 0.347 22.5 1 92.62 95 PHE B C 1
ATOM 2860 O O . PHE B 1 95 ? -11.164 -0.281 21.453 1 92.62 95 PHE B O 1
ATOM 2867 N N . SER B 1 96 ? -12.352 0.946 22.891 1 95.75 96 SER B N 1
ATOM 2868 C CA . SER B 1 96 ? -13.414 1.129 21.906 1 95.75 96 SER B CA 1
ATOM 2869 C C . SER B 1 96 ? -13.031 2.18 20.859 1 95.75 96 SER B C 1
ATOM 2871 O O . SER B 1 96 ? -12.148 3.01 21.109 1 95.75 96 SER B O 1
ATOM 2873 N N . VAL B 1 97 ? -13.625 2.094 19.75 1 96.69 97 VAL B N 1
ATOM 2874 C CA . VAL B 1 97 ? -13.422 3.084 18.703 1 96.69 97 VAL B CA 1
ATOM 2875 C C . VAL B 1 97 ? -13.711 4.48 19.25 1 96.69 97 VAL B C 1
ATOM 2877 O O . VAL B 1 97 ? -12.945 5.418 19.016 1 96.69 97 VAL B O 1
ATOM 2880 N N . MET B 1 98 ? -14.75 4.598 20.031 1 96.31 98 MET B N 1
ATOM 2881 C CA . MET B 1 98 ? -15.109 5.879 20.625 1 96.31 98 MET B CA 1
ATOM 2882 C C . MET B 1 98 ? -13.984 6.383 21.531 1 96.31 98 MET B C 1
ATOM 2884 O O . MET B 1 98 ? -13.602 7.551 21.469 1 96.31 98 MET B O 1
ATOM 2888 N N . ASP B 1 99 ? -13.461 5.508 22.297 1 94.88 99 ASP B N 1
ATOM 2889 C CA . ASP B 1 99 ? -12.367 5.871 23.203 1 94.88 99 ASP B CA 1
ATOM 2890 C C . ASP B 1 99 ? -11.164 6.391 22.422 1 94.88 99 ASP B C 1
ATOM 2892 O O . ASP B 1 99 ? -10.57 7.402 22.797 1 94.88 99 ASP B O 1
ATOM 2896 N N . ILE B 1 100 ? -10.875 5.691 21.375 1 94.62 100 ILE B N 1
ATOM 2897 C CA . ILE B 1 100 ? -9.711 6.039 20.562 1 94.62 100 ILE B CA 1
ATOM 2898 C C . ILE B 1 100 ? -9.891 7.438 19.984 1 94.62 100 ILE B C 1
ATOM 2900 O O . ILE B 1 100 ? -8.992 8.273 20.062 1 94.62 100 ILE B O 1
ATOM 2904 N N . VAL B 1 101 ? -11.023 7.656 19.422 1 96.25 101 VAL B N 1
ATOM 2905 C CA . VAL B 1 101 ? -11.273 8.945 18.781 1 96.25 101 VAL B CA 1
ATOM 2906 C C . VAL B 1 101 ? -11.266 10.055 19.828 1 96.25 101 VAL B C 1
ATOM 2908 O O . VAL B 1 101 ? -10.703 11.125 19.594 1 96.25 101 VAL B O 1
ATOM 2911 N N . LEU B 1 102 ? -11.773 9.789 21 1 94.75 102 LEU B N 1
ATOM 2912 C CA . LEU B 1 102 ? -11.859 10.781 22.062 1 94.75 102 LEU B CA 1
ATOM 2913 C C . LEU B 1 102 ? -10.477 11.141 22.578 1 94.75 102 LEU B C 1
ATOM 2915 O O . LEU B 1 102 ? -10.289 12.211 23.172 1 94.75 102 LEU B O 1
ATOM 2919 N N . MET B 1 103 ? -9.562 10.242 22.406 1 92.19 103 MET B N 1
ATOM 2920 C CA . MET B 1 103 ? -8.188 10.555 22.781 1 92.19 103 MET B CA 1
ATOM 2921 C C . MET B 1 103 ? -7.691 11.797 22.062 1 92.19 103 MET B C 1
ATOM 2923 O O . MET B 1 103 ? -6.754 12.461 22.516 1 92.19 103 MET B O 1
ATOM 2927 N N . GLY B 1 104 ? -8.258 12.086 20.953 1 92.81 104 GLY B N 1
ATOM 2928 C CA . GLY B 1 104 ? -7.93 13.305 20.234 1 92.81 104 GLY B CA 1
ATOM 2929 C C . GLY B 1 104 ? -8.242 14.562 21.031 1 92.81 104 GLY B C 1
ATOM 2930 O O . GLY B 1 104 ? -7.695 15.633 20.734 1 92.81 104 GLY B O 1
ATOM 2931 N N . ARG B 1 105 ? -9.062 14.438 22.016 1 92.25 105 ARG B N 1
ATOM 2932 C CA . ARG B 1 105 ? -9.477 15.602 22.781 1 92.25 105 ARG B CA 1
ATOM 2933 C C . ARG B 1 105 ? -8.578 15.797 24 1 92.25 105 ARG B C 1
ATOM 2935 O O . ARG B 1 105 ? -8.727 16.781 24.734 1 92.25 105 ARG B O 1
ATOM 2942 N N . THR B 1 106 ? -7.617 14.977 24.219 1 87.5 106 THR B N 1
ATOM 2943 C CA . THR B 1 106 ? -6.785 14.93 25.406 1 87.5 106 THR B CA 1
ATOM 2944 C C . THR B 1 106 ? -6.09 16.266 25.641 1 87.5 106 THR B C 1
ATOM 2946 O O . THR B 1 106 ? -5.961 16.734 26.781 1 87.5 106 THR B O 1
ATOM 2949 N N . PRO B 1 107 ? -5.652 16.906 24.594 1 84.81 107 PRO B N 1
ATOM 2950 C CA . PRO B 1 107 ? -4.977 18.188 24.812 1 84.81 107 PRO B CA 1
ATOM 2951 C C . PRO B 1 107 ? -5.895 19.25 25.422 1 84.81 107 PRO B C 1
ATOM 2953 O O . PRO B 1 107 ? -5.422 20.266 25.938 1 84.81 107 PRO B O 1
ATOM 2956 N N . TYR B 1 108 ? -7.145 19.031 25.391 1 83.69 108 TYR B N 1
ATOM 2957 C CA . TYR B 1 108 ? -8.109 20.047 25.797 1 83.69 108 TYR B CA 1
ATOM 2958 C C . TYR B 1 108 ? -8.727 19.703 27.141 1 83.69 108 TYR B C 1
ATOM 2960 O O . TYR B 1 108 ? -9.477 20.484 27.719 1 83.69 108 TYR B O 1
ATOM 2968 N N . ILE B 1 109 ? -8.445 18.547 27.531 1 79.06 109 ILE B N 1
ATOM 2969 C CA . ILE B 1 109 ? -9.031 18.094 28.781 1 79.06 109 ILE B CA 1
ATOM 2970 C C . ILE B 1 109 ? -8.047 18.312 29.938 1 79.06 109 ILE B C 1
ATOM 2972 O O . ILE B 1 109 ? -6.914 17.828 29.891 1 79.06 109 ILE B O 1
ATOM 2976 N N . LYS B 1 110 ? -8.438 19.219 30.828 1 72.38 110 LYS B N 1
ATOM 2977 C CA . LYS B 1 110 ? -7.621 19.516 32 1 72.38 110 LYS B CA 1
ATOM 2978 C C . LYS B 1 110 ? -7.367 18.25 32.812 1 72.38 110 LYS B C 1
ATOM 2980 O O . LYS B 1 110 ? -8.141 17.297 32.75 1 72.38 110 LYS B O 1
ATOM 2985 N N . ALA B 1 111 ? -6.324 18.359 33.531 1 68.31 111 ALA B N 1
ATOM 2986 C CA . ALA B 1 111 ? -6.004 17.25 34.438 1 68.31 111 ALA B CA 1
ATOM 2987 C C . ALA B 1 111 ? -7.16 16.969 35.406 1 68.31 111 ALA B C 1
ATOM 2989 O O . ALA B 1 111 ? -7.758 17.891 35.938 1 68.31 111 ALA B O 1
ATOM 2990 N N . PHE B 1 112 ? -7.723 15.711 35.406 1 64.12 112 PHE B N 1
ATOM 2991 C CA . PHE B 1 112 ? -8.734 15.242 36.344 1 64.12 112 PHE B CA 1
ATOM 2992 C C . PHE B 1 112 ? -10.133 15.57 35.812 1 64.12 112 PHE B C 1
ATOM 2994 O O . PHE B 1 112 ? -11.086 15.633 36.594 1 64.12 112 PHE B O 1
ATOM 3001 N N . SER B 1 113 ? -10.195 16.094 34.656 1 70.94 113 SER B N 1
ATOM 3002 C CA . SER B 1 113 ? -11.523 16.328 34.062 1 70.94 113 SER B CA 1
ATOM 3003 C C . SER B 1 113 ? -11.891 15.234 33.062 1 70.94 113 SER B C 1
ATOM 3005 O O . SER B 1 113 ? -11.039 14.438 32.688 1 70.94 113 SER B O 1
ATOM 3007 N N . THR B 1 114 ? -13.172 14.984 33.031 1 73.06 114 THR B N 1
ATOM 3008 C CA . THR B 1 114 ? -13.711 14.031 32.062 1 73.06 114 THR B CA 1
ATOM 3009 C C . THR B 1 114 ? -14.141 14.734 30.781 1 73.06 114 THR B C 1
ATOM 3011 O O . THR B 1 114 ? -14.281 15.961 30.75 1 73.06 114 THR B O 1
ATOM 3014 N N . GLU B 1 115 ? -14.219 13.992 29.734 1 76.5 115 GLU B N 1
ATOM 3015 C CA . GLU B 1 115 ? -14.703 14.516 28.469 1 76.5 115 GLU B CA 1
ATOM 3016 C C . GLU B 1 115 ? -16.047 15.211 28.625 1 76.5 115 GLU B C 1
ATOM 3018 O O . GLU B 1 115 ? -16.906 14.758 29.391 1 76.5 115 GLU B O 1
ATOM 3023 N N . THR B 1 116 ? -16.172 16.391 28.047 1 83.06 116 THR B N 1
ATOM 3024 C CA . THR B 1 116 ? -17.406 17.156 28.078 1 83.06 116 THR B CA 1
ATOM 3025 C C . THR B 1 116 ? -18.359 16.703 26.969 1 83.06 116 THR B C 1
ATOM 3027 O O . THR B 1 116 ? -17.969 15.914 26.109 1 83.06 116 THR B O 1
ATOM 3030 N N . TYR B 1 117 ? -19.547 17.125 27.109 1 84.5 117 TYR B N 1
ATOM 3031 C CA . TYR B 1 117 ? -20.531 16.859 26.062 1 84.5 117 TYR B CA 1
ATOM 3032 C C . TYR B 1 117 ? -20.047 17.391 24.719 1 84.5 117 TYR B C 1
ATOM 3034 O O . TYR B 1 117 ? -20.266 16.766 23.672 1 84.5 117 TYR B O 1
ATOM 3042 N N . GLN B 1 118 ? -19.344 18.422 24.781 1 88.75 118 GLN B N 1
ATOM 3043 C CA . GLN B 1 118 ? -18.797 19.016 23.578 1 88.75 118 GLN B CA 1
ATOM 3044 C C . GLN B 1 118 ? -17.75 18.109 22.938 1 88.75 118 GLN B C 1
ATOM 3046 O O . GLN B 1 118 ? -17.703 17.969 21.719 1 88.75 118 GLN B O 1
ATOM 3051 N N . ASP B 1 119 ? -16.984 17.5 23.75 1 91.88 119 ASP B N 1
ATOM 3052 C CA . ASP B 1 119 ? -15.961 16.578 23.25 1 91.88 119 ASP B CA 1
ATOM 3053 C C . ASP B 1 119 ? -16.594 15.375 22.562 1 91.88 119 ASP B C 1
ATOM 3055 O O . ASP B 1 119 ? -16.125 14.945 21.5 1 91.88 119 ASP B O 1
ATOM 3059 N N . LEU B 1 120 ? -17.656 14.953 23.156 1 92.88 120 LEU B N 1
ATOM 3060 C CA . LEU B 1 120 ? -18.375 13.82 22.594 1 92.88 120 LEU B CA 1
ATOM 3061 C C . LEU B 1 120 ? -18.969 14.18 21.234 1 92.88 120 LEU B C 1
ATOM 3063 O O . LEU B 1 120 ? -18.953 13.367 20.312 1 92.88 120 LEU B O 1
ATOM 3067 N N . ASN B 1 121 ? -19.438 15.359 21.109 1 95 121 ASN B N 1
ATOM 3068 C CA . ASN B 1 121 ? -20.031 15.812 19.859 1 95 121 ASN B CA 1
ATOM 3069 C C . ASN B 1 121 ? -18.984 15.961 18.766 1 95 121 ASN B C 1
ATOM 3071 O O . ASN B 1 121 ? -19.219 15.586 17.625 1 95 121 ASN B O 1
ATOM 3075 N N . ILE B 1 122 ? -17.844 16.484 19.125 1 95.25 122 ILE B N 1
ATOM 3076 C CA . ILE B 1 122 ? -16.75 16.656 18.188 1 95.25 122 ILE B CA 1
ATOM 3077 C C . ILE B 1 122 ? -16.297 15.289 17.688 1 95.25 122 ILE B C 1
ATOM 3079 O O . ILE B 1 122 ? -16.062 15.094 16.484 1 95.25 122 ILE B O 1
ATOM 3083 N N . ALA B 1 123 ? -16.219 14.367 18.594 1 96.56 123 ALA B N 1
ATOM 3084 C CA . ALA B 1 123 ? -15.836 13.008 18.25 1 96.56 123 ALA B CA 1
ATOM 3085 C C . ALA B 1 123 ? -16.859 12.375 17.312 1 96.56 123 ALA B C 1
ATOM 3087 O O . ALA B 1 123 ? -16.484 11.758 16.297 1 96.56 123 ALA B O 1
ATOM 3088 N N . LYS B 1 124 ? -18.109 12.586 17.641 1 97.31 124 LYS B N 1
ATOM 3089 C CA . LYS B 1 124 ? -19.172 12.039 16.812 1 97.31 124 LYS B CA 1
ATOM 3090 C C . LYS B 1 124 ? -19.125 12.617 15.398 1 97.31 124 LYS B C 1
ATOM 3092 O O . LYS B 1 124 ? -19.219 11.875 14.422 1 97.31 124 LYS B O 1
ATOM 3097 N N . GLU B 1 125 ? -18.938 13.852 15.297 1 97.12 125 GLU B N 1
ATOM 3098 C CA . GLU B 1 125 ? -18.859 14.516 14 1 97.12 125 GLU B CA 1
ATOM 3099 C C . GLU B 1 125 ? -17.703 13.977 13.172 1 97.12 125 GLU B C 1
ATOM 3101 O O . GLU B 1 125 ? -17.844 13.711 11.977 1 97.12 125 GLU B O 1
ATOM 3106 N N . ALA B 1 126 ? -16.562 13.844 13.797 1 97.5 126 ALA B N 1
ATOM 3107 C CA . ALA B 1 126 ? -15.383 13.312 13.117 1 97.5 126 ALA B CA 1
ATOM 3108 C C . ALA B 1 126 ? -15.633 11.891 12.625 1 97.5 126 ALA B C 1
ATOM 3110 O O . ALA B 1 126 ? -15.273 11.547 11.492 1 97.5 126 ALA B O 1
ATOM 3111 N N . MET B 1 127 ? -16.297 11.125 13.461 1 98.06 127 MET B N 1
ATOM 3112 C CA . MET B 1 127 ? -16.547 9.734 13.117 1 98.06 127 MET B CA 1
ATOM 3113 C C . MET B 1 127 ? -17.609 9.633 12.016 1 98.06 127 MET B C 1
ATOM 3115 O O . MET B 1 127 ? -17.531 8.758 11.156 1 98.06 127 MET B O 1
ATOM 3119 N N . GLU B 1 128 ? -18.562 10.5 12.047 1 97.88 128 GLU B N 1
ATOM 3120 C CA . GLU B 1 128 ? -19.562 10.539 10.984 1 97.88 128 GLU B CA 1
ATOM 3121 C C . GLU B 1 128 ? -18.938 10.984 9.664 1 97.88 128 GLU B C 1
ATOM 3123 O O . GLU B 1 128 ? -19.266 10.438 8.609 1 97.88 128 GLU B O 1
ATOM 3128 N N . PHE B 1 129 ? -18.078 11.906 9.773 1 96.81 129 PHE B N 1
ATOM 3129 C CA . PHE B 1 129 ? -17.406 12.43 8.594 1 96.81 129 PHE B CA 1
ATOM 3130 C C . PHE B 1 129 ? -16.641 11.328 7.867 1 96.81 129 PHE B C 1
ATOM 3132 O O . PHE B 1 129 ? -16.625 11.297 6.637 1 96.81 129 PHE B O 1
ATOM 3139 N N . LEU B 1 130 ? -16.047 10.375 8.656 1 96.62 130 LEU B N 1
ATOM 3140 C CA . LEU B 1 130 ? -15.242 9.297 8.078 1 96.62 130 LEU B CA 1
ATOM 3141 C C . LEU B 1 130 ? -16.031 7.992 8.039 1 96.62 130 LEU B C 1
ATOM 3143 O O . LEU B 1 130 ? -15.453 6.926 7.812 1 96.62 130 LEU B O 1
ATOM 3147 N N . ASP B 1 131 ? -17.328 8.047 8.336 1 95.62 131 ASP B N 1
ATOM 3148 C CA . ASP B 1 131 ? -18.281 6.941 8.219 1 95.62 131 ASP B CA 1
ATOM 3149 C C . ASP B 1 131 ? -17.891 5.789 9.141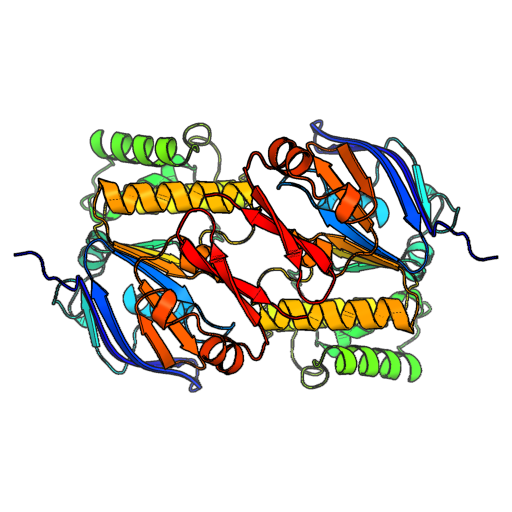 1 95.62 131 ASP B C 1
ATOM 3151 O O . ASP B 1 131 ? -17.891 4.629 8.734 1 95.62 131 ASP B O 1
ATOM 3155 N N . VAL B 1 132 ? -17.469 6.105 10.367 1 96.44 132 VAL B N 1
ATOM 3156 C CA . VAL B 1 132 ? -17.109 5.031 11.289 1 96.44 132 VAL B CA 1
ATOM 3157 C C . VAL B 1 132 ? -17.906 5.176 12.586 1 96.44 132 VAL B C 1
ATOM 3159 O O . VAL B 1 132 ? -17.578 4.539 13.586 1 96.44 132 VAL B O 1
ATOM 3162 N N . TRP B 1 133 ? -18.906 6.031 12.594 1 97.75 133 TRP B N 1
ATOM 3163 C CA . TRP B 1 133 ? -19.734 6.207 13.789 1 97.75 133 TRP B CA 1
ATOM 3164 C C . TRP B 1 133 ? -20.375 4.887 14.203 1 97.75 133 TRP B C 1
ATOM 3166 O O . TRP B 1 133 ? -20.484 4.59 15.391 1 97.75 133 TRP B O 1
ATOM 3176 N N . ARG B 1 134 ? -20.797 4.105 13.242 1 96.88 134 ARG B N 1
ATOM 3177 C CA . ARG B 1 134 ? -21.469 2.838 13.5 1 96.88 134 ARG B CA 1
ATOM 3178 C C . ARG B 1 134 ? -20.562 1.877 14.258 1 96.88 134 ARG B C 1
ATOM 3180 O O . ARG B 1 134 ? -21.031 0.901 14.844 1 96.88 134 ARG B O 1
ATOM 3187 N N . LEU B 1 135 ? -19.281 2.16 14.227 1 97.25 135 LEU B N 1
ATOM 3188 C CA . LEU B 1 135 ? -18.312 1.275 14.852 1 97.25 135 LEU B CA 1
ATOM 3189 C C . LEU B 1 135 ? -17.953 1.768 16.25 1 97.25 135 LEU B C 1
ATOM 3191 O O . LEU B 1 135 ? -17.078 1.191 16.906 1 97.25 135 LEU B O 1
ATOM 3195 N N . LYS B 1 136 ? -18.594 2.732 16.75 1 97.44 136 LYS B N 1
ATOM 3196 C CA . LYS B 1 136 ? -18.172 3.496 17.922 1 97.44 136 LYS B CA 1
ATOM 3197 C C . LYS B 1 136 ? -17.984 2.588 19.141 1 97.44 136 LYS B C 1
ATOM 3199 O O . LYS B 1 136 ? -17.141 2.848 19.984 1 97.44 136 LYS B O 1
ATOM 3204 N N . ASP B 1 137 ? -18.734 1.479 19.203 1 96.94 137 ASP B N 1
ATOM 3205 C CA . ASP B 1 137 ? -18.719 0.633 20.391 1 96.94 137 ASP B CA 1
ATOM 3206 C C . ASP B 1 137 ? -17.797 -0.577 20.188 1 96.94 137 ASP B C 1
ATOM 3208 O O . ASP B 1 137 ? -17.547 -1.337 21.125 1 96.94 137 ASP B O 1
ATOM 3212 N N . LYS B 1 138 ? -17.312 -0.766 19.062 1 96.19 138 LYS B N 1
ATOM 3213 C CA . LYS B 1 138 ? -16.453 -1.905 18.766 1 96.19 138 LYS B CA 1
ATOM 3214 C C . LYS B 1 138 ? -15.039 -1.681 19.297 1 96.19 138 LYS B C 1
ATOM 3216 O O . LYS B 1 138 ? -14.625 -0.539 19.484 1 96.19 138 LYS B O 1
ATOM 3221 N N . ASN B 1 139 ? -14.43 -2.775 19.531 1 95.56 139 ASN B N 1
ATOM 3222 C CA . ASN B 1 139 ? -13.016 -2.723 19.875 1 95.56 139 ASN B CA 1
ATOM 3223 C C . ASN B 1 139 ? -12.148 -2.436 18.656 1 95.56 139 ASN B C 1
ATOM 3225 O O . ASN B 1 139 ? -12.383 -2.988 17.578 1 95.56 139 ASN B O 1
ATOM 3229 N N . ILE B 1 140 ? -11.148 -1.648 18.797 1 93.38 140 ILE B N 1
ATOM 3230 C CA . ILE B 1 140 ? -10.305 -1.214 17.688 1 93.38 140 ILE B CA 1
ATOM 3231 C C . ILE B 1 140 ? -9.578 -2.418 17.094 1 93.38 140 ILE B C 1
ATOM 3233 O O . ILE B 1 140 ? -9.312 -2.451 15.891 1 93.38 140 ILE B O 1
ATOM 3237 N N . ARG B 1 141 ? -9.328 -3.416 17.797 1 89.69 141 ARG B N 1
ATOM 3238 C CA . ARG B 1 141 ? -8.57 -4.582 17.344 1 89.69 141 ARG B CA 1
ATOM 3239 C C . ARG B 1 141 ? -9.406 -5.465 16.422 1 89.69 141 ARG B C 1
ATOM 3241 O O . ARG B 1 141 ? -8.859 -6.297 15.703 1 89.69 141 ARG B O 1
ATOM 3248 N N . SER B 1 142 ? -10.672 -5.289 16.531 1 90.06 142 SER B N 1
ATOM 3249 C CA . SER B 1 142 ? -11.578 -6.125 15.75 1 90.06 142 SER B CA 1
ATOM 3250 C C . SER B 1 142 ? -11.828 -5.527 14.367 1 90.06 142 SER B C 1
ATOM 3252 O O . SER B 1 142 ? -12.461 -6.16 13.516 1 90.06 142 SER B O 1
ATOM 3254 N N . LEU B 1 143 ? -11.273 -4.359 14.148 1 89.31 143 LEU B N 1
ATOM 3255 C CA . LEU B 1 143 ? -11.555 -3.643 12.906 1 89.31 143 LEU B CA 1
ATOM 3256 C C . LEU B 1 143 ? -10.633 -4.117 11.789 1 89.31 143 LEU B C 1
ATOM 3258 O O . LEU B 1 143 ? -9.523 -4.586 12.047 1 89.31 143 LEU B O 1
ATOM 3262 N N . SER B 1 144 ? -11.141 -4 10.547 1 83.12 144 SER B N 1
ATOM 3263 C CA . SER B 1 144 ? -10.273 -4.191 9.383 1 83.12 144 SER B CA 1
ATOM 3264 C C . SER B 1 144 ? -9.219 -3.098 9.305 1 83.12 144 SER B C 1
ATOM 3266 O O . SER B 1 144 ? -9.32 -2.072 9.977 1 83.12 144 SER B O 1
ATOM 3268 N N . GLY B 1 145 ? -8.211 -3.301 8.539 1 82.5 145 GLY B N 1
ATOM 3269 C CA . GLY B 1 145 ? -7.168 -2.303 8.336 1 82.5 145 GLY B CA 1
ATOM 3270 C C . GLY B 1 145 ? -7.707 -0.969 7.859 1 82.5 145 GLY B C 1
ATOM 3271 O O . GLY B 1 145 ? -7.312 0.084 8.367 1 82.5 145 GLY B O 1
ATOM 3272 N N . GLY B 1 146 ? -8.641 -1.016 6.887 1 85.25 146 GLY B N 1
ATOM 3273 C CA . GLY B 1 146 ? -9.242 0.203 6.367 1 85.25 146 GLY B CA 1
ATOM 3274 C C . GLY B 1 146 ? -10.094 0.932 7.391 1 85.25 146 GLY B C 1
ATOM 3275 O O . GLY B 1 146 ? -10.055 2.16 7.477 1 85.25 146 GLY B O 1
ATOM 3276 N N . GLU B 1 147 ? -10.836 0.175 8.156 1 88.56 147 GLU B N 1
ATOM 3277 C CA . GLU B 1 147 ? -11.641 0.76 9.227 1 88.56 147 GLU B CA 1
ATOM 3278 C C . GLU B 1 147 ? -10.758 1.416 10.281 1 88.56 147 GLU B C 1
ATOM 3280 O O . GLU B 1 147 ? -11.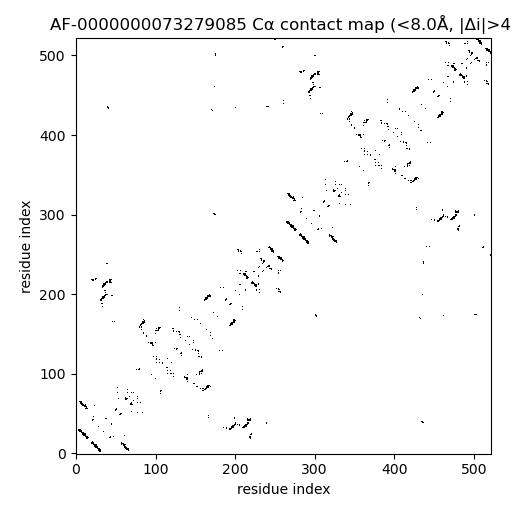039 2.533 10.727 1 88.56 147 GLU B O 1
ATOM 3285 N N . ARG B 1 148 ? -9.766 0.741 10.617 1 90.75 148 ARG B N 1
ATOM 3286 C CA . ARG B 1 148 ? -8.844 1.249 11.625 1 90.75 148 ARG B CA 1
ATOM 3287 C C . ARG B 1 148 ? -8.203 2.557 11.18 1 90.75 148 ARG B C 1
ATOM 3289 O O . ARG B 1 148 ? -8.086 3.5 11.961 1 90.75 148 ARG B O 1
ATOM 3296 N N . GLN B 1 149 ? -7.824 2.576 9.953 1 91 149 GLN B N 1
ATOM 3297 C CA . GLN B 1 149 ? -7.227 3.785 9.398 1 91 149 GLN B CA 1
ATOM 3298 C C . GLN B 1 149 ? -8.18 4.969 9.5 1 91 149 GLN B C 1
ATOM 3300 O O . GLN B 1 149 ? -7.781 6.066 9.898 1 91 149 GLN B O 1
ATOM 3305 N N . ARG B 1 150 ? -9.383 4.766 9.156 1 93.12 150 ARG B N 1
ATOM 3306 C CA . ARG B 1 150 ? -10.375 5.836 9.211 1 93.12 150 ARG B CA 1
ATOM 3307 C C . ARG B 1 150 ? -10.602 6.293 10.648 1 93.12 150 ARG B C 1
ATOM 3309 O O . ARG B 1 150 ? -10.805 7.484 10.898 1 93.12 150 ARG B O 1
ATOM 3316 N N . VAL B 1 151 ? -10.57 5.371 11.547 1 94.56 151 VAL B N 1
ATOM 3317 C CA . VAL B 1 151 ? -10.742 5.699 12.953 1 94.56 151 VAL B CA 1
ATOM 3318 C C . VAL B 1 151 ? -9.578 6.574 13.422 1 94.56 151 VAL B C 1
ATOM 3320 O O . VAL B 1 151 ? -9.789 7.57 14.125 1 94.56 151 VAL B O 1
ATOM 3323 N N . LEU B 1 152 ? -8.391 6.238 13.008 1 94.62 152 LEU B N 1
ATOM 3324 C CA . LEU B 1 152 ? -7.223 7.004 13.422 1 94.62 152 LEU B CA 1
ATOM 3325 C C . LEU B 1 152 ? -7.258 8.406 12.828 1 94.62 152 LEU B C 1
ATOM 3327 O O . LEU B 1 152 ? -6.859 9.375 13.484 1 94.62 152 LEU B O 1
ATOM 3331 N N . ILE B 1 153 ? -7.73 8.477 11.664 1 95.69 153 ILE B N 1
ATOM 3332 C CA . ILE B 1 153 ? -7.863 9.789 11.047 1 95.69 153 ILE B CA 1
ATOM 3333 C C . ILE B 1 153 ? -8.969 10.578 11.734 1 95.69 153 ILE B C 1
ATOM 3335 O O . ILE B 1 153 ? -8.844 11.781 11.945 1 95.69 153 ILE B O 1
ATOM 3339 N N . ALA B 1 154 ? -10.016 9.891 12.109 1 96.69 154 ALA B N 1
ATOM 3340 C CA . ALA B 1 154 ? -11.07 10.539 12.891 1 96.69 154 ALA B CA 1
ATOM 3341 C C . ALA B 1 154 ? -10.523 11.102 14.195 1 96.69 154 ALA B C 1
ATOM 3343 O O . ALA B 1 154 ? -10.898 12.203 14.609 1 96.69 154 ALA B O 1
ATOM 3344 N N . ARG B 1 155 ? -9.711 10.367 14.789 1 96.38 155 ARG B N 1
ATOM 3345 C CA . ARG B 1 155 ? -9.07 10.844 16.016 1 96.38 155 ARG B CA 1
ATOM 3346 C C . ARG B 1 155 ? -8.297 12.133 15.742 1 96.38 155 ARG B C 1
ATOM 3348 O O . ARG B 1 155 ? -8.383 13.086 16.531 1 96.38 155 ARG B O 1
ATOM 3355 N N . ALA B 1 156 ? -7.578 12.102 14.656 1 96.25 156 ALA B N 1
ATOM 3356 C CA . ALA B 1 156 ? -6.797 13.281 14.297 1 96.25 156 ALA B CA 1
ATOM 3357 C C . ALA B 1 156 ? -7.703 14.477 14.031 1 96.25 156 ALA B C 1
ATOM 3359 O O . ALA B 1 156 ? -7.414 15.594 14.461 1 96.25 156 ALA B O 1
ATOM 3360 N N . ILE B 1 157 ? -8.766 14.266 13.352 1 96.81 157 ILE B N 1
ATOM 3361 C CA . ILE B 1 157 ? -9.727 15.32 13.047 1 96.81 157 ILE B CA 1
ATOM 3362 C C . ILE B 1 157 ? -10.375 15.812 14.336 1 96.81 157 ILE B C 1
ATOM 3364 O O . ILE B 1 157 ? -10.57 17.016 14.516 1 96.81 157 ILE B O 1
ATOM 3368 N N . CYS B 1 158 ? -10.633 14.883 15.219 1 96.62 158 CYS B N 1
ATOM 3369 C CA . CYS B 1 158 ? -11.258 15.188 16.5 1 96.62 158 CYS B CA 1
ATOM 3370 C C . CYS B 1 158 ? -10.367 16.109 17.328 1 96.62 158 CYS B C 1
ATOM 3372 O O . CYS B 1 158 ? -10.867 16.891 18.141 1 96.62 158 CYS B O 1
ATOM 3374 N N . GLN B 1 159 ? -9.141 15.992 17.094 1 95.69 159 GLN B N 1
ATOM 3375 C CA . GLN B 1 159 ? -8.195 16.828 17.812 1 95.69 159 GLN B CA 1
ATOM 3376 C C . GLN B 1 159 ? -8.344 18.297 17.422 1 95.69 159 GLN B C 1
ATOM 3378 O O . GLN B 1 159 ? -7.922 19.188 18.172 1 95.69 159 GLN B O 1
ATOM 3383 N N . ASN B 1 160 ? -8.953 18.562 16.25 1 93.56 160 ASN B N 1
ATOM 3384 C CA . ASN B 1 160 ? -9.344 19.891 15.828 1 93.56 160 ASN B CA 1
ATOM 3385 C C . ASN B 1 160 ? -8.156 20.844 15.805 1 93.56 160 ASN B C 1
ATOM 3387 O O . ASN B 1 160 ? -8.203 21.922 16.406 1 93.56 160 ASN B O 1
ATOM 3391 N N . THR B 1 161 ? -7.113 20.469 15.141 1 95.38 161 THR B N 1
ATOM 3392 C CA . THR B 1 161 ? -5.918 21.297 15 1 95.38 161 THR B CA 1
ATOM 3393 C C . THR B 1 161 ? -5.879 21.953 13.625 1 95.38 161 THR B C 1
ATOM 3395 O O . THR B 1 161 ? -6.617 21.562 12.719 1 95.38 161 THR B O 1
ATOM 3398 N N . ASP B 1 162 ? -4.969 22.938 13.508 1 94.75 162 ASP B N 1
ATOM 3399 C CA . ASP B 1 162 ? -4.844 23.688 12.266 1 94.75 162 ASP B CA 1
ATOM 3400 C C . ASP B 1 162 ? -3.996 22.922 11.25 1 94.75 162 ASP B C 1
ATOM 3402 O O . ASP B 1 162 ? -4.02 23.234 10.055 1 94.75 162 ASP B O 1
ATOM 3406 N N . ILE B 1 163 ? -3.229 21.969 11.766 1 97.38 163 ILE B N 1
ATOM 3407 C CA . ILE B 1 163 ? -2.311 21.219 10.914 1 97.38 163 ILE B CA 1
ATOM 3408 C C . ILE B 1 163 ? -2.498 19.719 11.148 1 97.38 163 ILE B C 1
ATOM 3410 O O . ILE B 1 163 ? -2.527 19.266 12.289 1 97.38 163 ILE B O 1
ATOM 3414 N N . ILE B 1 164 ? -2.672 18.984 10.078 1 97.62 164 ILE B N 1
ATOM 3415 C CA . ILE B 1 164 ? -2.77 17.531 10.172 1 97.62 164 ILE B CA 1
ATOM 3416 C C . ILE B 1 164 ? -1.647 16.875 9.367 1 97.62 164 ILE B C 1
ATOM 3418 O O . ILE B 1 164 ? -1.445 17.219 8.195 1 97.62 164 ILE B O 1
ATOM 3422 N N . LEU B 1 165 ? -0.876 16.047 10.016 1 97.56 165 LEU B N 1
ATOM 3423 C CA . LEU B 1 165 ? 0.179 15.258 9.383 1 97.56 165 LEU B CA 1
ATOM 3424 C C . LEU B 1 165 ? -0.242 13.797 9.234 1 97.56 165 LEU B C 1
ATOM 3426 O O . LEU B 1 165 ? -0.638 13.164 10.211 1 97.56 165 LEU B O 1
ATOM 3430 N N . LEU B 1 166 ? -0.162 13.32 8.023 1 97.12 166 LEU B N 1
ATOM 3431 C CA . LEU B 1 166 ? -0.596 11.953 7.75 1 97.12 166 LEU B CA 1
ATOM 3432 C C . LEU B 1 166 ? 0.533 11.141 7.129 1 97.12 166 LEU B C 1
ATOM 3434 O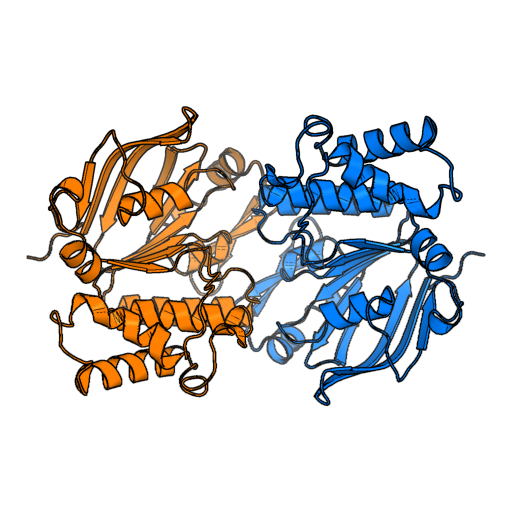 O . LEU B 1 166 ? 0.965 11.43 6.008 1 97.12 166 LEU B O 1
ATOM 3438 N N . ASP B 1 167 ? 0.953 10.156 7.844 1 95.38 167 ASP B N 1
ATOM 3439 C CA . ASP B 1 167 ? 1.992 9.266 7.336 1 95.38 167 ASP B CA 1
ATOM 3440 C C . ASP B 1 167 ? 1.384 8.055 6.633 1 95.38 167 ASP B C 1
ATOM 3442 O O . ASP B 1 167 ? 1.048 7.062 7.277 1 95.38 167 ASP B O 1
ATOM 3446 N N . GLU B 1 168 ? 1.224 8.188 5.316 1 93.19 168 GLU B N 1
ATOM 3447 C CA . GLU B 1 168 ? 0.697 7.164 4.418 1 93.19 168 GLU B CA 1
ATOM 3448 C C . GLU B 1 168 ? -0.735 6.789 4.789 1 93.19 168 GLU B C 1
ATOM 3450 O O . GLU B 1 168 ? -1.044 5.613 4.98 1 93.19 168 GLU B O 1
ATOM 3455 N N . PRO B 1 169 ? -1.628 7.715 4.711 1 93.75 169 PRO B N 1
ATOM 3456 C CA . PRO B 1 169 ? -3.002 7.512 5.176 1 93.75 169 PRO B CA 1
ATOM 3457 C C . PRO B 1 169 ? -3.795 6.562 4.277 1 93.75 169 PRO B C 1
ATOM 3459 O O . PRO B 1 169 ? -4.859 6.078 4.676 1 93.75 169 PRO B O 1
ATOM 3462 N N . ILE B 1 170 ? -3.256 6.301 3.105 1 92.75 170 ILE B N 1
ATOM 3463 C CA . ILE B 1 170 ? -4.09 5.555 2.17 1 92.75 170 ILE B CA 1
ATOM 3464 C C . ILE B 1 170 ? -3.484 4.172 1.926 1 92.75 170 ILE B C 1
ATOM 3466 O O . ILE B 1 170 ? -3.891 3.465 1.002 1 92.75 170 ILE B O 1
ATOM 3470 N N . SER B 1 171 ? -2.543 3.887 2.779 1 84.69 171 SER B N 1
ATOM 3471 C CA . SER B 1 171 ? -1.917 2.576 2.637 1 84.69 171 SER B CA 1
ATOM 3472 C C . SER B 1 171 ? -2.916 1.455 2.902 1 84.69 171 SER B C 1
ATOM 3474 O O . SER B 1 171 ? -3.871 1.635 3.66 1 84.69 171 SER B O 1
ATOM 3476 N N . HIS B 1 172 ? -2.838 0.312 2.213 1 78.56 172 HIS B N 1
ATOM 3477 C CA . HIS B 1 172 ? -3.596 -0.92 2.393 1 78.56 172 HIS B CA 1
ATOM 3478 C C . HIS B 1 172 ? -5.035 -0.756 1.912 1 78.56 172 HIS B C 1
ATOM 3480 O O . HIS B 1 172 ? -5.855 -1.663 2.074 1 78.56 172 HIS B O 1
ATOM 3486 N N . LEU B 1 173 ? -5.379 0.533 1.502 1 88.62 173 LEU B N 1
ATOM 3487 C CA . LEU B 1 173 ? -6.715 0.774 0.967 1 88.62 173 LEU B CA 1
ATOM 3488 C C . LEU B 1 173 ? -6.77 0.456 -0.523 1 88.62 173 LEU B C 1
ATOM 3490 O O . LEU B 1 173 ? -5.777 0.625 -1.234 1 88.62 173 LEU B O 1
ATOM 3494 N N . ASP B 1 174 ? -7.922 -0.005 -0.95 1 90.69 174 ASP B N 1
ATOM 3495 C CA . ASP B 1 174 ? -8.102 -0.132 -2.393 1 90.69 174 ASP B CA 1
ATOM 3496 C C . ASP B 1 174 ? -8.383 1.226 -3.033 1 90.69 174 ASP B C 1
ATOM 3498 O O . ASP B 1 174 ? -8.477 2.238 -2.338 1 90.69 174 ASP B O 1
ATOM 3502 N N . ILE B 1 175 ? -8.477 1.21 -4.285 1 93.44 175 ILE B N 1
ATOM 3503 C CA . ILE B 1 175 ? -8.523 2.455 -5.043 1 93.44 175 ILE B CA 1
ATOM 3504 C C . ILE B 1 175 ? -9.758 3.258 -4.652 1 93.44 175 ILE B C 1
ATOM 3506 O O . ILE B 1 175 ? -9.695 4.484 -4.531 1 93.44 175 ILE B O 1
ATOM 3510 N N . LYS B 1 176 ? -10.883 2.633 -4.434 1 93 176 LYS B N 1
ATOM 3511 C CA . LYS B 1 176 ? -12.117 3.322 -4.055 1 93 176 LYS B CA 1
ATOM 3512 C C . LYS B 1 176 ? -11.93 4.094 -2.75 1 93 176 LYS B C 1
ATOM 3514 O O . LYS B 1 176 ? -12.203 5.297 -2.689 1 93 176 LYS B O 1
ATOM 3519 N N . TYR B 1 177 ? -11.406 3.496 -1.83 1 92.06 177 TYR B N 1
ATOM 3520 C CA . TYR B 1 177 ? -11.297 4.086 -0.501 1 92.06 177 TYR B CA 1
ATOM 3521 C C . TYR B 1 177 ? -10.164 5.105 -0.451 1 92.06 177 TYR B C 1
ATOM 3523 O O . TYR B 1 177 ? -10.227 6.074 0.31 1 92.06 177 TYR B O 1
ATOM 3531 N N . GLN B 1 178 ? -9.148 4.848 -1.242 1 94.88 178 GLN B N 1
ATOM 3532 C CA . GLN B 1 178 ? -8.094 5.855 -1.35 1 94.88 178 GLN B CA 1
ATOM 3533 C C . GLN B 1 178 ? -8.656 7.191 -1.832 1 94.88 178 GLN B C 1
ATOM 3535 O O . GLN B 1 178 ? -8.43 8.227 -1.208 1 94.88 178 GLN B O 1
ATOM 3540 N N . ILE B 1 179 ? -9.422 7.121 -2.867 1 95.12 179 ILE B N 1
ATOM 3541 C CA . ILE B 1 179 ? -9.984 8.312 -3.484 1 95.12 179 ILE B CA 1
ATOM 3542 C C . ILE B 1 179 ? -10.992 8.961 -2.535 1 95.12 179 ILE B C 1
ATOM 3544 O O . ILE B 1 179 ? -10.969 10.172 -2.322 1 95.12 179 ILE B O 1
ATOM 3548 N N . GLU B 1 180 ? -11.797 8.164 -1.93 1 94.44 180 GLU B N 1
ATOM 3549 C CA . GLU B 1 180 ? -12.797 8.68 -0.998 1 94.44 180 GLU B CA 1
ATOM 3550 C C . GLU B 1 180 ? -12.141 9.414 0.165 1 94.44 180 GLU B C 1
ATOM 3552 O O . GLU B 1 180 ? -12.57 10.516 0.528 1 94.44 180 GLU B O 1
ATOM 3557 N N . LEU B 1 181 ? -11.18 8.828 0.711 1 95.69 181 LEU B N 1
ATOM 3558 C CA . LEU B 1 181 ? -10.5 9.43 1.854 1 95.69 181 LEU B CA 1
ATOM 3559 C C . LEU B 1 181 ? -9.82 10.734 1.459 1 95.69 181 LEU B C 1
ATOM 3561 O O . LEU B 1 181 ? -9.93 11.734 2.166 1 95.69 181 LEU B O 1
ATOM 3565 N N . LEU B 1 182 ? -9.172 10.734 0.354 1 97 182 LEU B N 1
ATOM 3566 C CA . LEU B 1 182 ? -8.469 11.93 -0.086 1 97 182 LEU B CA 1
ATOM 3567 C C . LEU B 1 182 ? -9.453 13.039 -0.449 1 97 182 LEU B C 1
ATOM 3569 O O . LEU B 1 182 ? -9.172 14.219 -0.231 1 97 182 LEU B O 1
ATOM 3573 N N . ASN B 1 183 ? -10.57 12.648 -0.998 1 96.75 183 ASN B N 1
ATOM 3574 C CA . ASN B 1 183 ? -11.625 13.625 -1.233 1 96.75 183 ASN B CA 1
ATOM 3575 C C . ASN B 1 183 ? -12.086 14.273 0.067 1 96.75 183 ASN B C 1
ATOM 3577 O O . ASN B 1 183 ? -12.281 15.492 0.126 1 96.75 183 ASN B O 1
ATOM 3581 N N . LYS B 1 184 ? -12.25 13.477 1.004 1 96.69 184 LYS B N 1
ATOM 3582 C CA . LYS B 1 184 ? -12.695 13.984 2.299 1 96.69 184 LYS B CA 1
ATOM 3583 C C . LYS B 1 184 ? -11.633 14.891 2.924 1 96.69 184 LYS B C 1
ATOM 3585 O O . LYS B 1 184 ? -11.953 15.961 3.445 1 96.69 184 LYS B O 1
ATOM 3590 N N . LEU B 1 185 ? -10.422 14.5 2.863 1 97.31 185 LEU B N 1
ATOM 3591 C CA . LEU B 1 185 ? -9.336 15.32 3.398 1 97.31 185 LEU B CA 1
ATOM 3592 C C . LEU B 1 185 ? -9.234 16.641 2.646 1 97.31 185 LEU B C 1
ATOM 3594 O O . LEU B 1 185 ? -9.008 17.688 3.254 1 97.31 185 LEU B O 1
ATOM 3598 N N . LYS B 1 186 ? -9.375 16.578 1.362 1 97.56 186 LYS B N 1
ATOM 3599 C CA . LYS B 1 186 ? -9.352 17.797 0.553 1 97.56 186 LYS B CA 1
ATOM 3600 C C . LYS B 1 186 ? -10.508 18.719 0.914 1 97.56 186 LYS B C 1
ATOM 3602 O O . LYS B 1 186 ? -10.336 19.938 0.991 1 97.56 186 LYS B O 1
ATOM 3607 N N . SER B 1 187 ? -11.641 18.109 1.099 1 96.81 187 SER B N 1
ATOM 3608 C CA . SER B 1 187 ? -12.797 18.891 1.512 1 96.81 187 SER B CA 1
ATOM 3609 C C . SER B 1 187 ? -12.547 19.594 2.846 1 96.81 187 SER B C 1
ATOM 3611 O O . SER B 1 187 ? -12.914 20.75 3.025 1 96.81 187 SER B O 1
ATOM 3613 N N . LEU B 1 188 ? -11.969 18.859 3.736 1 96.06 188 LEU B N 1
ATOM 3614 C CA . LEU B 1 188 ? -11.609 19.438 5.027 1 96.06 188 LEU B CA 1
ATOM 3615 C C . LEU B 1 188 ? -10.617 20.594 4.848 1 96.06 188 LEU B C 1
ATOM 3617 O O . LEU B 1 188 ? -10.773 21.641 5.465 1 96.06 188 LEU B O 1
ATOM 3621 N N . ASN B 1 189 ? -9.633 20.391 4.047 1 97.88 189 ASN B N 1
ATOM 3622 C CA . ASN B 1 189 ? -8.625 21.406 3.73 1 97.88 189 ASN B CA 1
ATOM 3623 C C . ASN B 1 189 ? -9.258 22.672 3.188 1 97.88 189 ASN B C 1
ATOM 3625 O O . ASN B 1 189 ? -8.938 23.781 3.643 1 97.88 189 ASN B O 1
ATOM 3629 N N . ILE B 1 190 ? -10.188 22.547 2.297 1 96.81 190 ILE B N 1
ATOM 3630 C CA . ILE B 1 190 ? -10.789 23.688 1.603 1 96.81 190 ILE B CA 1
ATOM 3631 C C . ILE B 1 190 ? -11.797 24.375 2.518 1 96.81 190 ILE B C 1
ATOM 3633 O O . ILE B 1 190 ? -11.766 25.609 2.672 1 96.81 190 ILE B O 1
ATOM 3637 N N . ASN B 1 191 ? -12.602 23.594 3.176 1 95.5 191 ASN B N 1
ATOM 3638 C CA . ASN B 1 191 ? -13.719 24.156 3.92 1 95.5 191 ASN B CA 1
ATOM 3639 C C . ASN B 1 191 ? -13.281 24.703 5.277 1 95.5 191 ASN B C 1
ATOM 3641 O O . ASN B 1 191 ? -13.781 25.734 5.734 1 95.5 191 ASN B O 1
ATOM 3645 N N . LYS B 1 192 ? -12.344 24.031 5.902 1 94.69 192 LYS B N 1
ATOM 3646 C CA . LYS B 1 192 ? -11.906 24.453 7.234 1 94.69 192 LYS B CA 1
ATOM 3647 C C . LYS B 1 192 ? -10.562 25.156 7.176 1 94.69 192 LYS B C 1
ATOM 3649 O O . LYS B 1 192 ? -10.062 25.641 8.195 1 94.69 192 LYS B O 1
ATOM 3654 N N . LYS B 1 193 ? -9.938 25.156 5.992 1 95.38 193 LYS B N 1
ATOM 3655 C CA . LYS B 1 193 ? -8.68 25.859 5.734 1 95.38 193 LYS B CA 1
ATOM 3656 C C . LYS B 1 193 ? -7.555 25.281 6.59 1 95.38 193 LYS B C 1
ATOM 3658 O O . LYS B 1 193 ? -6.695 26.031 7.07 1 95.38 193 LYS B O 1
ATOM 3663 N N . ILE B 1 194 ? -7.672 24.062 6.879 1 96.06 194 ILE B N 1
ATOM 3664 C CA . ILE B 1 194 ? -6.617 23.406 7.637 1 96.06 194 ILE B CA 1
ATOM 3665 C C . ILE B 1 194 ? -5.453 23.062 6.711 1 96.06 194 ILE B C 1
ATOM 3667 O O . ILE B 1 194 ? -5.645 22.859 5.512 1 96.06 194 ILE B O 1
ATOM 3671 N N . THR B 1 195 ? -4.266 23.031 7.316 1 98.12 195 THR B N 1
ATOM 3672 C CA . THR B 1 195 ? -3.074 22.609 6.59 1 98.12 195 THR B CA 1
ATOM 3673 C C . THR B 1 195 ? -2.91 21.094 6.645 1 98.12 195 THR B C 1
ATOM 3675 O O . THR B 1 195 ? -2.939 20.5 7.723 1 98.12 195 THR B O 1
ATOM 3678 N N . VAL B 1 196 ? -2.809 20.484 5.48 1 98.38 196 VAL B N 1
ATOM 3679 C CA . VAL B 1 196 ? -2.656 19.031 5.41 1 98.38 196 VAL B CA 1
ATOM 3680 C C . VAL B 1 196 ? -1.294 18.688 4.816 1 98.38 196 VAL B C 1
ATOM 3682 O O . VAL B 1 196 ? -0.904 19.234 3.779 1 98.38 196 VAL B O 1
ATOM 3685 N N . ILE B 1 197 ? -0.567 17.875 5.484 1 98.56 197 ILE B N 1
ATOM 3686 C CA . ILE B 1 197 ? 0.681 17.312 4.988 1 98.56 197 ILE B CA 1
ATOM 3687 C C . ILE B 1 197 ? 0.595 15.789 4.996 1 98.56 197 ILE B C 1
ATOM 3689 O O . ILE B 1 197 ? 0.471 15.172 6.059 1 98.56 197 ILE B O 1
ATOM 3693 N N . ALA B 1 198 ? 0.663 15.203 3.834 1 98.12 198 ALA B N 1
ATOM 3694 C CA . ALA B 1 198 ? 0.521 13.758 3.734 1 98.12 198 ALA B CA 1
ATOM 3695 C C . ALA B 1 198 ? 1.695 13.141 2.979 1 98.12 198 ALA B C 1
ATOM 3697 O O . ALA B 1 198 ? 2.158 13.695 1.98 1 98.12 198 ALA B O 1
ATOM 3698 N N . ILE B 1 199 ? 2.191 12.102 3.49 1 97.44 199 ILE B N 1
ATOM 3699 C CA . ILE B 1 199 ? 3.117 11.281 2.719 1 97.44 199 ILE B CA 1
ATOM 3700 C C . ILE B 1 199 ? 2.336 10.352 1.793 1 97.44 199 ILE B C 1
ATOM 3702 O O . ILE B 1 199 ? 1.509 9.562 2.252 1 97.44 199 ILE B O 1
ATOM 3706 N N . LEU B 1 200 ? 2.557 10.469 0.494 1 96.44 200 LEU B N 1
ATOM 3707 C CA . LEU B 1 200 ? 1.887 9.633 -0.494 1 96.44 200 LEU B CA 1
ATOM 3708 C C . LEU B 1 200 ? 2.902 8.93 -1.394 1 96.44 200 LEU B C 1
ATOM 3710 O O . LEU B 1 200 ? 3.877 9.547 -1.831 1 96.44 200 LEU B O 1
ATOM 3714 N N . HIS B 1 201 ? 2.625 7.711 -1.672 1 93.5 201 HIS B N 1
ATOM 3715 C CA . HIS B 1 201 ? 3.504 6.965 -2.564 1 93.5 201 HIS B CA 1
ATOM 3716 C C . HIS B 1 201 ? 3.021 7.047 -4.008 1 93.5 201 HIS B C 1
ATOM 3718 O O . HIS B 1 201 ? 3.809 6.871 -4.941 1 93.5 201 HIS B O 1
ATOM 3724 N N . ASP B 1 202 ? 1.755 7.242 -4.176 1 94.69 202 ASP B N 1
ATOM 3725 C CA . ASP B 1 202 ? 1.196 7.367 -5.52 1 94.69 202 ASP B CA 1
ATOM 3726 C C . ASP B 1 202 ? 1.384 8.781 -6.062 1 94.69 202 ASP B C 1
ATOM 3728 O O . ASP B 1 202 ? 0.758 9.727 -5.578 1 94.69 202 ASP B O 1
ATOM 3732 N N . LEU B 1 203 ? 2.121 8.82 -7.094 1 97.44 203 LEU B N 1
ATOM 3733 C CA . LEU B 1 203 ? 2.479 10.125 -7.645 1 97.44 203 LEU B CA 1
ATOM 3734 C C . LEU B 1 203 ? 1.255 10.812 -8.234 1 97.44 203 LEU B C 1
ATOM 3736 O O . LEU B 1 203 ? 1.144 12.039 -8.18 1 97.44 203 LEU B O 1
ATOM 3740 N N . ASN B 1 204 ? 0.378 10.047 -8.797 1 97.12 204 ASN B N 1
ATOM 3741 C CA . ASN B 1 204 ? -0.789 10.641 -9.438 1 97.12 204 ASN B CA 1
ATOM 3742 C C . ASN B 1 204 ? -1.797 11.148 -8.414 1 97.12 204 ASN B C 1
ATOM 3744 O O . ASN B 1 204 ? -2.426 12.188 -8.617 1 97.12 204 ASN B O 1
ATOM 3748 N N . LEU B 1 205 ? -1.958 10.438 -7.352 1 96.62 205 LEU B N 1
ATOM 3749 C CA . LEU B 1 205 ? -2.797 10.938 -6.266 1 96.62 205 LEU B CA 1
ATOM 3750 C C . LEU B 1 205 ? -2.186 12.188 -5.633 1 96.62 205 LEU B C 1
ATOM 3752 O O . LEU B 1 205 ? -2.896 13.148 -5.336 1 96.62 205 LEU B O 1
ATOM 3756 N N . ALA B 1 206 ? -0.885 12.156 -5.449 1 97.94 206 ALA B N 1
ATOM 3757 C CA . A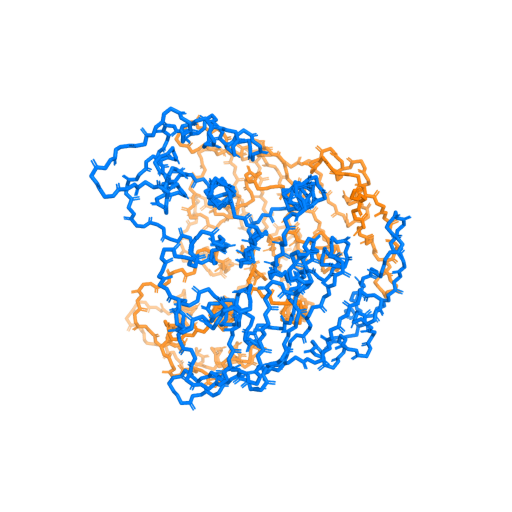LA B 1 206 ? -0.201 13.352 -4.953 1 97.94 206 ALA B CA 1
ATOM 3758 C C . ALA B 1 206 ? -0.424 14.539 -5.883 1 97.94 206 ALA B C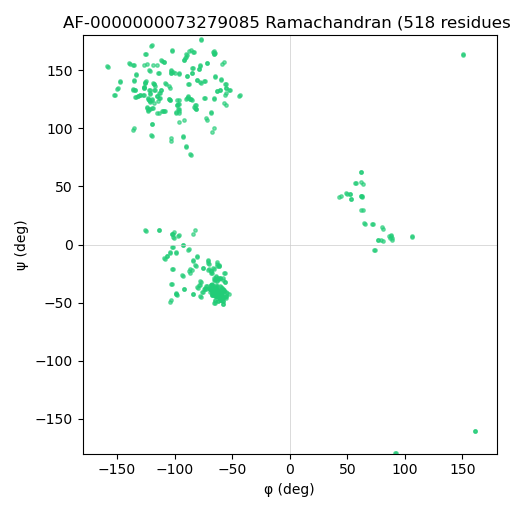 1
ATOM 3760 O O . ALA B 1 206 ? -0.723 15.648 -5.422 1 97.94 206 ALA B O 1
ATOM 3761 N N . SER B 1 207 ? -0.27 14.297 -7.117 1 98.12 207 SER B N 1
ATOM 3762 C CA . SER B 1 207 ? -0.443 15.344 -8.125 1 98.12 207 SER B CA 1
ATOM 3763 C C . SER B 1 207 ? -1.848 15.93 -8.07 1 98.12 207 SER B C 1
ATOM 3765 O O . SER B 1 207 ? -2.016 17.156 -8.125 1 98.12 207 SER B O 1
ATOM 3767 N N . THR B 1 208 ? -2.789 15.102 -7.941 1 96.62 208 THR B N 1
ATOM 3768 C CA . THR B 1 208 ? -4.188 15.484 -8.062 1 96.62 208 THR B CA 1
ATOM 3769 C C . THR B 1 208 ? -4.637 16.281 -6.84 1 96.62 208 THR B C 1
ATOM 3771 O O . THR B 1 208 ? -5.305 17.312 -6.969 1 96.62 208 THR B O 1
ATOM 3774 N N . TYR B 1 209 ? -4.203 15.93 -5.699 1 96.75 209 TYR B N 1
ATOM 3775 C CA . TYR B 1 209 ? -4.832 16.453 -4.492 1 96.75 209 TYR B CA 1
ATOM 3776 C C . TYR B 1 209 ? -3.996 17.562 -3.879 1 96.75 209 TYR B C 1
ATOM 3778 O O . TYR B 1 209 ? -4.52 18.422 -3.162 1 96.75 209 TYR B O 1
ATOM 3786 N N . SER B 1 210 ? -2.762 17.609 -4.184 1 97.69 210 SER B N 1
ATOM 3787 C CA . SER B 1 210 ? -1.885 18.531 -3.469 1 97.69 210 SER B CA 1
ATOM 3788 C C . SER B 1 210 ? -1.841 19.906 -4.148 1 97.69 210 SER B C 1
ATOM 3790 O O . SER B 1 210 ? -1.876 19.984 -5.379 1 97.69 210 SER B O 1
ATOM 3792 N N . ASP B 1 211 ? -1.737 20.906 -3.346 1 98.12 211 ASP B N 1
ATOM 3793 C CA . ASP B 1 211 ? -1.344 22.219 -3.859 1 98.12 211 ASP B CA 1
ATOM 3794 C C . ASP B 1 211 ? 0.151 22.266 -4.168 1 98.12 211 ASP B C 1
ATOM 3796 O O . ASP B 1 211 ? 0.565 22.828 -5.184 1 98.12 211 ASP B O 1
ATOM 3800 N N . TYR B 1 212 ? 0.863 21.656 -3.248 1 98.56 212 TYR B N 1
ATOM 3801 C CA . TYR B 1 212 ? 2.312 21.594 -3.398 1 98.56 212 TYR B CA 1
ATOM 3802 C C . TYR B 1 212 ? 2.84 20.203 -3.076 1 98.56 212 TYR B C 1
ATOM 3804 O O . TYR B 1 212 ? 2.234 19.469 -2.295 1 98.56 212 TYR B O 1
ATOM 3812 N N . ILE B 1 213 ? 3.977 19.906 -3.664 1 98.69 213 ILE B N 1
ATOM 3813 C CA . ILE B 1 213 ? 4.637 18.609 -3.49 1 98.69 213 ILE B CA 1
ATOM 3814 C C . ILE B 1 213 ? 6.078 18.828 -3.045 1 98.69 213 ILE B C 1
ATOM 3816 O O . ILE B 1 213 ? 6.77 19.703 -3.555 1 98.69 213 ILE B O 1
ATOM 3820 N N . VAL B 1 214 ? 6.48 18.094 -2.084 1 98.75 214 VAL B N 1
ATOM 3821 C CA . VAL B 1 214 ? 7.871 18.031 -1.638 1 98.75 214 VAL B CA 1
ATOM 3822 C C . VAL B 1 214 ? 8.484 16.688 -2.027 1 98.75 214 VAL B C 1
ATOM 3824 O O . VAL B 1 214 ? 8.039 15.641 -1.564 1 98.75 214 VAL B O 1
ATOM 3827 N N . LEU B 1 215 ? 9.469 16.719 -2.893 1 98.81 215 LEU B N 1
ATOM 3828 C CA . LEU B 1 215 ? 10.156 15.523 -3.373 1 98.81 215 LEU B CA 1
ATOM 3829 C C . LEU B 1 215 ? 11.453 15.305 -2.611 1 98.81 215 LEU B C 1
ATOM 3831 O O . LEU B 1 215 ? 12.352 16.156 -2.643 1 98.81 215 LEU B O 1
ATOM 3835 N N . MET B 1 216 ? 11.516 14.18 -1.964 1 98.62 216 MET B N 1
ATOM 3836 C CA . MET B 1 216 ? 12.688 13.867 -1.159 1 98.62 216 MET B CA 1
ATOM 3837 C C . MET B 1 216 ? 13.461 12.688 -1.753 1 98.62 216 MET B C 1
ATOM 3839 O O . MET B 1 216 ? 12.859 11.789 -2.352 1 98.62 216 MET B O 1
ATOM 3843 N N . ASN B 1 217 ? 14.719 12.727 -1.587 1 98.12 217 ASN B N 1
ATOM 3844 C CA . ASN B 1 217 ? 15.625 11.641 -1.96 1 98.12 217 ASN B CA 1
ATOM 3845 C C . ASN B 1 217 ? 16.875 11.633 -1.09 1 98.12 217 ASN B C 1
ATOM 3847 O O . ASN B 1 217 ? 17.5 12.672 -0.885 1 98.12 217 ASN B O 1
ATOM 3851 N N . LYS B 1 218 ? 17.172 10.484 -0.529 1 96.56 218 LYS B N 1
ATOM 3852 C CA . LYS B 1 218 ? 18.391 10.266 0.248 1 96.56 218 LYS B CA 1
ATOM 3853 C C . LYS B 1 218 ? 18.531 11.32 1.342 1 96.56 218 LYS B C 1
ATOM 3855 O O . LYS B 1 218 ? 19.594 11.938 1.481 1 96.56 218 LYS B O 1
ATOM 3860 N N . GLY B 1 219 ? 17.422 11.641 1.921 1 97.12 219 GLY B N 1
ATOM 3861 C CA . GLY B 1 219 ? 17.438 12.477 3.107 1 97.12 219 GLY B CA 1
ATOM 3862 C C . GLY B 1 219 ? 17.438 13.961 2.787 1 97.12 219 GLY B C 1
ATOM 3863 O O . GLY B 1 219 ? 17.562 14.797 3.686 1 97.12 219 GLY B O 1
ATOM 3864 N N . LYS B 1 220 ? 17.266 14.305 1.508 1 97.94 220 LYS B N 1
ATOM 3865 C CA . LYS B 1 220 ? 17.281 15.695 1.077 1 97.94 220 LYS B CA 1
ATOM 3866 C C . LYS B 1 220 ? 16.031 16.047 0.292 1 97.94 220 LYS B C 1
ATOM 3868 O O . LYS B 1 220 ? 15.359 15.164 -0.244 1 97.94 220 LYS B O 1
ATOM 3873 N N . ILE B 1 221 ? 15.719 17.281 0.315 1 98.25 221 ILE B N 1
ATOM 3874 C CA . ILE B 1 221 ? 14.672 17.766 -0.579 1 98.25 221 ILE B CA 1
ATOM 3875 C C . ILE B 1 221 ? 15.258 18.016 -1.966 1 98.25 221 ILE B C 1
ATOM 3877 O O . ILE B 1 221 ? 16.141 18.859 -2.127 1 98.25 221 ILE B O 1
ATOM 3881 N N . VAL B 1 222 ? 14.797 17.328 -2.912 1 98.31 222 VAL B N 1
ATOM 3882 C CA . VAL B 1 222 ? 15.273 17.438 -4.289 1 98.31 222 VAL B CA 1
ATOM 3883 C C . VAL B 1 222 ? 14.555 18.594 -4.984 1 98.31 222 VAL B C 1
ATOM 3885 O O . VAL B 1 222 ? 15.172 19.328 -5.766 1 98.31 222 VAL B O 1
ATOM 3888 N N . ASP B 1 223 ? 13.312 18.672 -4.75 1 98.25 223 ASP B N 1
ATOM 3889 C CA . ASP B 1 223 ? 12.477 19.703 -5.363 1 98.25 223 ASP B CA 1
ATOM 3890 C C . ASP B 1 223 ? 11.203 19.922 -4.555 1 98.25 223 ASP B C 1
ATOM 3892 O O . ASP B 1 223 ? 10.773 19.047 -3.803 1 98.25 223 ASP B O 1
ATOM 3896 N N . SER B 1 224 ? 10.695 21.109 -4.672 1 98.25 224 SER B N 1
ATOM 3897 C CA . SER B 1 224 ? 9.445 21.469 -4.004 1 98.25 224 SER B CA 1
ATOM 3898 C C . SER B 1 224 ? 8.672 22.516 -4.785 1 98.25 224 SER B C 1
ATOM 3900 O O . SER B 1 224 ? 9.266 23.469 -5.301 1 98.25 224 SER B O 1
ATOM 3902 N N . GLY B 1 225 ? 7.43 22.312 -4.938 1 98.31 225 GLY B N 1
ATOM 3903 C CA . GLY B 1 225 ? 6.582 23.219 -5.695 1 98.31 225 GLY B CA 1
ATOM 3904 C C . GLY B 1 225 ? 5.277 22.594 -6.137 1 98.31 225 GLY B C 1
ATOM 3905 O O . GLY B 1 225 ? 4.773 21.672 -5.488 1 98.31 225 GLY B O 1
ATOM 3906 N N . THR B 1 226 ? 4.645 23.172 -7.121 1 98.25 226 THR B N 1
ATOM 3907 C CA . THR B 1 226 ? 3.414 22.609 -7.668 1 98.25 226 THR B CA 1
ATOM 3908 C C . THR B 1 226 ? 3.689 21.281 -8.359 1 98.25 226 THR B C 1
ATOM 3910 O O . THR B 1 226 ? 4.844 20.938 -8.625 1 98.25 226 THR B O 1
ATOM 3913 N N . SER B 1 227 ? 2.645 20.562 -8.625 1 97.81 227 SER B N 1
ATOM 3914 C CA . SER B 1 227 ? 2.787 19.281 -9.305 1 97.81 227 SER B CA 1
ATOM 3915 C C . SER B 1 227 ? 3.494 19.438 -10.641 1 97.81 227 SER B C 1
ATOM 3917 O O . SER B 1 227 ? 4.336 18.609 -11.008 1 97.81 227 SER B O 1
ATOM 3919 N N . GLU B 1 228 ? 3.168 20.5 -11.352 1 97.62 228 GLU B N 1
ATOM 3920 C CA . GLU B 1 228 ? 3.762 20.766 -12.664 1 97.62 228 GLU B CA 1
ATOM 3921 C C . GLU B 1 228 ? 5.266 21 -12.547 1 97.62 228 GLU B C 1
ATOM 3923 O O . GLU B 1 228 ? 6.031 20.578 -13.422 1 97.62 228 GLU B O 1
ATOM 3928 N N . GLN B 1 229 ? 5.629 21.609 -11.477 1 98.19 229 GLN B N 1
ATOM 3929 C CA . GLN B 1 229 ? 7.031 21.969 -11.273 1 98.19 229 GLN B CA 1
ATOM 3930 C C . GLN B 1 229 ? 7.84 20.75 -10.82 1 98.19 229 GLN B C 1
ATOM 3932 O O . GLN B 1 229 ? 8.984 20.562 -11.242 1 98.19 229 GLN B O 1
ATOM 3937 N N . VAL B 1 230 ? 7.25 19.891 -10.047 1 98.62 230 VAL B N 1
ATOM 3938 C CA . VAL B 1 230 ? 8.008 18.859 -9.344 1 98.62 230 VAL B CA 1
ATOM 3939 C C . VAL B 1 230 ? 7.93 17.547 -10.109 1 98.62 230 VAL B C 1
ATOM 3941 O O . VAL B 1 230 ? 8.93 16.844 -10.242 1 98.62 230 VAL B O 1
ATOM 3944 N N . LEU B 1 231 ? 6.746 17.234 -10.602 1 98.44 231 LEU B N 1
ATOM 3945 C CA . LEU B 1 231 ? 6.551 15.945 -11.273 1 98.44 231 LEU B CA 1
ATOM 3946 C C . LEU B 1 231 ? 6.922 16.047 -12.75 1 98.44 231 LEU B C 1
ATOM 3948 O O . LEU B 1 231 ? 6.047 16.047 -13.617 1 98.44 231 LEU B O 1
ATOM 3952 N N . THR B 1 232 ? 8.203 16.016 -12.977 1 98.31 232 THR B N 1
ATOM 3953 C CA . THR B 1 232 ? 8.773 16.031 -14.32 1 98.31 232 THR B CA 1
ATOM 3954 C C . THR B 1 232 ? 9.43 14.695 -14.641 1 98.31 232 THR B C 1
ATOM 3956 O O . THR B 1 232 ? 9.781 13.938 -13.734 1 98.31 232 THR B O 1
ATOM 3959 N N . LYS B 1 233 ? 9.578 14.445 -15.969 1 98.06 233 LYS B N 1
ATOM 3960 C CA . LYS B 1 233 ? 10.25 13.219 -16.391 1 98.06 233 LYS B CA 1
ATOM 3961 C C . LYS B 1 233 ? 11.648 13.133 -15.789 1 98.06 233 LYS B C 1
ATOM 3963 O O . LYS B 1 233 ? 12.07 12.055 -15.352 1 98.06 233 LYS B O 1
ATOM 3968 N N . GLU B 1 234 ? 12.312 14.242 -15.75 1 98.12 234 GLU B N 1
ATOM 3969 C CA . GLU B 1 234 ? 13.672 14.305 -15.234 1 98.12 234 GLU B CA 1
ATOM 3970 C C . GLU B 1 234 ? 13.711 13.984 -13.742 1 98.12 234 GLU B C 1
ATOM 3972 O O . GLU B 1 234 ? 14.484 13.133 -13.305 1 98.12 234 GLU B O 1
ATOM 3977 N N . ASN B 1 235 ? 12.867 14.648 -12.961 1 98.5 235 ASN B N 1
ATOM 3978 C CA . ASN B 1 235 ? 12.828 14.414 -11.523 1 98.5 235 ASN B CA 1
ATOM 3979 C C . ASN B 1 235 ? 12.5 12.953 -11.211 1 98.5 235 ASN B C 1
ATOM 3981 O O . ASN B 1 235 ? 13.141 12.344 -10.352 1 98.5 235 ASN B O 1
ATOM 3985 N N . ILE B 1 236 ? 11.516 12.398 -11.906 1 98.06 236 ILE B N 1
ATOM 3986 C CA . ILE B 1 236 ? 11.078 11.031 -11.641 1 98.06 236 ILE B CA 1
ATOM 3987 C C . ILE B 1 236 ? 12.188 10.055 -12.008 1 98.06 236 ILE B C 1
ATOM 3989 O O . ILE B 1 236 ? 12.469 9.109 -11.266 1 98.06 236 ILE B O 1
ATOM 3993 N N . LYS B 1 237 ? 12.82 10.289 -13.156 1 97.81 237 LYS B N 1
ATOM 3994 C CA . LYS B 1 237 ? 13.938 9.445 -13.562 1 97.81 237 LYS B CA 1
ATOM 3995 C C . LYS B 1 237 ? 15.078 9.523 -12.547 1 97.81 237 LYS B C 1
ATOM 3997 O O . LYS B 1 237 ? 15.609 8.5 -12.125 1 97.81 237 LYS B O 1
ATOM 4002 N N . ASN B 1 238 ? 15.391 10.695 -12.141 1 97.69 238 ASN B N 1
ATOM 4003 C CA . ASN B 1 238 ? 16.531 10.914 -11.258 1 97.69 238 ASN B CA 1
ATOM 4004 C C . ASN B 1 238 ? 16.266 10.344 -9.859 1 97.69 238 ASN B C 1
ATOM 4006 O O . ASN B 1 238 ? 17.188 9.812 -9.227 1 97.69 238 ASN B O 1
ATOM 4010 N N . VAL B 1 239 ? 15.062 10.484 -9.406 1 98.06 239 VAL B N 1
ATOM 4011 C CA . VAL B 1 239 ? 14.773 10.148 -8.016 1 98.06 239 VAL B CA 1
ATOM 4012 C C . VAL B 1 239 ? 14.32 8.695 -7.914 1 98.06 239 VAL B C 1
ATOM 4014 O O . VAL B 1 239 ? 14.734 7.969 -7.012 1 98.06 239 VAL B O 1
ATOM 4017 N N . TYR B 1 240 ? 13.523 8.227 -8.906 1 96.94 240 TYR B N 1
ATOM 4018 C CA . TYR B 1 240 ? 12.945 6.895 -8.805 1 96.94 240 TYR B CA 1
ATOM 4019 C C . TYR B 1 240 ? 13.617 5.938 -9.789 1 96.94 240 TYR B C 1
ATOM 4021 O O . TYR B 1 240 ? 13.391 4.727 -9.734 1 96.94 240 TYR B O 1
ATOM 4029 N N . ASN B 1 241 ? 14.375 6.453 -10.695 1 95.88 241 ASN B N 1
ATOM 4030 C CA . ASN B 1 241 ? 15.086 5.652 -11.688 1 95.88 241 ASN B CA 1
ATOM 4031 C C . ASN B 1 241 ? 14.117 4.887 -12.586 1 95.88 241 ASN B C 1
ATOM 4033 O O . ASN B 1 241 ? 14.32 3.701 -12.852 1 95.88 241 ASN B O 1
ATOM 4037 N N . ILE B 1 242 ? 13.055 5.578 -12.969 1 95.06 242 ILE B N 1
ATOM 4038 C CA . ILE B 1 242 ? 12.109 4.977 -13.898 1 95.06 242 ILE B CA 1
ATOM 4039 C C . ILE B 1 242 ? 11.773 5.977 -15.008 1 95.06 242 ILE B C 1
ATOM 4041 O O . ILE B 1 242 ? 11.75 7.188 -14.773 1 95.06 242 ILE B O 1
ATOM 4045 N N . LYS B 1 243 ? 11.555 5.465 -16.141 1 96.25 243 LYS B N 1
ATOM 4046 C CA . LYS B 1 243 ? 11.094 6.289 -17.25 1 96.25 243 LYS B CA 1
ATOM 4047 C C . LYS B 1 243 ? 9.57 6.395 -17.266 1 96.25 243 LYS B C 1
ATOM 4049 O O . LYS B 1 243 ? 8.875 5.41 -17.016 1 96.25 243 LYS B O 1
ATOM 4054 N N . VAL B 1 244 ? 9.133 7.617 -17.531 1 97.44 244 VAL B N 1
ATOM 4055 C CA . VAL B 1 244 ? 7.691 7.82 -17.484 1 97.44 244 VAL B CA 1
ATOM 4056 C C . VAL B 1 244 ? 7.266 8.719 -18.641 1 97.44 244 VAL B C 1
ATOM 4058 O O . VAL B 1 244 ? 8.094 9.422 -19.234 1 97.44 244 VAL B O 1
ATOM 4061 N N . ASP B 1 245 ? 6.066 8.602 -19.016 1 96.69 245 ASP B N 1
ATOM 4062 C CA . ASP B 1 245 ? 5.383 9.633 -19.781 1 96.69 245 ASP B CA 1
ATOM 4063 C C . ASP B 1 245 ? 4.434 10.438 -18.906 1 96.69 245 ASP B C 1
ATOM 4065 O O . ASP B 1 245 ? 4.012 9.969 -17.844 1 96.69 245 ASP B O 1
ATOM 4069 N N . ILE B 1 246 ? 4.262 11.672 -19.266 1 97 246 ILE B N 1
ATOM 4070 C CA . ILE B 1 246 ? 3.375 12.531 -18.5 1 97 246 ILE B CA 1
ATOM 4071 C C . ILE B 1 246 ? 2.287 13.102 -19.406 1 97 246 ILE B C 1
ATOM 4073 O O . ILE B 1 246 ? 2.584 13.656 -20.469 1 97 246 ILE B O 1
ATOM 4077 N N . VAL B 1 247 ? 1.073 12.898 -19.016 1 95.12 247 VAL B N 1
ATOM 4078 C CA . VAL B 1 247 ? -0.056 13.492 -19.719 1 95.12 247 VAL B CA 1
ATOM 4079 C C . VAL B 1 247 ? -0.845 14.398 -18.781 1 95.12 247 VAL B C 1
ATOM 4081 O O . VAL B 1 247 ? -0.555 14.469 -17.594 1 95.12 247 VAL B O 1
ATOM 4084 N N . LEU B 1 248 ? -1.769 15.133 -19.266 1 94.81 248 LEU B N 1
ATOM 4085 C CA . LEU B 1 248 ? -2.646 15.945 -18.438 1 94.81 248 LEU B CA 1
ATOM 4086 C C . LEU B 1 248 ? -3.887 15.156 -18.031 1 94.81 248 LEU B C 1
ATOM 4088 O O . LEU B 1 248 ? -4.539 14.539 -18.859 1 94.81 248 LEU B O 1
ATOM 4092 N N . HIS B 1 249 ? -4.078 15.117 -16.797 1 94.56 249 HIS B N 1
ATOM 4093 C CA . HIS B 1 249 ? -5.301 14.484 -16.312 1 94.56 249 HIS B CA 1
ATOM 4094 C C . HIS B 1 249 ? -6.535 15.125 -16.953 1 94.56 249 HIS B C 1
ATOM 4096 O O . HIS B 1 249 ? -6.641 16.344 -17.016 1 94.56 249 HIS B O 1
ATOM 4102 N N . PRO B 1 250 ? -7.469 14.352 -17.328 1 90.81 250 PRO B N 1
ATOM 4103 C CA . PRO B 1 250 ? -8.594 14.875 -18.094 1 90.81 250 PRO B CA 1
ATOM 4104 C C . PRO B 1 250 ? -9.445 15.859 -17.312 1 90.81 250 PRO B C 1
ATOM 4106 O O . PRO B 1 250 ? -10.008 16.797 -17.875 1 90.81 250 PRO B O 1
ATOM 4109 N N . THR B 1 251 ? -9.523 15.734 -16.016 1 89.12 251 THR B N 1
ATOM 4110 C CA . THR B 1 251 ? -10.406 16.578 -15.219 1 89.12 251 THR B CA 1
ATOM 4111 C C . THR B 1 251 ? -9.609 17.656 -14.5 1 89.12 251 THR B C 1
ATOM 4113 O O . THR B 1 251 ? -9.93 18.844 -14.609 1 89.12 251 THR B O 1
ATOM 4116 N N . SER B 1 252 ? -8.531 17.328 -13.852 1 89 252 SER B N 1
ATOM 4117 C CA . SER B 1 252 ? -7.797 18.281 -13.016 1 89 252 SER B CA 1
ATOM 4118 C C . SER B 1 252 ? -6.793 19.078 -13.844 1 89 252 SER B C 1
ATOM 4120 O O . SER B 1 252 ? -6.301 20.109 -13.398 1 89 252 SER B O 1
ATOM 4122 N N . GLN B 1 253 ? -6.418 18.547 -14.992 1 92.19 253 GLN B N 1
ATOM 4123 C CA . GLN B 1 253 ? -5.438 19.141 -15.891 1 92.19 253 GLN B CA 1
ATOM 4124 C C . GLN B 1 253 ? -4.059 19.203 -15.242 1 92.19 253 GLN B C 1
ATOM 4126 O O . GLN B 1 253 ? -3.205 20 -15.648 1 92.19 253 GLN B O 1
ATOM 4131 N N . LYS B 1 254 ? -3.906 18.438 -14.25 1 95.25 254 LYS B N 1
ATOM 4132 C CA . LYS B 1 254 ? -2.604 18.266 -13.609 1 95.25 254 LYS B CA 1
ATOM 4133 C C . LYS B 1 254 ? -1.815 17.141 -14.258 1 95.25 254 LYS B C 1
ATOM 4135 O O . LYS B 1 254 ? -2.387 16.297 -14.953 1 95.25 254 LYS B O 1
ATOM 4140 N N . PRO B 1 255 ? -0.535 17.172 -13.961 1 97.31 255 PRO B N 1
ATOM 4141 C CA . PRO B 1 255 ? 0.282 16.094 -14.523 1 97.31 255 PRO B CA 1
ATOM 4142 C C . PRO B 1 255 ? -0.163 14.711 -14.055 1 97.31 255 PRO B C 1
ATOM 4144 O O . PRO B 1 255 ? -0.442 14.516 -12.867 1 97.31 255 PRO B O 1
ATOM 4147 N N . TYR B 1 256 ? -0.291 13.781 -14.984 1 97.25 256 TYR B N 1
ATOM 4148 C CA . TYR B 1 256 ? -0.582 12.375 -14.711 1 97.25 256 TYR B CA 1
ATOM 4149 C C . TYR B 1 256 ? 0.539 11.484 -15.219 1 97.25 256 TYR B C 1
ATOM 4151 O O . TYR B 1 256 ? 0.802 11.43 -16.422 1 97.25 256 TYR B O 1
ATOM 4159 N N . ILE B 1 257 ? 1.165 10.797 -14.312 1 97.44 257 ILE B N 1
ATOM 4160 C CA . ILE B 1 257 ? 2.393 10.047 -14.562 1 97.44 257 ILE B CA 1
ATOM 4161 C C . ILE B 1 257 ? 2.051 8.641 -15.039 1 97.44 257 ILE B C 1
ATOM 4163 O O . ILE B 1 257 ? 1.284 7.926 -14.383 1 97.44 257 ILE B O 1
ATOM 4167 N N . ILE B 1 258 ? 2.594 8.234 -16.141 1 97.06 258 ILE B N 1
ATOM 4168 C CA . ILE B 1 258 ? 2.439 6.891 -16.703 1 97.06 258 ILE B CA 1
ATOM 4169 C C . ILE B 1 258 ? 3.805 6.219 -16.812 1 97.06 258 ILE B C 1
ATOM 4171 O O . ILE B 1 258 ? 4.613 6.574 -17.672 1 97.06 258 ILE B O 1
ATOM 4175 N N . PRO B 1 259 ? 4.129 5.32 -15.961 1 95.81 259 PRO B N 1
ATOM 4176 C CA . PRO B 1 259 ? 5.414 4.617 -16.047 1 95.81 259 PRO B CA 1
ATOM 4177 C C . PRO B 1 259 ? 5.578 3.867 -17.375 1 95.81 259 PRO B C 1
ATOM 4179 O O . PRO B 1 259 ? 4.613 3.303 -17.891 1 95.81 259 PRO B O 1
ATOM 4182 N N . LEU B 1 260 ? 6.844 3.93 -17.844 1 93.19 260 LEU B N 1
ATOM 4183 C CA . LEU B 1 260 ? 7.168 3.193 -19.062 1 93.19 260 LEU B CA 1
ATOM 4184 C C . LEU B 1 260 ? 7.926 1.912 -18.734 1 93.19 260 LEU B C 1
ATOM 4186 O O . LEU B 1 260 ? 8.922 1.944 -18 1 93.19 260 LEU B O 1
ATOM 4190 N N . PHE B 1 261 ? 7.277 0.851 -18.516 1 80.62 261 PHE B N 1
ATOM 4191 C CA . PHE B 1 261 ? 7.703 -0.463 -18.047 1 80.62 261 PHE B CA 1
ATOM 4192 C C . PHE B 1 261 ? 8.781 -1.038 -18.953 1 80.62 261 PHE B C 1
ATOM 4194 O O . PHE B 1 261 ? 8.812 -0.741 -20.156 1 80.62 261 PHE B O 1
#

Foldseek 3Di:
DQDQFQKWWAQFWADDPNHTQAGGATDTFGFLFEEEEEFDPSLCPQVVLCCQLVVDPTPDTFMHGSNHTPVPDDNLVSLLAEFEDHPDLDDPDWDALQVLLLVLCVSVADPPGDDDPVLSVLLCVLCVLLVNNVRRGPTLVPDDPLSNLSSSVSSRVSNVHQEYEYEASCPPHDPVSSVVVLVSVLCCSNVVSGYYYYYHHDLQSSLQRGQKYFYGASNYTPDIGHQQGQVDQVNCCVRVVWGWDWDQDPPRRTTDTGTDD/DQDQFQKWWAQFWADDPNHTQAGGATDTFGFLFEEEEEFDPSLCPQVVLCCQLVVDPTPDTFMHGSNHTPVPDDNLVSLLAEFEDHPDLDDPDWDALQRLLLVLCVSVADPPGDDDPVLSVLLCVLCVLLVNNVRRGPTLVPDDPLSNLSSSVSSRVSNVHLEYEYEASCPPHDPVSSVVVLVSVLCCSNVVSGYYYYYHHALQSSLQRGQKYFYGASNYTPDIGHQQGQVDQVNCCVRVVFGWDWDQDPPRRTTDTGTDD